Protein AF-A0A951K9M2-F1 (afdb_monomer_lite)

Secondary structure (DSSP, 8-state):
------------------------SHHHHHHHHTSSPPPP-------PPP---SSPP--TTPPPPPPTT-EEEEEEEEEEEEETTTTEEEEEEEEEETTEEEEEEETTSPPPEEEEEEE-TTSEE-PPEEESB--S--TTHHHHHHHTTEEEEEEEEEESS-HHHHHHHHHHHT-SSEEEEEEEHHHHHHHTT--TTSPPPHHHHHHHHHHHHHHHHTT---EEE-TTT-TT--HHHHHHHHHHHHHHT--EEE--S--SSSTT--HHHHHHHHHHHHHHH---EEETTGGGTT-TTTHHHHHHHHHHHHHTT--EEE---S-SEEEEETTSGGGSTTHHHHHT--GGGEE-TTS-B--HHHHHHHHHTT-EEEEE-S--

Sequence (380 aa):
MGSERPAPRRTGSVDRRRLLVGMGFTAANVALVRALPPLPSEGARRRRPTPVATEPVTVEGALGPPAPGHVHDVVVAGGRVMDPASGFDATADVGIDGHTVTAIRPRSGEPLQGRTDIDATGLVVAPGFVDILSYDPNPVGSWLKIADGVTTNLGMHGINSDPEPWFARWSNEGCPTHFGGAFDDPWARARMGIAPDQAATVDQVRQLADEAEAALAAGWMGIDVEPEYTPGIDAAEIDALGRVAAAAGVPLFFHGRYSDVEPPGTNAETLDEILGTARRTGAAVHVQHIVSTGGTFSMEQSLATLEAASDEGVDVTACTYPYDSWATYLGSPRFAAGWQERFRIDFGDLRLPGGEQLTARTFERYRAENRLAVADAIPE

Foldseek 3Di:
DDDDDDDDDDDDDDDDDDDDDDDDDVPVVVVVVVPDDDDDDDDDPPPDPDQPDPDDDDDVPQDPQDDPPDEAQEKEAQAQEAEPVNRRTAGWIWGHHDHDGNDTGHPVDDHHHYPYYHHQHVHYHYPFDADACAAQQDPPVLVVSVVVRHQEGENAQAYLDQLPVSVVVCVVVPRRHHYAYAHELVSLCVVVVNDLQAEDDPVSLVVSLVSRLVSVVSPHQEHEDECCQRVNYDLSSLLSRQLSQQVSVHEYEYQFNAFACDPPDHLVVRLCSQLVSCVNRVHQYEYEACLGRRQFVNVVVRVVSQVVSVVVVRNYYYDHDPDLKDKAWLLTSCVPPCNCVRLVHDQQQKAAVVGHGGDPVVSVVSNVVRGMIMGNRGDD

Structure (mmCIF, N/CA/C/O backbone):
data_AF-A0A951K9M2-F1
#
_entry.id   AF-A0A951K9M2-F1
#
loop_
_atom_site.group_PDB
_atom_site.id
_atom_site.type_symbol
_atom_site.label_atom_id
_atom_site.label_alt_id
_atom_site.label_comp_id
_atom_site.label_asym_id
_atom_site.label_entity_id
_atom_site.label_seq_id
_atom_site.pdbx_PDB_ins_code
_atom_site.Cartn_x
_atom_site.Cartn_y
_atom_site.Cartn_z
_atom_site.occupancy
_atom_site.B_iso_or_equiv
_atom_site.auth_seq_id
_atom_site.auth_comp_id
_atom_site.auth_asym_id
_atom_site.auth_atom_id
_atom_site.pdbx_PDB_model_num
ATOM 1 N N . MET A 1 1 ? 61.675 14.833 42.134 1.00 34.94 1 MET A N 1
ATOM 2 C CA . MET A 1 1 ? 61.315 15.328 43.481 1.00 34.94 1 MET A CA 1
ATOM 3 C C . MET A 1 1 ? 60.109 16.236 43.335 1.00 34.94 1 MET A C 1
ATOM 5 O O . MET A 1 1 ? 60.222 17.143 42.528 1.00 34.94 1 MET A O 1
ATOM 9 N N . GLY A 1 2 ? 59.032 15.970 44.089 1.00 33.62 2 GLY A N 1
ATOM 10 C CA . GLY A 1 2 ? 57.905 16.886 44.372 1.00 33.62 2 GLY A CA 1
ATOM 11 C C . GLY A 1 2 ? 56.994 17.193 43.181 1.00 33.62 2 GLY A C 1
ATOM 12 O O . GLY A 1 2 ? 57.473 17.655 42.160 1.00 33.62 2 GLY A O 1
ATOM 13 N N . SER A 1 3 ? 55.734 16.746 43.184 1.00 32.34 3 SER A N 1
ATOM 14 C CA . SER A 1 3 ? 54.574 17.452 43.778 1.00 32.34 3 SER A CA 1
ATOM 15 C C . SER A 1 3 ? 54.161 18.643 42.893 1.00 32.34 3 SER A C 1
ATOM 17 O O . SER A 1 3 ? 54.995 19.403 42.440 1.00 32.34 3 SER A O 1
ATOM 19 N N . GLU A 1 4 ? 52.906 18.866 42.518 1.00 34.34 4 GLU A N 1
ATOM 20 C CA . GLU A 1 4 ? 51.681 18.740 43.296 1.00 34.34 4 GLU A CA 1
ATOM 21 C C . GLU A 1 4 ? 50.490 18.950 42.341 1.00 34.34 4 GLU A C 1
ATOM 23 O O . GLU A 1 4 ? 50.546 19.782 41.434 1.00 34.34 4 GLU A O 1
ATOM 28 N N . ARG A 1 5 ? 49.390 18.220 42.551 1.00 38.84 5 ARG A N 1
ATOM 29 C CA . ARG A 1 5 ? 48.075 18.633 42.037 1.00 38.84 5 ARG A CA 1
ATOM 30 C C . ARG A 1 5 ? 47.585 19.843 42.835 1.00 38.84 5 ARG A C 1
ATOM 32 O O . ARG A 1 5 ? 47.837 19.909 44.036 1.00 38.84 5 ARG A O 1
ATOM 39 N N . PRO A 1 6 ? 46.675 20.626 42.244 1.00 34.34 6 PRO A N 1
ATOM 40 C CA . PRO A 1 6 ? 45.466 20.970 42.980 1.00 34.34 6 PRO A CA 1
ATOM 41 C C . PRO A 1 6 ? 44.194 20.656 42.178 1.00 34.34 6 PRO A C 1
ATOM 43 O O . PRO A 1 6 ? 44.057 20.990 41.005 1.00 34.34 6 PRO A O 1
ATOM 46 N N . ALA A 1 7 ? 43.235 20.035 42.859 1.00 32.62 7 ALA A N 1
ATOM 47 C CA . ALA A 1 7 ? 41.801 20.096 42.568 1.00 32.62 7 ALA A CA 1
ATOM 48 C C . ALA A 1 7 ? 41.136 20.912 43.702 1.00 32.62 7 ALA A C 1
ATOM 50 O O . ALA A 1 7 ? 41.796 21.147 44.714 1.00 32.62 7 ALA A O 1
ATOM 51 N N . PRO A 1 8 ? 39.823 21.201 43.694 1.00 40.47 8 PRO A N 1
ATOM 52 C CA . PRO A 1 8 ? 38.912 21.613 42.623 1.00 40.47 8 PRO A CA 1
ATOM 53 C C . PRO A 1 8 ? 38.312 23.016 42.925 1.00 40.47 8 PRO A C 1
ATOM 55 O O . PRO A 1 8 ? 38.377 23.501 44.054 1.00 40.47 8 PRO A O 1
ATOM 58 N N . ARG A 1 9 ? 37.638 23.666 41.964 1.00 30.02 9 ARG A N 1
ATOM 59 C CA . ARG A 1 9 ? 36.685 24.754 42.274 1.00 30.02 9 ARG A CA 1
ATOM 60 C C . ARG A 1 9 ? 35.261 24.307 41.967 1.00 30.02 9 ARG A C 1
ATOM 62 O O . ARG A 1 9 ? 34.961 23.860 40.867 1.00 30.02 9 ARG A O 1
ATOM 69 N N . ARG A 1 10 ? 34.417 24.400 42.996 1.00 30.66 10 ARG A N 1
ATOM 70 C CA . ARG A 1 10 ? 32.969 24.184 42.966 1.00 30.66 10 ARG A CA 1
ATOM 71 C C . ARG A 1 10 ? 32.227 25.430 42.449 1.00 30.66 10 ARG A C 1
ATOM 73 O O . ARG A 1 10 ? 32.760 26.533 42.478 1.00 30.66 10 ARG A O 1
ATOM 80 N N . THR A 1 11 ? 30.955 25.165 42.140 1.00 29.17 11 THR A N 1
ATOM 81 C CA . THR A 1 11 ? 29.754 26.023 42.148 1.00 29.17 11 THR A CA 1
ATOM 82 C C . THR A 1 11 ? 29.497 26.949 40.964 1.00 29.17 11 THR A C 1
ATOM 84 O O . THR A 1 11 ? 30.057 28.033 40.862 1.00 29.17 11 THR A O 1
ATOM 87 N N . GLY A 1 12 ? 28.498 26.552 40.177 1.00 27.23 12 GLY A N 1
ATOM 88 C CA . GLY A 1 12 ? 27.634 27.424 39.391 1.00 27.23 12 GLY A CA 1
ATOM 89 C C . GLY A 1 12 ? 26.417 26.616 38.948 1.00 27.23 12 GLY A C 1
ATOM 90 O O . GLY A 1 12 ? 26.535 25.764 38.076 1.00 27.23 12 GLY A O 1
ATOM 91 N N . SER A 1 13 ? 25.274 26.814 39.605 1.00 29.78 13 SER A N 1
ATOM 92 C CA . SER A 1 13 ? 23.979 26.291 39.168 1.00 29.78 13 SER A CA 1
ATOM 93 C C . SER A 1 13 ? 23.648 26.828 37.777 1.00 29.78 13 SER A C 1
ATOM 95 O O . SER A 1 13 ? 23.729 28.041 37.579 1.00 29.78 13 SER A O 1
ATOM 97 N N . VAL A 1 14 ? 23.228 25.970 36.848 1.00 27.61 14 VAL A N 1
ATOM 98 C CA . VAL A 1 14 ? 22.606 26.425 35.601 1.00 27.61 14 VAL A CA 1
ATOM 99 C C . VAL A 1 14 ? 21.131 26.061 35.624 1.00 27.61 14 VAL A C 1
ATOM 101 O O . VAL A 1 14 ? 20.731 24.931 35.902 1.00 27.61 14 VAL A O 1
ATOM 104 N N . ASP A 1 15 ? 20.375 27.125 35.424 1.00 26.52 15 ASP A N 1
ATOM 105 C CA . ASP A 1 15 ? 18.949 27.314 35.564 1.00 26.52 15 ASP A CA 1
ATOM 106 C C . ASP A 1 15 ? 18.143 26.610 34.460 1.00 26.52 15 ASP A C 1
ATOM 108 O O . ASP A 1 15 ? 18.647 26.250 33.395 1.00 26.52 15 ASP A O 1
ATOM 112 N N . ARG A 1 16 ? 16.856 26.425 34.745 1.00 27.92 16 ARG A N 1
ATOM 113 C CA . ARG A 1 16 ? 15.847 25.806 33.891 1.00 27.92 16 ARG A CA 1
ATOM 114 C C . ARG A 1 16 ? 15.504 26.701 32.687 1.00 27.92 16 ARG A C 1
ATOM 116 O O . ARG A 1 16 ? 15.467 27.920 32.794 1.00 27.92 16 ARG A O 1
ATOM 123 N N . ARG A 1 17 ? 15.014 26.032 31.631 1.00 27.03 17 ARG A N 1
ATOM 124 C CA . ARG A 1 17 ? 14.190 26.523 30.499 1.00 27.03 17 ARG A CA 1
ATOM 125 C C . ARG A 1 17 ? 14.940 27.103 29.295 1.00 27.03 17 ARG A C 1
ATOM 127 O O . ARG A 1 17 ? 15.498 28.189 29.357 1.00 27.03 17 ARG A O 1
ATOM 134 N N . ARG A 1 18 ? 14.726 26.452 28.144 1.00 24.77 18 ARG A N 1
ATOM 135 C CA . ARG A 1 18 ? 14.034 27.033 26.974 1.00 24.77 18 ARG A CA 1
ATOM 136 C C . ARG A 1 18 ? 13.592 25.904 26.034 1.00 24.77 18 ARG A C 1
ATOM 138 O O . ARG A 1 18 ? 14.338 25.460 25.175 1.00 24.77 18 ARG A O 1
ATOM 145 N N . LEU A 1 19 ? 12.366 25.437 26.264 1.00 23.84 19 LEU A N 1
ATOM 146 C CA . LEU A 1 19 ? 11.567 24.687 25.300 1.00 23.84 19 LEU A CA 1
ATOM 147 C C . LEU A 1 19 ? 10.991 25.731 24.329 1.00 23.84 19 LEU A C 1
ATOM 149 O O . LEU A 1 19 ? 10.254 26.618 24.760 1.00 23.84 19 LEU A O 1
ATOM 153 N N . LEU A 1 20 ? 11.384 25.685 23.060 1.00 22.14 20 LEU A N 1
ATOM 154 C CA . LEU A 1 20 ? 10.783 26.496 22.003 1.00 22.14 20 LEU A CA 1
ATOM 155 C C . LEU A 1 20 ? 9.567 25.730 21.478 1.00 22.14 20 LEU A C 1
ATOM 157 O O . LEU A 1 20 ? 9.701 24.769 20.731 1.00 22.14 20 LEU A O 1
ATOM 161 N N . VAL A 1 21 ? 8.383 26.141 21.931 1.00 25.50 21 VAL A N 1
ATOM 162 C CA . VAL A 1 21 ? 7.098 25.743 21.351 1.00 25.50 21 VAL A CA 1
ATOM 163 C C . VAL A 1 21 ? 6.870 26.634 20.133 1.00 25.50 21 VAL A C 1
ATOM 165 O O . VAL A 1 21 ? 6.657 27.838 20.278 1.00 25.50 21 VAL A O 1
ATOM 168 N N . GLY A 1 22 ? 6.951 26.059 18.935 1.00 25.05 22 GLY A N 1
ATOM 169 C CA . GLY A 1 22 ? 6.519 26.721 17.709 1.00 25.05 22 GLY A CA 1
ATOM 170 C C . GLY A 1 22 ? 4.997 26.684 17.611 1.00 25.05 22 GLY A C 1
ATOM 171 O O . GLY A 1 22 ? 4.427 25.667 17.237 1.00 25.05 22 GLY A O 1
ATOM 172 N N . MET A 1 23 ? 4.335 27.788 17.960 1.00 31.41 23 MET A N 1
ATOM 173 C CA . MET A 1 23 ? 2.969 28.065 17.516 1.00 31.41 23 MET A CA 1
ATOM 174 C C . MET A 1 23 ? 3.012 28.570 16.073 1.00 31.41 23 MET A C 1
ATOM 176 O O . MET A 1 23 ? 3.679 29.567 15.805 1.00 31.41 23 MET A O 1
ATOM 180 N N . GLY A 1 24 ? 2.227 27.955 15.186 1.00 28.59 24 GLY A N 1
ATOM 181 C CA . GLY A 1 24 ? 1.718 28.647 14.003 1.00 28.59 24 GLY A CA 1
ATOM 182 C C . GLY A 1 24 ? 1.664 27.818 12.729 1.00 28.59 24 GLY A C 1
ATOM 183 O O . GLY A 1 24 ? 2.568 27.939 11.924 1.00 28.59 24 GLY A O 1
ATOM 184 N N . PHE A 1 25 ? 0.566 27.084 12.512 1.00 33.12 25 PHE A N 1
ATOM 185 C CA . PHE A 1 25 ? 0.068 26.753 11.159 1.00 33.12 25 PHE A CA 1
ATOM 186 C C . PHE A 1 25 ? -1.468 26.597 11.077 1.00 33.12 25 PHE A C 1
ATOM 188 O O . PHE A 1 25 ? -2.033 26.564 9.989 1.00 33.12 25 PHE A O 1
ATOM 195 N N . THR A 1 26 ? -2.193 26.611 12.201 1.00 31.00 26 THR A N 1
ATOM 196 C CA . THR A 1 26 ? -3.646 26.349 12.236 1.00 31.00 26 THR A CA 1
ATOM 197 C C . THR A 1 26 ? -4.525 27.494 11.707 1.00 31.00 26 THR A C 1
ATOM 199 O O . THR A 1 26 ? -5.652 27.253 11.287 1.00 31.00 26 THR A O 1
ATOM 202 N N . ALA A 1 27 ? -4.040 28.741 11.6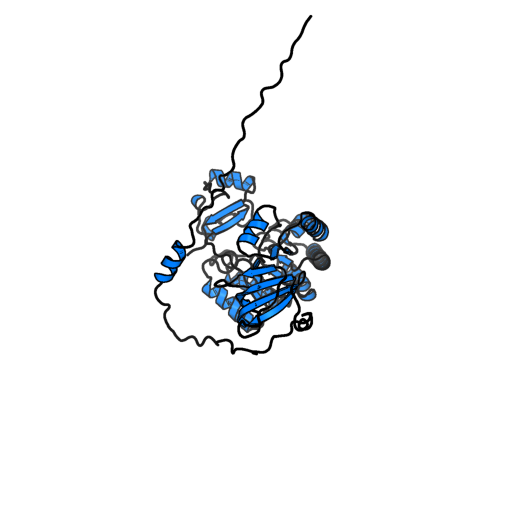82 1.00 32.38 27 ALA A N 1
ATOM 203 C CA . ALA A 1 27 ? -4.843 29.889 11.238 1.00 32.38 27 ALA A CA 1
ATOM 204 C C . ALA A 1 27 ? -4.837 30.110 9.710 1.00 32.38 27 ALA A C 1
ATOM 206 O O . ALA A 1 27 ? -5.791 30.676 9.177 1.00 32.38 27 ALA A O 1
ATOM 207 N N . ALA A 1 28 ? -3.803 29.648 8.996 1.00 30.78 28 ALA A N 1
ATOM 208 C CA . ALA A 1 28 ? -3.667 29.884 7.555 1.00 30.78 28 ALA A CA 1
ATOM 209 C C . ALA A 1 28 ? -4.644 29.033 6.719 1.00 30.78 28 ALA A C 1
ATOM 211 O O . ALA A 1 28 ? -5.197 29.520 5.735 1.00 30.78 28 ALA A O 1
ATOM 212 N N . ASN A 1 29 ? -4.960 27.812 7.164 1.00 32.88 29 ASN A N 1
ATOM 213 C CA . ASN A 1 29 ? -5.877 26.922 6.441 1.00 32.88 29 ASN A CA 1
ATOM 214 C C . ASN A 1 29 ? -7.357 27.326 6.577 1.00 32.88 29 ASN A C 1
ATOM 216 O O . ASN A 1 29 ? -8.136 27.149 5.644 1.00 32.88 29 ASN A O 1
ATOM 220 N N . VAL A 1 30 ? -7.758 27.954 7.690 1.00 37.50 30 VAL A N 1
ATOM 221 C CA . VAL A 1 30 ? -9.156 28.389 7.894 1.00 37.50 30 VAL A CA 1
ATOM 222 C C . VAL A 1 30 ? -9.529 29.571 6.986 1.00 37.50 30 VAL A C 1
ATOM 224 O O . VAL A 1 30 ? -10.687 29.703 6.585 1.00 37.50 30 VAL A O 1
ATOM 227 N N . ALA A 1 31 ? -8.562 30.420 6.628 1.00 33.81 31 ALA A N 1
ATOM 228 C CA . ALA A 1 31 ? -8.781 31.516 5.685 1.00 33.81 31 ALA A CA 1
ATOM 229 C C . ALA A 1 31 ? -8.879 31.021 4.231 1.00 33.81 31 ALA A C 1
ATOM 231 O O . ALA A 1 31 ? -9.696 31.541 3.473 1.00 33.81 31 ALA A O 1
ATOM 232 N N . LEU A 1 32 ? -8.117 29.982 3.867 1.00 33.66 32 LEU A N 1
ATOM 233 C CA . LEU A 1 32 ? -8.114 29.411 2.517 1.00 33.66 32 LEU A CA 1
ATOM 234 C C . LEU A 1 32 ? -9.422 28.663 2.204 1.00 33.66 32 LEU A C 1
ATOM 236 O O . LEU A 1 32 ? -9.993 28.841 1.133 1.00 33.66 32 LEU A O 1
ATOM 240 N N . VAL A 1 33 ? -9.981 27.937 3.180 1.00 41.78 33 VAL A N 1
ATOM 241 C CA . VAL A 1 33 ? -11.280 27.245 3.038 1.00 41.78 33 VAL A CA 1
ATOM 242 C C . VAL A 1 33 ? -12.455 28.224 2.875 1.00 41.78 33 VAL A C 1
ATOM 244 O O . VAL A 1 33 ? -13.465 27.884 2.266 1.00 41.78 33 VAL A O 1
ATOM 247 N N . ARG A 1 34 ? -12.336 29.467 3.365 1.00 40.38 34 ARG A N 1
ATOM 248 C CA . ARG A 1 34 ? -13.371 30.510 3.209 1.00 40.38 34 ARG A CA 1
ATOM 249 C C . ARG A 1 34 ? -13.309 31.264 1.877 1.00 40.38 34 ARG A C 1
ATOM 251 O O . ARG A 1 34 ? -14.253 31.988 1.573 1.00 40.38 34 ARG A O 1
ATOM 258 N N . ALA A 1 35 ? -12.221 31.123 1.119 1.00 40.59 35 ALA A N 1
ATOM 259 C CA . ALA A 1 35 ? -12.009 31.814 -0.153 1.00 40.59 35 ALA A CA 1
ATOM 260 C C . ALA A 1 35 ? -12.363 30.957 -1.384 1.00 40.59 35 ALA A C 1
ATOM 262 O O . ALA A 1 35 ? -12.320 31.462 -2.505 1.00 40.59 35 ALA A O 1
ATOM 263 N N . LEU A 1 36 ? -12.724 29.683 -1.189 1.00 38.44 36 LEU A N 1
ATOM 264 C CA . LEU A 1 36 ? -13.145 28.805 -2.277 1.00 38.44 36 LEU A CA 1
ATOM 265 C C . LEU A 1 36 ? -14.548 29.197 -2.777 1.00 38.44 36 LEU A C 1
ATOM 267 O O . LEU A 1 36 ? -15.454 29.399 -1.960 1.00 38.44 36 LEU A O 1
ATOM 271 N N . PRO A 1 37 ? -14.762 29.305 -4.101 1.00 38.06 37 PRO A N 1
ATOM 272 C CA . PRO A 1 37 ? -16.097 29.492 -4.651 1.00 38.06 37 PRO A CA 1
ATOM 273 C C . PRO A 1 37 ? -16.997 28.300 -4.275 1.00 38.06 37 PRO A C 1
ATOM 275 O O . PRO A 1 37 ? -16.512 27.171 -4.171 1.00 38.06 37 PRO A O 1
ATOM 278 N N . PRO A 1 38 ? -18.307 28.518 -4.060 1.00 40.38 38 PRO A N 1
ATOM 279 C CA . PRO A 1 38 ? -19.229 27.421 -3.800 1.00 40.38 38 PRO A CA 1
ATOM 280 C C . PRO A 1 38 ? -19.227 26.453 -4.988 1.00 40.38 38 PRO A C 1
ATOM 282 O O . PRO A 1 38 ? -19.303 26.877 -6.142 1.00 40.38 38 PRO A O 1
ATOM 285 N N . LEU A 1 39 ? -19.146 25.154 -4.691 1.00 38.38 39 LEU A N 1
ATOM 286 C CA . LEU A 1 39 ? -19.226 24.097 -5.698 1.00 38.38 39 LEU A CA 1
ATOM 287 C C . LEU A 1 39 ? -20.531 24.235 -6.509 1.00 38.38 39 LEU A C 1
ATOM 289 O O . LEU A 1 39 ? -21.582 24.504 -5.912 1.00 38.38 39 LEU A O 1
ATOM 293 N N . PRO A 1 40 ? -20.497 24.039 -7.840 1.00 33.19 40 PRO A N 1
ATOM 294 C CA . PRO A 1 40 ? -21.701 24.079 -8.652 1.00 33.19 40 PRO A CA 1
ATOM 295 C C . PRO A 1 40 ? -22.691 23.007 -8.187 1.00 33.19 40 PRO A C 1
ATOM 297 O O . PRO A 1 40 ? -22.362 21.828 -8.064 1.00 33.19 40 PRO A O 1
ATOM 300 N N . SER A 1 41 ? -23.925 23.423 -7.908 1.00 44.91 41 SER A N 1
ATOM 301 C CA . SER A 1 41 ? -25.008 22.520 -7.538 1.00 44.91 41 SER A CA 1
ATOM 302 C C . SER A 1 41 ? -25.616 21.889 -8.793 1.00 44.91 41 SER A C 1
ATOM 304 O O . SER A 1 41 ? -26.637 22.365 -9.288 1.00 44.91 41 SER A O 1
ATOM 306 N N . GLU A 1 42 ? -25.018 20.810 -9.296 1.00 36.66 42 GLU A N 1
ATOM 307 C CA . GLU A 1 42 ? -25.637 19.959 -10.318 1.00 36.66 42 GLU A CA 1
ATOM 308 C C . GLU A 1 42 ? -25.834 18.522 -9.818 1.00 36.66 42 GLU A C 1
ATOM 310 O O . GLU A 1 42 ? -24.909 17.735 -9.652 1.00 36.66 42 GLU A O 1
ATOM 315 N N . GLY A 1 43 ? -27.102 18.197 -9.555 1.00 38.06 43 GLY A N 1
ATOM 316 C CA . GLY A 1 43 ? -27.825 17.135 -10.264 1.00 38.06 43 GLY A CA 1
ATOM 317 C C . GLY A 1 43 ? -27.446 15.663 -10.088 1.00 38.06 43 GLY A C 1
ATOM 318 O O . GLY A 1 43 ? -28.261 14.820 -10.456 1.00 38.06 43 GLY A O 1
ATOM 319 N N . ALA A 1 44 ? -26.305 15.303 -9.508 1.00 33.03 44 ALA A N 1
ATOM 320 C CA . ALA A 1 44 ? -26.011 13.904 -9.223 1.00 33.03 44 ALA A CA 1
ATOM 321 C C . ALA A 1 44 ? -26.802 13.474 -7.982 1.00 33.03 44 ALA A C 1
ATOM 323 O O . ALA A 1 44 ? -26.530 13.918 -6.863 1.00 33.03 44 ALA A O 1
ATOM 324 N N . ARG A 1 45 ? -27.794 12.590 -8.157 1.00 36.50 45 ARG A N 1
ATOM 325 C CA . ARG A 1 45 ? -28.395 11.831 -7.053 1.00 36.50 45 ARG A CA 1
ATOM 326 C C . ARG A 1 45 ? -27.312 10.947 -6.425 1.00 36.50 45 ARG A C 1
ATOM 328 O O . ARG A 1 45 ? -27.279 9.744 -6.654 1.00 36.50 45 ARG A O 1
ATOM 335 N N . ARG A 1 46 ? -26.447 11.528 -5.589 1.00 38.00 46 ARG A N 1
ATOM 336 C CA . ARG A 1 46 ? -25.696 10.769 -4.594 1.00 38.00 46 ARG A CA 1
ATOM 337 C C . ARG A 1 46 ? -26.748 10.083 -3.738 1.00 38.00 46 ARG A C 1
ATOM 339 O O . ARG A 1 46 ? -27.538 10.752 -3.067 1.00 38.00 46 ARG A O 1
ATOM 346 N N . ARG A 1 47 ? -26.809 8.752 -3.800 1.00 32.91 47 ARG A N 1
ATOM 347 C CA . ARG A 1 47 ? -27.494 7.967 -2.777 1.00 32.91 47 ARG A CA 1
ATOM 348 C C . ARG A 1 47 ? -26.871 8.391 -1.450 1.00 32.91 47 ARG A C 1
ATOM 350 O O . ARG A 1 47 ? -25.748 8.011 -1.144 1.00 32.91 47 ARG A O 1
ATOM 357 N N . ARG A 1 48 ? -27.573 9.232 -0.684 1.00 32.97 48 ARG A N 1
ATOM 358 C CA . ARG A 1 48 ? -27.284 9.367 0.743 1.00 32.97 48 ARG A CA 1
ATOM 359 C C . ARG A 1 48 ? -27.362 7.945 1.303 1.00 32.97 48 ARG A C 1
ATOM 361 O O . ARG A 1 48 ? -28.384 7.296 1.046 1.00 32.97 48 ARG A O 1
ATOM 368 N N . PRO A 1 49 ? -26.333 7.454 2.014 1.00 32.00 49 PRO A N 1
ATOM 369 C CA . PRO A 1 49 ? -26.486 6.229 2.773 1.00 32.00 49 PRO A CA 1
ATOM 370 C C . PRO A 1 49 ? -27.739 6.410 3.626 1.00 32.00 49 PRO A C 1
ATOM 372 O O . PRO A 1 49 ? -27.913 7.430 4.299 1.00 32.00 49 PRO A O 1
ATOM 375 N N . THR A 1 50 ? -28.680 5.483 3.491 1.00 34.69 50 THR A N 1
ATOM 376 C CA . THR A 1 50 ? -29.811 5.443 4.417 1.00 34.69 50 THR A CA 1
ATOM 377 C C . THR A 1 50 ? -29.191 5.153 5.782 1.00 34.69 50 THR A C 1
ATOM 379 O O . THR A 1 50 ? -28.359 4.250 5.825 1.00 34.69 50 THR A O 1
ATOM 382 N N . PRO A 1 51 ? -29.499 5.894 6.863 1.00 33.66 51 PRO A N 1
ATOM 383 C CA . PRO A 1 51 ? -28.996 5.543 8.185 1.00 33.66 51 PRO A CA 1
ATOM 384 C C . PRO A 1 51 ? -29.457 4.116 8.485 1.00 33.66 51 PRO A C 1
ATOM 386 O O . PRO A 1 51 ? -30.652 3.873 8.665 1.00 33.66 51 PRO A O 1
ATOM 389 N N . VAL A 1 52 ? -28.532 3.162 8.427 1.00 40.41 52 VAL A N 1
ATOM 390 C CA . VAL A 1 52 ? -28.796 1.780 8.803 1.00 40.41 52 VAL A CA 1
ATOM 391 C C . VAL A 1 52 ? -28.552 1.705 10.301 1.00 40.41 52 VAL A C 1
ATOM 393 O O . VAL A 1 52 ? -27.466 2.020 10.760 1.00 40.41 52 VAL A O 1
ATOM 396 N N . ALA A 1 53 ? -29.610 1.320 11.015 1.00 35.78 53 ALA A N 1
ATOM 397 C CA . ALA A 1 53 ? -29.668 0.966 12.429 1.00 35.78 53 ALA A CA 1
ATOM 398 C C . ALA A 1 53 ? -29.157 2.017 13.441 1.00 35.78 53 ALA A C 1
ATOM 400 O O . ALA A 1 53 ? -27.977 2.290 13.594 1.00 35.78 53 ALA A O 1
ATOM 401 N N . THR A 1 54 ? -30.078 2.509 14.270 1.00 41.19 54 THR A N 1
ATOM 402 C CA . THR A 1 54 ? -29.772 3.127 15.575 1.00 41.19 54 THR A CA 1
ATOM 403 C C . THR A 1 54 ? -29.374 2.094 16.637 1.00 41.19 54 THR A C 1
ATOM 405 O O . THR A 1 54 ? -29.269 2.436 17.813 1.00 41.19 54 THR A O 1
ATOM 408 N N . GLU A 1 55 ? -29.216 0.827 16.249 1.00 38.56 55 GLU A N 1
ATOM 409 C CA . GLU A 1 55 ? -28.774 -0.245 17.132 1.00 38.56 55 GLU A CA 1
ATOM 410 C C . GLU A 1 55 ? -27.291 -0.537 16.880 1.00 38.56 55 GLU A C 1
ATOM 412 O O . GLU A 1 55 ? -26.881 -0.614 15.720 1.00 38.56 55 GLU A O 1
ATOM 417 N N . PRO A 1 56 ? -26.476 -0.675 17.940 1.00 37.94 56 PRO A N 1
ATOM 418 C CA . PRO A 1 56 ? -25.055 -0.947 17.799 1.00 37.94 56 PRO A CA 1
ATOM 419 C C . PRO A 1 56 ? -24.844 -2.271 17.060 1.00 37.94 56 PRO A C 1
ATOM 421 O O . PRO A 1 56 ? -25.297 -3.328 17.506 1.00 37.94 56 PRO A O 1
ATOM 424 N N . VAL A 1 57 ? -24.134 -2.208 15.933 1.00 39.28 57 VAL A N 1
ATOM 425 C CA . VAL A 1 57 ? -23.656 -3.396 15.224 1.00 39.28 57 VAL A CA 1
ATOM 426 C C . VAL A 1 57 ? -22.719 -4.150 16.165 1.00 39.28 57 VAL A C 1
ATOM 428 O O . VAL A 1 57 ? -21.733 -3.604 16.658 1.00 39.28 57 VAL A O 1
ATOM 431 N N . THR A 1 58 ? -23.049 -5.405 16.449 1.00 34.62 58 THR A N 1
ATOM 432 C CA . THR A 1 58 ? -22.192 -6.301 17.224 1.00 34.62 58 THR A CA 1
ATOM 433 C C . THR A 1 58 ? -21.128 -6.846 16.280 1.00 34.62 58 THR A C 1
ATOM 435 O O . THR A 1 58 ? -21.420 -7.668 15.417 1.00 34.62 58 THR A O 1
ATOM 438 N N . VAL A 1 59 ? -19.899 -6.349 16.407 1.00 38.16 59 VAL A N 1
ATOM 439 C CA . VAL A 1 59 ? -18.732 -6.920 15.722 1.00 38.16 59 VAL A CA 1
ATOM 440 C C . VAL A 1 59 ? -18.503 -8.324 16.291 1.00 38.16 59 VAL A C 1
ATOM 442 O O . VAL A 1 59 ? -18.541 -8.506 17.508 1.00 38.16 59 VAL A O 1
ATOM 445 N N . GLU A 1 60 ? -18.298 -9.334 15.446 1.00 32.44 60 GLU A N 1
ATOM 446 C CA . GLU A 1 60 ? -17.945 -10.685 15.900 1.00 32.44 60 GLU A CA 1
ATOM 447 C C . GLU A 1 60 ? -16.635 -10.616 16.707 1.00 32.44 60 GLU A C 1
ATOM 449 O O . GLU A 1 60 ? -15.604 -10.180 16.202 1.00 32.44 60 GLU A O 1
ATOM 454 N N . GLY A 1 61 ? -16.693 -10.959 17.999 1.00 42.06 61 GLY A N 1
ATOM 455 C CA . GLY A 1 61 ? -15.581 -10.778 18.944 1.00 42.06 61 GLY A CA 1
ATOM 456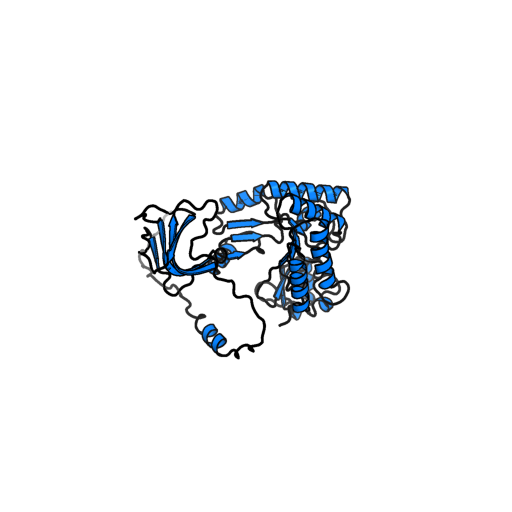 C C . GLY A 1 61 ? -15.648 -9.510 19.806 1.00 42.06 61 GLY A C 1
ATOM 457 O O . GLY A 1 61 ? -14.835 -9.366 20.719 1.00 42.06 61 GLY A O 1
ATOM 458 N N . ALA A 1 62 ? -16.634 -8.628 19.604 1.00 41.94 62 ALA A N 1
ATOM 459 C CA . ALA A 1 62 ? -16.961 -7.609 20.593 1.00 41.94 62 ALA A CA 1
ATOM 460 C C . ALA A 1 62 ? -17.362 -8.318 21.891 1.00 41.94 62 ALA A C 1
ATOM 462 O O . ALA A 1 62 ? -18.344 -9.067 21.938 1.00 41.94 62 ALA A O 1
ATOM 463 N N . LEU A 1 63 ? -16.571 -8.104 22.944 1.00 48.34 63 LEU A N 1
ATOM 464 C CA . LEU A 1 63 ? -16.950 -8.469 24.302 1.00 48.34 63 LEU A CA 1
ATOM 465 C C . LEU A 1 63 ? -18.381 -7.968 24.535 1.00 48.34 63 LEU A C 1
ATOM 467 O O . LEU A 1 63 ? -18.721 -6.850 24.141 1.00 48.34 63 LEU A O 1
ATOM 471 N N . GLY A 1 64 ? -19.228 -8.815 25.129 1.00 55.50 64 GLY A N 1
ATOM 472 C CA . GLY A 1 64 ? -20.588 -8.418 25.486 1.00 55.50 64 GLY A CA 1
ATOM 473 C C . GLY A 1 64 ? -20.578 -7.079 26.237 1.00 55.50 64 GLY A C 1
ATOM 474 O O . GLY A 1 64 ? -19.575 -6.756 26.880 1.00 55.50 64 GLY A O 1
ATOM 475 N N . PRO A 1 65 ? -21.662 -6.288 26.151 1.00 63.50 65 PRO A N 1
ATOM 476 C CA . PRO A 1 65 ? -21.680 -4.942 26.705 1.00 63.50 65 PRO A CA 1
ATOM 477 C C . PRO A 1 65 ? -21.214 -4.966 28.169 1.00 63.50 65 PRO A C 1
ATOM 479 O O . PRO A 1 65 ? -21.659 -5.836 28.929 1.00 63.50 65 PRO A O 1
ATOM 482 N N . PRO A 1 66 ? -20.315 -4.052 28.574 1.00 70.81 66 PRO A N 1
ATOM 483 C CA . PRO A 1 66 ? -19.780 -4.041 29.926 1.00 70.81 66 PRO A CA 1
ATOM 484 C C . PRO A 1 66 ? -20.911 -3.904 30.949 1.00 70.81 66 PRO A C 1
ATOM 486 O O . PRO A 1 66 ? -21.952 -3.294 30.682 1.00 70.81 66 PRO A O 1
ATOM 489 N N . ALA A 1 67 ? -20.709 -4.490 32.131 1.00 77.00 67 ALA A N 1
ATOM 490 C CA . ALA A 1 67 ? -21.708 -4.473 33.191 1.00 77.00 67 ALA A CA 1
ATOM 491 C C . ALA A 1 67 ? -22.105 -3.027 33.568 1.00 77.00 67 ALA A C 1
ATOM 493 O O . ALA A 1 67 ? -21.282 -2.110 33.474 1.00 77.00 67 ALA A O 1
ATOM 494 N N . PRO A 1 68 ? -23.346 -2.792 34.032 1.00 76.25 68 PRO A N 1
ATOM 495 C CA . PRO A 1 68 ? -23.744 -1.483 34.540 1.00 76.25 68 PRO A CA 1
ATOM 496 C C . PRO A 1 68 ? -22.776 -0.987 35.623 1.00 76.25 68 PRO A C 1
ATOM 498 O O . PRO A 1 68 ? -22.461 -1.720 36.559 1.00 76.25 68 PRO A O 1
ATOM 501 N N . GLY A 1 69 ? -22.306 0.256 35.495 1.00 81.06 69 GLY A N 1
ATOM 502 C CA . GLY A 1 69 ? -21.335 0.847 36.423 1.00 81.06 69 GLY A CA 1
ATOM 503 C C . GLY A 1 69 ? -19.883 0.387 36.236 1.00 81.06 69 GLY A C 1
ATOM 504 O O . GLY A 1 69 ? -19.061 0.656 37.109 1.00 81.06 69 GLY A O 1
ATOM 505 N N . HIS A 1 70 ? -19.556 -0.299 35.135 1.00 91.25 70 HIS A N 1
ATOM 506 C CA . HIS A 1 70 ? -18.171 -0.623 34.779 1.00 91.25 70 HIS A CA 1
ATOM 507 C C . HIS A 1 70 ? -17.312 0.643 34.657 1.00 91.25 70 HIS A C 1
ATOM 509 O O . HIS A 1 70 ? -17.738 1.638 34.067 1.00 91.25 70 HIS A O 1
ATOM 515 N N . VAL A 1 71 ? -16.102 0.581 35.215 1.00 95.31 71 VAL A N 1
ATOM 516 C CA . VAL A 1 71 ? -15.100 1.648 35.135 1.00 95.31 71 VAL A CA 1
ATOM 517 C C . VAL A 1 71 ? -14.021 1.200 34.162 1.00 95.31 71 VAL A C 1
ATOM 519 O O . VAL A 1 71 ? -13.301 0.241 34.446 1.00 95.31 71 VAL A O 1
ATOM 522 N N . HIS A 1 72 ? -13.919 1.905 33.042 1.00 95.62 72 HIS A N 1
ATOM 523 C CA . HIS A 1 72 ? -12.988 1.604 31.965 1.00 95.62 72 HIS A CA 1
ATOM 524 C C . HIS A 1 72 ? -11.549 2.006 32.310 1.00 95.62 72 HIS A C 1
ATOM 526 O O . HIS A 1 72 ? -11.332 2.905 33.126 1.00 95.62 72 HIS A O 1
ATOM 532 N N . ASP A 1 73 ? -10.549 1.399 31.670 1.00 97.12 73 ASP A N 1
ATOM 533 C CA . ASP A 1 73 ? -9.153 1.837 31.823 1.00 97.12 73 ASP A CA 1
ATOM 534 C C . ASP A 1 73 ? -8.937 3.256 31.270 1.00 97.12 73 ASP A C 1
ATOM 536 O O . ASP A 1 73 ? -8.343 4.105 31.945 1.00 97.12 73 ASP A O 1
ATOM 540 N N . VAL A 1 74 ? -9.467 3.531 30.075 1.00 98.12 74 VAL A N 1
ATOM 541 C CA . VAL A 1 74 ? -9.445 4.855 29.438 1.00 98.12 74 VAL A CA 1
ATOM 542 C C . VAL A 1 74 ? -10.833 5.202 28.907 1.00 98.12 74 VAL A C 1
ATOM 544 O O . VAL A 1 74 ? -11.494 4.366 28.292 1.00 98.12 74 VAL A O 1
ATOM 547 N N . VAL A 1 75 ? -11.259 6.449 29.099 1.00 97.56 75 VAL A N 1
ATOM 548 C CA . VAL A 1 75 ? -12.411 7.030 28.404 1.00 97.56 75 VAL A CA 1
ATOM 549 C C . VAL A 1 75 ? -11.956 8.220 27.570 1.00 97.56 75 VAL A C 1
ATOM 551 O O . VAL A 1 75 ? -11.372 9.166 28.091 1.00 97.56 75 VAL A O 1
ATOM 554 N N . VAL A 1 76 ? -12.259 8.202 26.273 1.00 97.75 76 VAL A N 1
ATOM 555 C CA . VAL A 1 76 ? -12.179 9.387 25.408 1.00 97.75 76 VAL A CA 1
ATOM 556 C C . VAL A 1 76 ? -13.553 10.048 25.403 1.00 97.75 76 VAL A C 1
ATOM 558 O O . VAL A 1 76 ? -14.494 9.512 24.824 1.00 97.75 76 VAL A O 1
ATOM 561 N N . ALA A 1 77 ? -13.693 11.179 26.088 1.00 96.38 77 ALA A N 1
ATOM 562 C CA . ALA A 1 77 ? -14.980 11.775 26.428 1.00 96.38 77 ALA A CA 1
ATOM 563 C C . ALA A 1 77 ? -15.372 12.931 25.497 1.00 96.38 77 ALA A C 1
ATOM 565 O O . ALA A 1 77 ? -14.580 13.830 25.225 1.00 96.38 77 ALA A O 1
ATOM 566 N N . GLY A 1 78 ? -16.644 12.970 25.092 1.00 94.81 78 GLY A N 1
ATOM 567 C CA . GLY A 1 78 ? -17.281 14.139 24.474 1.00 94.81 78 GLY A CA 1
ATOM 568 C C . GLY A 1 78 ? -16.828 14.509 23.059 1.00 94.81 78 GLY A C 1
ATOM 569 O O . GLY A 1 78 ? -17.206 15.579 22.576 1.00 94.81 78 GLY A O 1
ATOM 570 N N . GLY A 1 79 ? -16.051 13.658 22.390 1.00 97.06 79 GLY A N 1
ATOM 571 C CA . GLY A 1 79 ? -15.643 13.867 21.001 1.00 97.06 79 GLY A CA 1
ATOM 572 C C . GLY A 1 79 ? -16.750 13.527 20.005 1.00 97.06 79 GLY A C 1
ATOM 573 O O . GLY A 1 79 ? -17.697 12.807 20.327 1.00 97.06 79 GLY A O 1
ATOM 574 N N . ARG A 1 80 ? -16.640 14.030 18.769 1.00 97.44 80 ARG A N 1
ATOM 575 C CA . ARG A 1 80 ? -17.428 13.514 17.638 1.00 97.44 80 ARG A CA 1
ATOM 576 C C . ARG A 1 80 ? -16.796 12.198 17.193 1.00 97.44 80 ARG A C 1
ATOM 578 O O . ARG A 1 80 ? -15.770 12.214 16.518 1.00 97.44 80 ARG A O 1
ATOM 585 N N . VAL A 1 81 ? -17.380 11.085 17.618 1.00 97.44 81 VAL A N 1
ATOM 586 C CA . VAL A 1 81 ? -16.896 9.744 17.289 1.00 97.44 81 VAL A CA 1
ATOM 587 C C . VAL A 1 81 ? -17.415 9.367 15.907 1.00 97.44 81 VAL A C 1
ATOM 589 O O . VAL A 1 81 ? -18.619 9.453 15.662 1.00 97.44 81 VAL A O 1
ATOM 592 N N . MET A 1 82 ? -16.503 8.975 15.022 1.00 95.56 82 MET A N 1
ATOM 593 C CA . MET A 1 82 ? -16.788 8.541 13.658 1.00 95.56 82 MET A CA 1
ATOM 594 C C . MET A 1 82 ? -16.304 7.103 13.476 1.00 95.56 82 MET A C 1
ATOM 596 O O . MET A 1 82 ? -15.103 6.857 13.525 1.00 95.56 82 MET A O 1
ATOM 600 N N . ASP A 1 83 ? -17.224 6.173 13.238 1.00 91.19 83 ASP A N 1
ATOM 601 C CA . ASP A 1 83 ? -16.921 4.798 12.837 1.00 91.19 83 ASP A CA 1
ATOM 602 C C . ASP A 1 83 ? -17.490 4.550 11.430 1.00 91.19 83 ASP A C 1
ATOM 604 O O . ASP A 1 83 ? -18.700 4.353 11.274 1.00 91.19 83 ASP A O 1
ATOM 608 N N . PRO A 1 84 ? -16.637 4.569 10.390 1.00 87.69 84 PRO A N 1
ATOM 609 C CA . PRO A 1 84 ? -17.069 4.356 9.014 1.00 87.69 84 PRO A CA 1
ATOM 610 C C . PRO A 1 84 ? -17.718 2.991 8.767 1.00 87.69 84 PRO A C 1
ATOM 612 O O . PRO A 1 84 ? -18.576 2.897 7.893 1.00 87.69 84 PRO A O 1
ATOM 615 N N . ALA A 1 85 ? -17.334 1.949 9.515 1.00 85.81 85 ALA A N 1
ATOM 616 C CA . ALA A 1 85 ? -17.823 0.592 9.283 1.00 85.81 85 ALA A CA 1
ATOM 617 C C . ALA A 1 85 ? -19.290 0.438 9.706 1.00 85.81 85 ALA A C 1
ATOM 619 O O . ALA A 1 85 ? -20.086 -0.158 8.981 1.00 85.81 85 ALA A O 1
ATOM 620 N N . SER A 1 86 ? -19.667 1.014 10.852 1.00 87.38 86 SER A N 1
ATOM 621 C CA . SER A 1 86 ? -21.066 1.051 11.304 1.00 87.38 86 SER A CA 1
ATOM 622 C C . SER A 1 86 ? -21.850 2.262 10.786 1.00 87.38 86 SER A C 1
ATOM 624 O O . SER A 1 86 ? -23.077 2.282 10.867 1.00 87.38 86 SER A O 1
ATOM 626 N N . GLY A 1 87 ? -21.166 3.286 10.265 1.00 90.38 87 GLY A N 1
ATOM 627 C CA . GLY A 1 87 ? -21.766 4.574 9.911 1.00 90.38 87 GLY A CA 1
ATOM 628 C C . GLY A 1 87 ? -22.091 5.455 11.122 1.00 90.38 87 GLY A C 1
ATOM 629 O O . GLY A 1 87 ? -22.811 6.447 10.977 1.00 90.38 87 GLY A O 1
ATOM 630 N N . PHE A 1 88 ? -21.589 5.111 12.313 1.00 91.81 88 PHE A N 1
ATOM 631 C CA . PHE A 1 88 ? -21.772 5.913 13.516 1.00 91.81 88 PHE A CA 1
ATOM 632 C C . PHE A 1 88 ? -21.055 7.260 13.378 1.00 91.81 88 PHE A C 1
ATOM 634 O O . PHE A 1 88 ? -19.858 7.319 13.105 1.00 91.81 88 PHE A O 1
ATOM 641 N N . ASP A 1 89 ? -21.790 8.347 13.603 1.00 95.25 89 ASP A N 1
ATOM 642 C CA . ASP A 1 89 ? -21.272 9.713 13.562 1.00 95.25 89 ASP A CA 1
ATOM 643 C C . ASP A 1 89 ? -22.069 10.591 14.536 1.00 95.25 89 ASP A C 1
ATOM 645 O O . ASP A 1 89 ? -23.130 11.132 14.207 1.00 95.25 89 ASP A O 1
ATOM 649 N N . ALA A 1 90 ? -21.594 10.675 15.779 1.00 95.38 90 ALA A N 1
ATOM 650 C CA . ALA A 1 90 ? -22.249 11.446 16.831 1.00 95.38 90 ALA A CA 1
ATOM 651 C C . ALA A 1 90 ? -21.275 11.844 17.942 1.00 95.38 90 ALA A C 1
ATOM 653 O O . ALA A 1 90 ? -20.199 11.271 18.104 1.00 95.38 90 ALA A O 1
ATOM 654 N N . THR A 1 91 ? -21.674 12.817 18.764 1.00 96.62 91 THR A N 1
ATOM 655 C CA . THR A 1 91 ? -20.948 13.112 20.002 1.00 96.62 91 THR A CA 1
ATOM 656 C C . THR A 1 91 ? -21.141 11.978 21.006 1.00 96.62 91 THR A C 1
ATOM 658 O O . THR A 1 91 ? -22.271 11.684 21.414 1.00 96.62 91 THR A O 1
ATOM 661 N N . ALA A 1 92 ? -20.042 11.361 21.423 1.00 95.94 92 ALA A N 1
ATOM 662 C CA . ALA A 1 92 ? -20.045 10.183 22.273 1.00 95.94 92 ALA A CA 1
ATOM 663 C C . ALA A 1 92 ? -18.787 10.107 23.146 1.00 95.94 92 ALA A C 1
ATOM 665 O O . ALA A 1 92 ? -17.801 10.806 22.912 1.00 95.94 92 ALA A O 1
ATOM 666 N N . ASP A 1 93 ? -18.851 9.236 24.145 1.00 95.38 93 ASP A N 1
ATOM 667 C CA . ASP A 1 93 ? -17.699 8.778 24.905 1.00 95.38 93 ASP A CA 1
ATOM 668 C C . ASP A 1 93 ? -17.276 7.391 24.380 1.00 95.38 93 ASP A C 1
ATOM 670 O O . ASP A 1 93 ? -18.132 6.564 24.045 1.00 95.38 93 ASP A O 1
ATOM 674 N N . VAL A 1 94 ? -15.971 7.126 24.322 1.00 96.00 94 VAL A N 1
ATOM 675 C CA . VAL A 1 94 ? -15.396 5.826 23.934 1.00 96.00 94 VAL A CA 1
ATOM 676 C C . VAL A 1 94 ? -14.683 5.219 25.134 1.00 96.00 94 VAL A C 1
ATOM 678 O O . VAL A 1 94 ? -13.733 5.811 25.639 1.00 96.00 94 VAL A O 1
ATOM 681 N N . GLY A 1 95 ? -15.142 4.054 25.587 1.00 95.69 95 GLY A N 1
ATOM 682 C CA . GLY A 1 95 ? -14.532 3.278 26.666 1.00 95.69 95 GLY A CA 1
ATOM 683 C C . GLY A 1 95 ? -13.568 2.231 26.115 1.00 95.69 95 GLY A C 1
ATOM 684 O O . GLY A 1 95 ? -13.912 1.492 25.188 1.00 95.69 95 GLY A O 1
ATOM 685 N N . ILE A 1 96 ? -12.366 2.180 26.684 1.00 96.00 96 ILE A N 1
ATOM 686 C CA . ILE A 1 96 ? -11.276 1.292 26.276 1.00 96.00 96 ILE A CA 1
ATOM 687 C C . ILE A 1 96 ? -10.781 0.529 27.503 1.00 96.00 96 ILE A C 1
ATOM 689 O O . ILE A 1 96 ? -10.492 1.136 28.536 1.00 96.00 96 ILE A O 1
ATOM 693 N N . ASP A 1 97 ? -10.648 -0.789 27.360 1.00 94.44 97 ASP A N 1
ATOM 694 C CA . ASP A 1 97 ? -10.086 -1.690 28.368 1.00 94.44 97 ASP A CA 1
ATOM 695 C C . ASP A 1 97 ? -8.961 -2.518 27.739 1.00 94.44 97 ASP A C 1
ATOM 697 O O . ASP A 1 97 ? -9.161 -3.201 26.729 1.00 94.44 97 ASP A O 1
ATOM 701 N N . GLY A 1 98 ? -7.757 -2.444 28.313 1.00 93.44 98 GLY A N 1
ATOM 702 C CA . GLY A 1 98 ? -6.559 -3.036 27.713 1.00 93.44 98 GLY A CA 1
ATOM 703 C C . GLY A 1 98 ? -6.325 -2.580 26.263 1.00 93.44 98 GLY A C 1
ATOM 704 O O . GLY A 1 98 ? -5.970 -1.430 26.015 1.00 93.44 98 GLY A O 1
ATOM 705 N N . HIS A 1 99 ? -6.509 -3.496 25.308 1.00 91.00 99 HIS A N 1
ATOM 706 C CA . HIS A 1 99 ? -6.288 -3.274 23.870 1.00 91.00 99 HIS A CA 1
ATOM 707 C C . HIS A 1 99 ? -7.588 -3.203 23.057 1.00 91.00 99 HIS A C 1
ATOM 709 O O . HIS A 1 99 ? -7.558 -3.297 21.831 1.00 91.00 99 HIS A O 1
ATOM 715 N N . THR A 1 100 ? -8.741 -3.087 23.717 1.00 91.88 100 THR A N 1
ATOM 716 C CA . THR A 1 100 ? -10.043 -3.231 23.063 1.00 91.88 100 THR A CA 1
ATOM 717 C C . THR A 1 100 ? -10.948 -2.052 23.382 1.00 91.88 100 THR A C 1
ATOM 719 O O . THR A 1 100 ? -11.056 -1.621 24.529 1.00 91.88 100 THR A O 1
ATOM 722 N N . VAL A 1 101 ? -11.641 -1.549 22.359 1.00 92.88 101 VAL A N 1
ATOM 723 C CA . VAL A 1 101 ? -12.782 -0.646 22.542 1.00 92.88 101 VAL A CA 1
ATOM 724 C C . VAL A 1 101 ? -13.957 -1.477 23.052 1.00 92.88 101 VAL A C 1
ATOM 726 O O . VAL A 1 101 ? -14.439 -2.363 22.350 1.00 92.88 101 VAL A O 1
ATOM 729 N N . THR A 1 102 ? -14.411 -1.212 24.274 1.00 92.56 102 THR A N 1
ATOM 730 C CA . THR A 1 102 ? -15.462 -1.998 24.944 1.00 92.56 102 THR A CA 1
ATOM 731 C C . THR A 1 102 ? -16.801 -1.273 25.016 1.00 92.56 102 THR A C 1
ATOM 733 O O . THR A 1 102 ? -17.826 -1.900 25.283 1.00 92.56 102 THR A O 1
ATOM 736 N N . ALA A 1 103 ? -16.831 0.038 24.758 1.00 91.00 103 ALA A N 1
ATOM 737 C CA . ALA A 1 103 ? -18.072 0.799 24.674 1.00 91.00 103 ALA A CA 1
ATOM 738 C C . ALA A 1 103 ? -17.941 2.036 23.776 1.00 91.00 103 ALA A C 1
ATOM 740 O O . ALA A 1 103 ? -16.951 2.757 23.835 1.00 91.00 103 ALA A O 1
ATOM 741 N N . ILE A 1 104 ? -19.003 2.337 23.027 1.00 92.31 104 ILE A N 1
ATOM 742 C CA . ILE A 1 104 ? -19.249 3.654 22.429 1.00 92.31 104 ILE A CA 1
ATOM 743 C C . ILE A 1 104 ? -20.604 4.121 22.951 1.00 92.31 104 ILE A C 1
ATOM 745 O O . ILE A 1 104 ? -21.608 3.422 22.792 1.00 92.31 104 ILE A O 1
ATOM 749 N N . ARG A 1 105 ? -20.645 5.276 23.619 1.00 90.62 105 ARG A N 1
ATOM 750 C CA . ARG A 1 105 ? -21.857 5.772 24.279 1.00 90.62 105 ARG A CA 1
ATOM 751 C C . ARG A 1 105 ? -22.200 7.191 23.839 1.00 90.62 105 ARG A C 1
ATOM 753 O O . ARG A 1 105 ? -21.472 8.116 24.192 1.00 90.62 105 ARG A O 1
ATOM 760 N N . PRO A 1 106 ? -23.319 7.404 23.124 1.00 91.06 106 PRO A N 1
ATOM 761 C CA . PRO A 1 106 ? -23.787 8.746 22.798 1.00 91.06 106 PRO A CA 1
ATOM 762 C C . PRO A 1 106 ? -23.975 9.608 24.050 1.00 91.06 106 PRO A C 1
ATOM 764 O O . PRO A 1 106 ? -24.505 9.139 25.059 1.00 91.06 106 PRO A O 1
ATOM 767 N N . ARG A 1 107 ? -23.629 10.898 23.958 1.00 80.44 107 ARG A N 1
ATOM 768 C CA . ARG A 1 107 ? -23.741 11.873 25.065 1.00 80.44 107 ARG A CA 1
ATOM 769 C C . ARG A 1 107 ? -25.165 12.093 25.593 1.00 80.44 107 ARG A C 1
ATOM 771 O O . ARG A 1 107 ? -25.330 12.737 26.621 1.00 80.44 107 ARG A O 1
ATOM 778 N N . SER A 1 108 ? -26.194 11.591 24.907 1.00 78.94 108 SER A N 1
ATOM 779 C CA . SER A 1 108 ? -27.572 11.573 25.412 1.00 78.94 108 SER A CA 1
ATOM 780 C C . SER A 1 108 ? -27.788 10.578 26.563 1.00 78.94 108 SER A C 1
ATOM 782 O O . SER A 1 108 ? -28.830 10.635 27.210 1.00 78.94 108 SER A O 1
ATOM 784 N N . GLY A 1 109 ? -26.850 9.652 26.789 1.00 76.25 109 GLY A N 1
ATOM 785 C CA . GLY A 1 109 ? -26.850 8.721 27.918 1.00 76.25 109 GLY A CA 1
ATOM 786 C C . GLY A 1 109 ? -26.014 9.203 29.108 1.00 76.25 109 GLY A C 1
ATOM 787 O O . GLY A 1 109 ? -25.432 10.286 29.089 1.00 76.25 109 GLY A O 1
ATOM 788 N N . GLU A 1 110 ? -25.938 8.376 30.154 1.00 84.00 110 GLU A N 1
ATOM 789 C CA . GLU A 1 110 ? -25.020 8.611 31.275 1.00 84.00 110 GLU A CA 1
ATOM 790 C C . GLU A 1 110 ? -23.555 8.523 30.804 1.00 84.00 110 GLU A C 1
ATOM 792 O O . GLU A 1 110 ? -23.230 7.574 30.078 1.00 84.00 110 GLU A O 1
ATOM 797 N N . PRO A 1 111 ? -22.672 9.458 31.218 1.00 88.00 111 PRO A N 1
ATOM 798 C CA . PRO A 1 111 ? -21.259 9.433 30.847 1.00 88.00 111 PRO A CA 1
ATOM 799 C C . PRO A 1 111 ? -20.574 8.119 31.225 1.00 88.00 111 PRO A C 1
ATOM 801 O O . PRO A 1 111 ? -20.892 7.511 32.254 1.00 88.00 111 PRO A O 1
ATOM 804 N N . LEU A 1 112 ? -19.609 7.693 30.409 1.00 93.00 112 LEU A N 1
ATOM 805 C CA . LEU A 1 112 ? -18.729 6.587 30.789 1.00 93.00 112 LEU A CA 1
ATOM 806 C C . LEU A 1 112 ? -17.800 7.016 31.929 1.00 93.00 112 LEU A C 1
ATOM 808 O O . LEU A 1 112 ? -17.439 8.184 32.048 1.00 93.00 112 LEU A O 1
ATOM 812 N N . GLN A 1 113 ? -17.416 6.059 32.771 1.00 93.50 113 GLN A N 1
ATOM 813 C CA . GLN A 1 113 ? -16.457 6.281 33.851 1.00 93.50 113 GLN A CA 1
ATOM 814 C C . GLN A 1 113 ? -15.122 5.660 33.457 1.00 93.50 113 GLN A C 1
ATOM 816 O O . GLN A 1 113 ? -15.077 4.464 33.170 1.00 93.50 113 GLN A O 1
ATOM 821 N N . GLY A 1 114 ? -14.054 6.457 33.441 1.00 95.62 114 GLY A N 1
ATOM 822 C CA . GLY A 1 114 ? -12.693 6.000 33.184 1.00 95.62 114 GLY A CA 1
ATOM 823 C C . GLY A 1 114 ? -11.806 6.097 34.422 1.00 95.62 114 GLY A C 1
ATOM 824 O O . GLY A 1 114 ? -12.004 6.936 35.299 1.00 95.62 114 GLY A O 1
ATOM 825 N N . ARG A 1 115 ? -10.782 5.243 34.498 1.00 97.81 115 ARG A N 1
ATOM 826 C CA . ARG A 1 115 ? -9.626 5.456 35.387 1.00 97.81 115 ARG A CA 1
ATOM 827 C C . ARG A 1 115 ? -8.767 6.612 34.882 1.00 97.81 115 ARG A C 1
ATOM 829 O O . ARG A 1 115 ? -8.175 7.331 35.683 1.00 97.81 115 ARG A O 1
ATOM 836 N N . THR A 1 116 ? -8.709 6.765 33.561 1.00 98.06 116 THR A N 1
ATOM 837 C CA . THR A 1 116 ? -8.096 7.889 32.855 1.00 98.06 116 THR A CA 1
ATOM 838 C C . THR A 1 116 ? -9.115 8.483 31.893 1.00 98.06 116 THR A C 1
ATOM 840 O O . THR A 1 116 ? -9.596 7.779 31.009 1.00 98.06 116 THR A O 1
ATOM 843 N N . ASP A 1 117 ? -9.393 9.777 32.027 1.00 96.56 117 ASP A N 1
ATOM 844 C CA . ASP A 1 117 ? -10.290 10.497 31.123 1.00 96.56 117 ASP A CA 1
ATOM 845 C C . ASP A 1 117 ? -9.488 11.408 30.184 1.00 96.56 117 ASP A C 1
ATOM 847 O O . ASP A 1 117 ? -8.636 12.189 30.619 1.00 96.56 117 ASP A O 1
ATOM 851 N N . ILE A 1 118 ? -9.782 11.323 28.889 1.00 97.81 118 ILE A N 1
ATOM 852 C CA . ILE A 1 118 ? -9.248 12.181 27.832 1.00 97.81 118 ILE A CA 1
ATOM 853 C C . ILE A 1 118 ? -10.401 13.046 27.321 1.00 97.81 118 ILE A C 1
ATOM 855 O O . ILE A 1 118 ? -11.338 12.534 26.715 1.00 97.81 118 ILE A O 1
ATOM 859 N N . ASP A 1 119 ? -10.343 14.359 27.549 1.00 97.06 119 ASP A N 1
ATOM 860 C CA . ASP A 1 119 ? -11.347 15.293 27.030 1.00 97.06 119 ASP A CA 1
ATOM 861 C C . ASP A 1 119 ? -11.122 15.553 25.534 1.00 97.06 119 ASP A C 1
ATOM 863 O O . ASP A 1 119 ? -10.153 16.202 25.138 1.00 97.06 119 ASP A O 1
ATOM 867 N N . ALA A 1 120 ? -12.031 15.041 24.705 1.00 97.88 120 ALA A N 1
ATOM 868 C CA . ALA A 1 120 ? -12.045 15.227 23.259 1.00 97.88 120 ALA A CA 1
ATOM 869 C C . ALA A 1 120 ? -13.124 16.229 22.810 1.00 97.88 120 ALA A C 1
ATOM 871 O O . ALA A 1 120 ? -13.498 16.257 21.635 1.00 97.88 120 ALA A O 1
ATOM 872 N N . THR A 1 121 ? -13.645 17.060 23.719 1.00 96.69 121 THR A N 1
ATOM 873 C CA . THR A 1 121 ? -14.672 18.057 23.394 1.00 96.69 121 THR A CA 1
ATOM 874 C C . THR A 1 121 ? -14.206 18.981 22.266 1.00 96.69 121 THR A C 1
ATOM 876 O O . THR A 1 121 ? -13.165 19.629 22.344 1.00 96.69 121 THR A O 1
ATOM 879 N N . GLY A 1 122 ? -15.008 19.069 21.201 1.00 97.06 122 GLY A N 1
ATOM 880 C CA . GLY A 1 122 ? -14.689 19.874 20.016 1.00 97.06 122 GLY A CA 1
ATOM 881 C C . GLY A 1 122 ? -13.686 19.228 19.052 1.00 97.06 122 GLY A C 1
ATOM 882 O O . GLY A 1 122 ? -13.334 19.856 18.055 1.00 97.06 122 GLY A O 1
ATOM 883 N N . LEU A 1 123 ? -13.260 17.989 19.317 1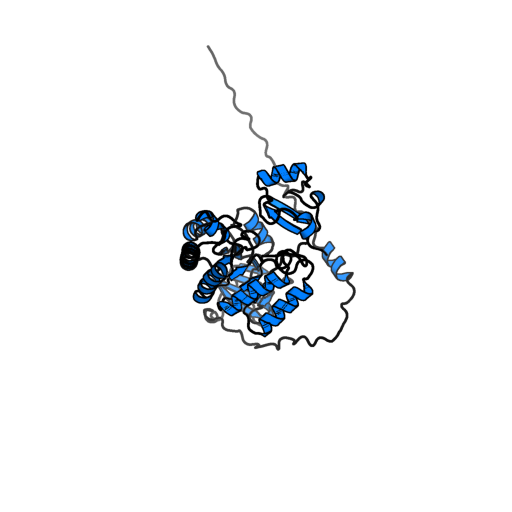.00 98.25 123 LEU A N 1
ATOM 884 C CA . LEU A 1 123 ? -12.386 17.191 18.458 1.00 98.25 123 LEU A CA 1
ATOM 885 C C . LEU A 1 123 ? -13.148 16.020 17.818 1.00 98.25 123 LEU A C 1
ATOM 887 O O . LEU A 1 123 ? -14.276 15.686 18.198 1.00 98.25 123 LEU A O 1
ATOM 891 N N . VAL A 1 124 ? -12.510 15.402 16.827 1.00 97.62 124 VAL A N 1
ATOM 892 C CA . VAL A 1 124 ? -12.960 14.153 16.201 1.00 97.62 124 VAL A CA 1
ATOM 893 C C . VAL A 1 124 ? -12.226 12.983 16.846 1.00 97.62 124 VAL A C 1
ATOM 895 O O . VAL A 1 124 ? -11.031 13.074 17.119 1.00 97.62 124 VAL A O 1
ATOM 898 N N . VAL A 1 125 ? -12.946 11.887 17.063 1.00 97.62 125 VAL A N 1
ATOM 899 C CA . VAL A 1 125 ? -12.399 10.598 17.491 1.00 97.62 125 VAL A CA 1
ATOM 900 C C . VAL A 1 125 ? -12.707 9.596 16.383 1.00 97.62 125 VAL A C 1
ATOM 902 O O . VAL A 1 125 ? -13.869 9.381 16.055 1.00 97.62 125 VAL A O 1
ATOM 905 N N . ALA A 1 126 ? -11.679 9.011 15.783 1.00 96.75 126 ALA A N 1
ATOM 906 C CA . ALA A 1 126 ? -11.800 8.070 14.673 1.00 96.75 126 ALA A CA 1
ATOM 907 C C . ALA A 1 126 ? -10.907 6.844 14.929 1.00 96.75 126 ALA A C 1
ATOM 909 O O . ALA A 1 126 ? -10.009 6.922 15.777 1.00 96.75 126 ALA A O 1
ATOM 910 N N . PRO A 1 127 ? -11.111 5.726 14.208 1.00 96.38 127 PRO A N 1
ATOM 911 C CA . PRO A 1 127 ? -10.098 4.688 14.100 1.00 96.38 127 PRO A CA 1
ATOM 912 C C . PRO A 1 127 ? -8.757 5.297 13.682 1.00 96.38 127 PRO A C 1
ATOM 914 O O . PRO A 1 127 ? -8.716 6.240 12.888 1.00 96.38 127 PRO A O 1
ATOM 917 N N . GLY A 1 128 ? -7.663 4.756 14.214 1.00 96.94 128 GLY A N 1
ATOM 918 C CA . GLY A 1 128 ? -6.332 5.167 13.781 1.00 96.94 128 GLY A CA 1
ATOM 919 C C . GLY A 1 128 ? -6.126 4.881 12.294 1.00 96.94 128 GLY A C 1
ATOM 920 O O . GLY A 1 128 ? -6.651 3.894 11.772 1.00 96.94 128 GLY A O 1
ATOM 921 N N . PHE A 1 129 ? -5.386 5.748 11.606 1.00 97.00 129 PHE A N 1
ATOM 922 C CA . PHE A 1 129 ? -5.197 5.601 10.168 1.00 97.00 129 PHE A CA 1
ATOM 923 C C . PHE A 1 129 ? -4.303 4.398 9.852 1.00 97.00 129 PHE A C 1
ATOM 925 O O . PHE A 1 129 ? -3.325 4.119 10.556 1.00 97.00 129 PHE A O 1
ATOM 932 N N . VAL A 1 130 ? -4.658 3.690 8.780 1.00 96.56 130 VAL A N 1
ATOM 933 C CA . VAL A 1 130 ? -3.892 2.568 8.238 1.00 96.56 130 VAL A CA 1
ATOM 934 C C . VAL A 1 130 ? -3.166 3.065 7.002 1.00 96.56 130 VAL A C 1
ATOM 936 O O . VAL A 1 130 ? -3.792 3.370 5.989 1.00 96.56 130 VAL A O 1
ATOM 939 N N . ASP A 1 131 ? -1.847 3.160 7.100 1.00 96.69 131 ASP A N 1
ATOM 940 C CA . ASP A 1 131 ? -0.993 3.480 5.969 1.00 96.69 131 ASP A CA 1
ATOM 941 C C . ASP A 1 131 ? -0.563 2.178 5.297 1.00 96.69 131 ASP A C 1
ATOM 943 O O . ASP A 1 131 ? 0.241 1.421 5.848 1.00 96.69 131 ASP A O 1
ATOM 947 N N . ILE A 1 132 ? -1.161 1.895 4.140 1.00 95.56 132 ILE A N 1
ATOM 948 C CA . ILE A 1 132 ? -0.953 0.639 3.417 1.00 95.56 132 ILE A CA 1
ATOM 949 C C . ILE A 1 132 ? 0.291 0.647 2.526 1.00 95.56 132 ILE A C 1
ATOM 951 O O . ILE A 1 132 ? 0.721 -0.416 2.097 1.00 95.56 132 ILE A O 1
ATOM 955 N N . LEU A 1 133 ? 0.841 1.822 2.210 1.00 93.00 133 LEU A N 1
ATOM 956 C CA . LEU A 1 133 ? 1.893 1.975 1.206 1.00 93.00 133 LEU A CA 1
ATOM 957 C C . LEU A 1 133 ? 3.128 2.640 1.811 1.00 93.00 133 LEU A C 1
ATOM 959 O O . LEU A 1 133 ? 3.591 3.704 1.400 1.00 93.00 133 LEU A O 1
ATOM 963 N N . SER A 1 134 ? 3.622 1.997 2.859 1.00 90.00 134 SER A N 1
ATOM 964 C CA . SER A 1 134 ? 4.744 2.461 3.652 1.00 90.00 134 SER A CA 1
ATOM 965 C C . SER A 1 134 ? 6.017 1.658 3.374 1.00 90.00 134 SER A C 1
ATOM 967 O O . SER A 1 134 ? 6.086 0.843 2.463 1.00 90.00 134 SER A O 1
ATOM 969 N N . TYR A 1 135 ? 7.036 1.902 4.189 1.00 85.00 135 TYR A N 1
ATOM 970 C CA . TYR A 1 135 ? 8.323 1.221 4.176 1.00 85.00 135 TYR A CA 1
ATOM 971 C C . TYR A 1 135 ? 8.543 0.506 5.511 1.00 85.00 135 TYR A C 1
ATOM 973 O O . TYR A 1 135 ? 7.718 0.599 6.434 1.00 85.00 135 TYR A O 1
ATOM 981 N N . ASP A 1 136 ? 9.703 -0.137 5.635 1.00 91.25 136 ASP A N 1
ATOM 982 C CA . ASP A 1 136 ? 10.226 -0.605 6.913 1.00 91.25 136 ASP A CA 1
ATOM 983 C C . ASP A 1 136 ? 10.014 0.445 8.019 1.00 91.25 136 ASP A C 1
ATOM 985 O O . ASP A 1 136 ? 10.353 1.631 7.839 1.00 91.25 136 ASP A O 1
ATOM 989 N N . PRO A 1 137 ? 9.489 0.030 9.189 1.00 91.88 137 PRO A N 1
ATOM 990 C CA . PRO A 1 137 ? 9.491 0.884 10.358 1.00 91.88 137 PRO A CA 1
ATOM 991 C C . PRO A 1 137 ? 10.881 1.467 10.601 1.00 91.88 137 PRO A C 1
ATOM 993 O O . PRO A 1 137 ? 11.909 0.885 10.273 1.00 91.88 137 PRO A O 1
ATOM 996 N N . ASN A 1 138 ? 10.942 2.663 11.171 1.00 89.88 138 ASN A N 1
ATOM 997 C CA . ASN A 1 138 ? 12.223 3.235 11.569 1.00 89.88 138 ASN A CA 1
ATOM 998 C C . ASN A 1 138 ? 12.061 4.221 12.732 1.00 89.88 138 ASN A C 1
ATOM 1000 O O . ASN A 1 138 ? 10.951 4.723 12.962 1.00 89.88 138 ASN A O 1
ATOM 1004 N N . PRO A 1 139 ? 13.148 4.534 13.465 1.00 86.38 139 PRO A N 1
ATOM 1005 C CA . PRO A 1 139 ? 13.068 5.313 14.700 1.00 86.38 139 PRO A CA 1
ATOM 1006 C C . PRO A 1 139 ? 12.553 6.746 14.545 1.00 86.38 139 PRO A C 1
ATOM 1008 O O . PRO A 1 139 ? 12.215 7.361 15.548 1.00 86.38 139 PRO A O 1
ATOM 1011 N N . VAL A 1 140 ? 12.518 7.305 13.331 1.00 88.69 140 VAL A N 1
ATOM 1012 C CA . VAL A 1 140 ? 12.035 8.675 13.085 1.00 88.69 140 VAL A CA 1
ATOM 1013 C C . VAL A 1 140 ? 10.671 8.647 12.401 1.00 88.69 140 VAL A C 1
ATOM 1015 O O . VAL A 1 140 ? 9.716 9.239 12.897 1.00 88.69 140 VAL A O 1
ATOM 1018 N N . GLY A 1 141 ? 10.563 7.918 11.291 1.00 89.62 141 GLY A N 1
ATOM 1019 C CA . GLY A 1 141 ? 9.363 7.827 10.466 1.00 89.62 141 GLY A CA 1
ATOM 1020 C C . GLY A 1 141 ? 8.153 7.287 11.220 1.00 89.62 141 GLY A C 1
ATOM 1021 O O . GLY A 1 141 ? 7.067 7.831 11.060 1.00 89.62 141 GLY A O 1
ATOM 1022 N N . SER A 1 142 ? 8.332 6.301 12.106 1.00 91.69 142 SER A N 1
ATOM 1023 C CA . SER A 1 142 ? 7.208 5.738 12.877 1.00 91.69 142 SER A CA 1
ATOM 10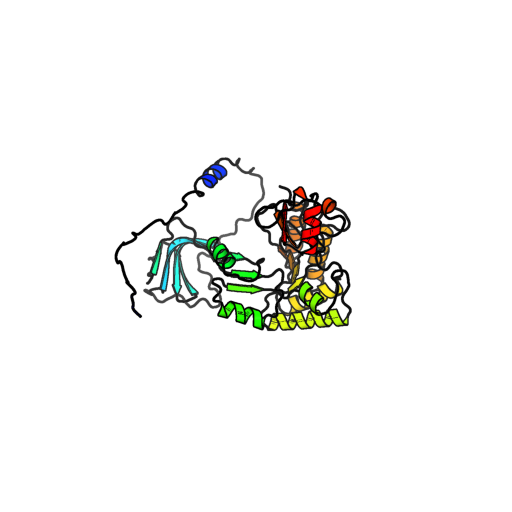24 C C . SER A 1 142 ? 6.562 6.783 13.796 1.00 91.69 142 SER A C 1
ATOM 1026 O O . SER A 1 142 ? 5.345 6.830 13.929 1.00 91.69 142 SER A O 1
ATOM 1028 N N . TRP A 1 143 ? 7.360 7.675 14.394 1.00 93.12 143 TRP A N 1
ATOM 1029 C CA . TRP A 1 143 ? 6.834 8.747 15.244 1.00 93.12 143 TRP A CA 1
ATOM 1030 C C . TRP A 1 143 ? 6.196 9.883 14.446 1.00 93.12 143 TRP A C 1
ATOM 1032 O O . TRP A 1 143 ? 5.220 10.466 14.912 1.00 93.12 143 TRP A O 1
ATOM 1042 N N . LEU A 1 144 ? 6.711 10.184 13.250 1.00 93.75 144 LEU A N 1
ATOM 1043 C CA . LEU A 1 144 ? 6.066 11.137 12.341 1.00 93.75 144 LEU A CA 1
ATOM 1044 C C . LEU A 1 144 ? 4.699 10.615 11.884 1.00 93.75 144 LEU A C 1
ATOM 1046 O O . LEU A 1 144 ? 3.718 11.342 11.959 1.00 93.75 144 LEU A O 1
ATOM 1050 N N . LYS A 1 145 ? 4.609 9.325 11.549 1.00 94.38 145 LYS A N 1
ATOM 1051 C CA . LYS A 1 145 ? 3.343 8.653 11.234 1.00 94.38 145 LYS A CA 1
ATOM 1052 C C . LYS A 1 145 ? 2.332 8.756 12.376 1.00 94.38 145 LYS A C 1
ATOM 1054 O O . LYS A 1 145 ? 1.186 9.130 12.149 1.00 94.38 145 LYS A O 1
ATOM 1059 N N . ILE A 1 146 ? 2.761 8.513 13.614 1.00 95.50 146 ILE A N 1
ATOM 1060 C CA . ILE A 1 146 ? 1.898 8.697 14.792 1.00 95.50 146 ILE A CA 1
ATOM 1061 C C . ILE A 1 146 ? 1.434 10.150 14.929 1.00 95.50 146 ILE A C 1
ATOM 1063 O O . ILE A 1 146 ? 0.279 10.386 15.279 1.00 95.50 146 ILE A O 1
ATOM 1067 N N . ALA A 1 147 ? 2.302 11.126 14.644 1.00 96.00 147 ALA A N 1
ATOM 1068 C CA . ALA A 1 147 ? 1.929 12.540 14.671 1.00 96.00 147 ALA A CA 1
ATOM 1069 C C . ALA A 1 147 ? 0.860 12.891 13.617 1.00 96.00 147 ALA A C 1
ATOM 1071 O O . ALA A 1 147 ? 0.040 13.772 13.872 1.00 96.00 147 ALA A O 1
ATOM 1072 N N . ASP A 1 148 ? 0.822 12.159 12.501 1.00 95.19 148 ASP A N 1
ATOM 1073 C CA . ASP A 1 148 ? -0.216 12.253 11.467 1.00 95.19 148 ASP A CA 1
ATOM 1074 C C . ASP A 1 148 ? -1.475 11.415 11.784 1.00 95.19 148 ASP A C 1
ATOM 1076 O O . ASP A 1 148 ? -2.453 11.450 11.039 1.00 95.19 148 ASP A O 1
ATOM 1080 N N . GLY A 1 149 ? -1.490 10.678 12.903 1.00 96.69 149 GLY A N 1
ATOM 1081 C CA . GLY A 1 149 ? -2.613 9.836 13.335 1.00 96.69 149 GLY A CA 1
ATOM 1082 C C . GLY A 1 149 ? -2.583 8.397 12.807 1.00 96.69 149 GLY A C 1
ATOM 1083 O O . GLY A 1 149 ? -3.551 7.655 12.993 1.00 96.69 149 GLY A O 1
ATOM 1084 N N . VAL A 1 150 ? -1.487 7.980 12.169 1.00 97.44 150 VAL A N 1
ATOM 1085 C CA . VAL A 1 150 ? -1.291 6.603 11.699 1.00 97.44 150 VAL A CA 1
ATOM 1086 C C . VAL A 1 150 ? -0.981 5.684 12.876 1.00 97.44 150 VAL A C 1
ATOM 1088 O O . VAL A 1 150 ? -0.066 5.935 13.662 1.00 97.44 150 VAL A O 1
ATOM 1091 N N . THR A 1 151 ? -1.722 4.582 12.968 1.00 97.12 151 THR A N 1
ATOM 1092 C CA . THR A 1 151 ? -1.514 3.536 13.982 1.00 97.12 151 THR A CA 1
ATOM 1093 C C . THR A 1 151 ? -1.053 2.215 13.385 1.00 97.12 151 THR A C 1
ATOM 1095 O O . THR A 1 151 ? -0.581 1.358 14.128 1.00 97.12 151 THR A O 1
ATOM 1098 N N . THR A 1 152 ? -1.161 2.041 12.065 1.00 97.31 152 THR A N 1
ATOM 1099 C CA . THR A 1 152 ? -0.765 0.817 11.357 1.00 97.31 152 THR A CA 1
ATOM 1100 C C . THR A 1 152 ? 0.058 1.167 10.121 1.00 97.31 152 THR A C 1
ATOM 1102 O O . THR A 1 152 ? -0.386 1.952 9.290 1.00 97.31 152 THR A O 1
ATOM 1105 N N . ASN A 1 153 ? 1.255 0.589 10.027 1.00 95.44 153 ASN A N 1
ATOM 1106 C CA . ASN A 1 153 ? 2.273 0.847 9.013 1.00 95.44 153 ASN A CA 1
ATOM 1107 C C . ASN A 1 153 ? 2.529 -0.413 8.183 1.00 95.44 153 ASN A C 1
ATOM 1109 O O . ASN A 1 153 ? 3.204 -1.327 8.660 1.00 95.44 153 ASN A O 1
ATOM 1113 N N . LEU A 1 154 ? 2.026 -0.468 6.954 1.00 97.00 154 LEU A N 1
ATOM 1114 C CA . LEU A 1 154 ? 2.167 -1.643 6.099 1.00 97.00 154 LEU A CA 1
ATOM 1115 C C . LEU A 1 154 ? 3.042 -1.325 4.889 1.00 97.00 154 LEU A C 1
ATOM 1117 O O . LEU A 1 154 ? 2.787 -0.349 4.191 1.00 97.00 154 LEU A O 1
ATOM 1121 N N . GLY A 1 155 ? 4.060 -2.144 4.639 1.00 96.31 155 GLY A N 1
ATOM 1122 C CA . GLY A 1 155 ? 4.841 -2.089 3.403 1.00 96.31 155 GLY A CA 1
ATOM 1123 C C . GLY A 1 155 ? 4.254 -3.019 2.354 1.00 96.31 155 GLY A C 1
ATOM 1124 O O . GLY A 1 155 ? 4.722 -4.145 2.204 1.00 96.31 155 GLY A O 1
ATOM 1125 N N . MET A 1 156 ? 3.181 -2.582 1.688 1.00 97.44 156 MET A N 1
ATOM 1126 C CA . MET A 1 156 ? 2.537 -3.383 0.637 1.00 97.44 156 MET A CA 1
ATOM 1127 C C . MET A 1 156 ? 3.163 -3.199 -0.746 1.00 97.44 156 MET A C 1
ATOM 1129 O O . MET A 1 156 ? 2.802 -3.939 -1.650 1.00 97.44 156 MET A O 1
ATOM 1133 N N . HIS A 1 157 ? 4.106 -2.261 -0.889 1.00 95.81 157 HIS A N 1
ATOM 1134 C CA . HIS A 1 157 ? 5.029 -2.118 -2.030 1.00 95.81 157 HIS A CA 1
ATOM 1135 C C . HIS A 1 157 ? 6.230 -3.071 -1.875 1.00 95.81 157 HIS A C 1
ATOM 1137 O O . HIS A 1 157 ? 7.379 -2.684 -2.024 1.00 95.81 157 HIS A O 1
ATOM 1143 N N . GLY A 1 158 ? 5.951 -4.286 -1.392 1.00 96.75 158 GLY A N 1
ATOM 1144 C CA . GLY A 1 158 ? 6.966 -5.271 -1.040 1.00 96.75 158 GLY A CA 1
ATOM 1145 C C . GLY A 1 158 ? 7.801 -4.928 0.205 1.00 96.75 158 GLY A C 1
ATOM 1146 O O . GLY A 1 158 ? 8.011 -3.778 0.589 1.00 96.75 158 GLY A O 1
ATOM 1147 N N . ILE A 1 159 ? 8.291 -5.970 0.878 1.00 97.19 159 ILE A N 1
ATOM 1148 C CA . ILE A 1 159 ? 9.374 -5.872 1.859 1.00 97.19 159 ILE A CA 1
ATOM 1149 C C . ILE A 1 159 ? 10.518 -6.764 1.379 1.00 97.19 159 ILE A C 1
ATOM 1151 O O . ILE A 1 159 ? 10.358 -7.978 1.255 1.00 97.19 159 ILE A O 1
ATOM 1155 N N . ASN A 1 160 ? 11.702 -6.180 1.187 1.00 95.81 160 ASN A N 1
ATOM 1156 C CA . ASN A 1 160 ? 12.919 -6.868 0.735 1.00 95.81 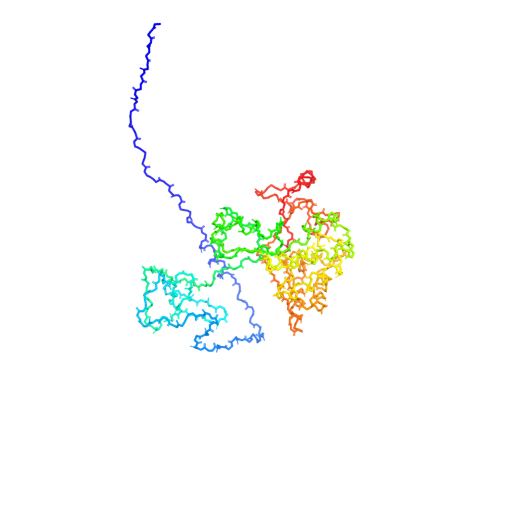160 ASN A CA 1
ATOM 1157 C C . ASN A 1 160 ? 13.559 -7.726 1.852 1.00 95.81 160 ASN A C 1
ATOM 1159 O O . ASN A 1 160 ? 14.750 -7.599 2.166 1.00 95.81 160 ASN A O 1
ATOM 1163 N N . SER A 1 161 ? 12.763 -8.561 2.517 1.00 96.12 161 SER A N 1
ATOM 1164 C CA . SER A 1 161 ? 13.165 -9.399 3.643 1.00 96.12 161 SER A CA 1
ATOM 1165 C C . SER A 1 161 ? 12.270 -10.630 3.766 1.00 96.12 161 SER A C 1
ATOM 1167 O O . SER A 1 161 ? 11.104 -10.607 3.376 1.00 96.12 161 SER A O 1
ATOM 1169 N N . ASP A 1 162 ? 12.799 -11.687 4.380 1.00 95.31 162 ASP A N 1
ATOM 1170 C CA . ASP A 1 162 ? 11.977 -12.825 4.785 1.00 95.31 162 ASP A CA 1
ATOM 1171 C C . ASP A 1 162 ? 11.093 -12.442 5.995 1.00 95.31 162 ASP A C 1
ATOM 1173 O O . ASP A 1 162 ? 11.560 -11.717 6.885 1.00 95.31 162 ASP A O 1
ATOM 1177 N N . PRO A 1 163 ? 9.848 -12.953 6.094 1.00 96.38 163 PRO A N 1
ATOM 1178 C CA . PRO A 1 163 ? 8.898 -12.535 7.129 1.00 96.38 163 PRO A CA 1
ATOM 1179 C C . PRO A 1 163 ? 9.402 -12.749 8.558 1.00 96.38 163 PRO A C 1
ATOM 1181 O O . PRO A 1 163 ? 9.363 -11.836 9.380 1.00 96.38 163 PRO A O 1
ATOM 1184 N N . GLU A 1 164 ? 9.899 -13.948 8.872 1.00 96.25 164 GLU A N 1
ATOM 1185 C CA . GLU A 1 164 ? 10.277 -14.326 10.239 1.00 96.25 164 GLU A CA 1
ATOM 1186 C C . GLU A 1 164 ? 11.351 -13.403 10.852 1.00 96.25 164 GLU A C 1
ATOM 1188 O O . GLU A 1 164 ? 11.093 -12.822 11.915 1.00 96.25 164 GLU A O 1
ATOM 1193 N N . PRO A 1 165 ? 12.532 -13.198 10.227 1.00 96.19 165 PRO A N 1
ATOM 1194 C CA . PRO A 1 165 ? 13.529 -12.282 10.778 1.00 96.19 165 PRO A CA 1
ATOM 1195 C C . PRO A 1 165 ? 13.038 -10.830 10.812 1.00 96.19 165 PRO A C 1
ATOM 1197 O O . PRO A 1 165 ? 13.410 -10.089 11.727 1.00 96.19 165 PRO A O 1
ATOM 1200 N N . TRP A 1 166 ? 12.190 -10.419 9.867 1.00 96.56 166 TRP A N 1
ATOM 1201 C CA . TRP A 1 166 ? 11.641 -9.068 9.827 1.00 96.56 166 TRP A CA 1
ATOM 1202 C C . TRP A 1 166 ? 10.660 -8.805 10.979 1.00 96.56 166 TRP A C 1
ATOM 1204 O O . TRP A 1 166 ? 10.834 -7.846 11.737 1.00 96.56 166 TRP A O 1
ATOM 1214 N N . PHE A 1 167 ? 9.684 -9.693 11.194 1.00 95.94 167 PHE A N 1
ATOM 1215 C CA . PHE A 1 167 ? 8.738 -9.587 12.308 1.00 95.94 167 PHE A CA 1
ATOM 1216 C C . PHE A 1 167 ? 9.452 -9.687 13.656 1.00 95.94 167 PHE A C 1
ATOM 1218 O O . PHE A 1 167 ? 9.149 -8.913 14.570 1.00 95.94 167 PHE A O 1
ATOM 1225 N N . ALA A 1 168 ? 10.434 -10.587 13.787 1.00 94.88 168 ALA A N 1
ATOM 1226 C CA . ALA A 1 168 ? 11.237 -10.708 15.000 1.00 94.88 168 ALA A CA 1
ATOM 1227 C C . ALA A 1 168 ? 11.997 -9.410 15.306 1.00 94.88 168 ALA A C 1
ATOM 1229 O O . ALA A 1 168 ? 12.037 -8.972 16.458 1.00 94.88 168 ALA A O 1
ATOM 1230 N N . ARG A 1 169 ? 12.574 -8.764 14.288 1.00 93.69 169 ARG A N 1
ATOM 1231 C CA . ARG A 1 169 ? 13.268 -7.485 14.448 1.00 93.69 169 ARG A CA 1
ATOM 1232 C C . ARG A 1 169 ? 12.333 -6.405 14.986 1.00 93.69 169 ARG A C 1
ATOM 1234 O O . ARG A 1 169 ? 12.607 -5.846 16.047 1.00 93.69 169 ARG A O 1
ATOM 1241 N N . TRP A 1 170 ? 11.227 -6.129 14.300 1.00 92.62 170 TRP A N 1
ATOM 1242 C CA . TRP A 1 170 ? 10.361 -4.998 14.655 1.00 92.62 170 TRP A CA 1
ATOM 1243 C C . TRP A 1 170 ? 9.546 -5.219 15.927 1.00 92.62 170 TRP A C 1
ATOM 1245 O O . TRP A 1 170 ? 9.273 -4.259 16.651 1.00 92.62 170 TRP A O 1
ATOM 1255 N N . SER A 1 171 ? 9.265 -6.479 16.266 1.00 91.75 171 SER A N 1
ATOM 1256 C CA . SER A 1 171 ? 8.708 -6.838 17.574 1.00 91.75 171 SER A CA 1
ATOM 1257 C C . SER A 1 171 ? 9.683 -6.516 18.712 1.00 91.75 171 SER A C 1
ATOM 1259 O O . SER A 1 171 ? 9.269 -6.022 19.758 1.00 91.75 171 SER A O 1
ATOM 1261 N N . ASN A 1 172 ? 10.984 -6.752 18.509 1.00 92.00 172 ASN A N 1
ATOM 1262 C CA . ASN A 1 172 ? 12.016 -6.507 19.521 1.00 92.00 172 ASN A CA 1
ATOM 1263 C C . ASN A 1 172 ? 12.443 -5.034 19.617 1.00 92.00 172 ASN A C 1
ATOM 1265 O O . ASN A 1 172 ? 12.816 -4.578 20.697 1.00 92.00 172 ASN A O 1
ATOM 1269 N N . GLU A 1 173 ? 12.397 -4.282 18.515 1.00 87.44 173 GLU A N 1
ATOM 1270 C CA . GLU A 1 173 ? 12.732 -2.850 18.501 1.00 87.44 173 GLU A CA 1
ATOM 1271 C C . GLU A 1 173 ? 11.634 -1.965 19.123 1.00 87.44 173 GLU A C 1
ATOM 1273 O O . GLU A 1 173 ? 11.870 -0.783 19.376 1.00 87.44 173 GLU A O 1
ATOM 1278 N N . GLY A 1 174 ? 10.456 -2.527 19.420 1.00 84.19 174 GLY A N 1
ATOM 1279 C CA . GLY A 1 174 ? 9.356 -1.800 20.052 1.00 84.19 174 GLY A CA 1
ATOM 1280 C C . GLY A 1 174 ? 8.734 -0.764 19.119 1.00 84.19 174 GLY A C 1
ATOM 1281 O O . GLY A 1 174 ? 8.549 0.389 19.516 1.00 84.19 174 GLY A O 1
ATOM 1282 N N . CYS A 1 175 ? 8.443 -1.160 17.872 1.00 89.88 175 CYS A N 1
ATOM 1283 C CA . CYS A 1 175 ? 7.754 -0.297 16.915 1.00 89.88 175 CYS A CA 1
ATOM 1284 C C . CYS A 1 175 ? 6.450 0.252 17.533 1.00 89.88 175 CYS A C 1
ATOM 1286 O O . CYS A 1 175 ? 5.648 -0.529 18.049 1.00 89.88 175 CYS A O 1
ATOM 1288 N N . PRO A 1 176 ? 6.227 1.581 17.519 1.00 92.38 176 PRO A N 1
ATOM 1289 C CA . PRO A 1 176 ? 5.092 2.179 18.217 1.00 92.38 176 PRO A CA 1
ATOM 1290 C C . PRO A 1 176 ? 3.771 2.095 17.425 1.00 92.38 176 PRO A C 1
ATOM 1292 O O . PRO A 1 176 ? 2.722 2.446 17.959 1.00 92.38 176 PRO A O 1
ATOM 1295 N N . THR A 1 177 ? 3.809 1.636 16.171 1.00 94.81 177 THR A N 1
ATOM 1296 C CA . THR A 1 177 ? 2.639 1.344 15.326 1.00 94.81 177 THR A CA 1
ATOM 1297 C C . THR A 1 177 ? 2.498 -0.165 15.133 1.00 94.81 177 THR A C 1
ATOM 1299 O O . THR A 1 177 ? 3.486 -0.890 15.231 1.00 94.81 177 THR A O 1
ATOM 1302 N N . HIS A 1 178 ? 1.310 -0.654 14.770 1.00 95.81 178 HIS A N 1
ATOM 1303 C CA . HIS A 1 178 ? 1.204 -1.978 14.154 1.00 95.81 178 HIS A CA 1
ATOM 1304 C C . HIS A 1 178 ? 1.994 -1.999 12.842 1.00 95.81 178 HIS A C 1
ATOM 1306 O O . HIS A 1 178 ? 2.149 -0.959 12.195 1.00 95.81 178 HIS A O 1
ATOM 1312 N N . PHE A 1 179 ? 2.488 -3.167 12.444 1.00 96.00 179 PHE A N 1
ATOM 1313 C CA . PHE A 1 179 ? 3.331 -3.298 11.263 1.00 96.00 179 PHE A CA 1
ATOM 1314 C C . PHE A 1 179 ? 3.096 -4.615 10.522 1.00 96.00 179 PHE A C 1
ATOM 1316 O O . PHE A 1 179 ? 2.711 -5.618 11.119 1.00 96.00 179 PHE A O 1
ATOM 1323 N N . GLY A 1 180 ? 3.343 -4.594 9.215 1.00 96.69 180 GLY A N 1
ATOM 1324 C CA . GLY A 1 180 ? 3.270 -5.751 8.327 1.00 96.69 180 GLY A CA 1
ATOM 1325 C C . GLY A 1 180 ? 3.738 -5.385 6.920 1.00 96.69 180 GLY A C 1
ATOM 1326 O O . GLY A 1 180 ? 4.151 -4.249 6.681 1.00 96.69 180 GLY A O 1
ATOM 1327 N N . GLY A 1 181 ? 3.655 -6.328 5.989 1.00 97.44 181 GLY A N 1
ATOM 1328 C CA . GLY A 1 181 ? 4.064 -6.100 4.608 1.00 97.44 181 GLY A CA 1
ATOM 1329 C C . GLY A 1 181 ? 3.622 -7.205 3.659 1.00 97.44 181 GLY A C 1
ATOM 1330 O O . GLY A 1 181 ? 2.877 -8.114 4.048 1.00 97.44 181 GLY A O 1
ATOM 1331 N N . ALA A 1 182 ? 4.085 -7.089 2.420 1.00 98.44 182 ALA A N 1
ATOM 1332 C CA . ALA A 1 182 ? 3.825 -8.023 1.336 1.00 98.44 182 ALA A CA 1
ATOM 1333 C C . ALA A 1 182 ? 5.104 -8.745 0.892 1.00 98.44 182 ALA A C 1
ATOM 1335 O O . ALA A 1 182 ? 6.220 -8.254 1.078 1.00 98.44 182 ALA A O 1
ATOM 1336 N N . PHE A 1 183 ? 4.922 -9.910 0.271 1.00 98.69 183 PHE A N 1
ATOM 1337 C CA . PHE A 1 183 ? 5.979 -10.554 -0.501 1.00 98.69 183 PHE A CA 1
ATOM 1338 C C . PHE A 1 183 ? 6.394 -9.646 -1.663 1.00 98.69 183 PHE A C 1
ATOM 1340 O O . PHE A 1 183 ? 5.533 -9.195 -2.410 1.00 98.69 183 PHE A O 1
ATOM 1347 N N . ASP A 1 184 ? 7.693 -9.408 -1.804 1.00 98.56 184 ASP A N 1
ATOM 1348 C CA . ASP A 1 184 ? 8.294 -8.579 -2.852 1.00 98.56 184 ASP A CA 1
ATOM 1349 C C . ASP A 1 184 ? 8.806 -9.475 -3.992 1.00 98.56 184 ASP A C 1
ATOM 1351 O O . ASP A 1 184 ? 9.846 -10.140 -3.862 1.00 98.56 184 ASP A O 1
ATOM 1355 N N . ASP A 1 185 ? 8.057 -9.521 -5.098 1.00 98.69 185 ASP A N 1
ATOM 1356 C CA . ASP A 1 185 ? 8.445 -10.278 -6.287 1.00 98.69 185 ASP A CA 1
ATOM 1357 C C . ASP A 1 185 ? 9.761 -9.773 -6.915 1.00 98.69 185 ASP A C 1
ATOM 1359 O O . ASP A 1 185 ? 10.663 -10.597 -7.107 1.00 98.69 185 ASP A O 1
ATOM 1363 N N . PRO A 1 186 ? 9.975 -8.465 -7.174 1.00 98.00 186 PRO A N 1
ATOM 1364 C CA . PRO A 1 186 ? 11.270 -7.955 -7.633 1.00 98.00 186 PRO A CA 1
ATOM 1365 C C . PRO A 1 186 ? 12.471 -8.409 -6.798 1.00 98.00 186 PRO A C 1
ATOM 1367 O O . PRO A 1 186 ? 13.505 -8.804 -7.354 1.00 98.00 186 PRO A O 1
ATOM 1370 N N . TRP A 1 187 ? 12.352 -8.406 -5.471 1.00 97.69 187 TRP A N 1
ATOM 1371 C CA . TRP A 1 187 ? 13.406 -8.897 -4.587 1.00 97.69 187 TRP A CA 1
ATOM 1372 C C . TRP A 1 187 ? 13.612 -10.407 -4.700 1.00 97.69 187 TRP A C 1
ATOM 1374 O O . TRP A 1 187 ? 14.760 -10.867 -4.755 1.00 97.69 187 TRP A O 1
ATOM 1384 N N . ALA A 1 188 ? 12.534 -11.189 -4.785 1.00 98.50 188 ALA A N 1
ATOM 1385 C CA . ALA A 1 188 ? 12.621 -12.630 -4.995 1.00 98.50 188 ALA A CA 1
ATOM 1386 C C . ALA A 1 188 ? 13.269 -12.976 -6.347 1.00 98.50 188 ALA A C 1
ATOM 1388 O O . ALA A 1 188 ? 14.213 -13.773 -6.400 1.00 98.50 188 ALA A O 1
ATOM 1389 N N . ARG A 1 189 ? 12.867 -12.294 -7.425 1.00 98.56 189 ARG A N 1
ATOM 1390 C CA . ARG A 1 189 ? 13.479 -12.391 -8.760 1.00 98.56 189 ARG A CA 1
ATOM 1391 C C . ARG A 1 189 ? 14.977 -12.108 -8.716 1.00 98.56 189 ARG A C 1
ATOM 1393 O O . ARG A 1 189 ? 15.774 -12.886 -9.252 1.00 98.56 189 ARG A O 1
ATOM 1400 N N . ALA A 1 190 ? 15.382 -11.042 -8.024 1.00 97.62 190 ALA A N 1
ATOM 1401 C CA . ALA A 1 190 ? 16.787 -10.672 -7.884 1.00 97.62 190 ALA A CA 1
ATOM 1402 C C . ALA A 1 190 ? 17.599 -11.740 -7.127 1.00 97.62 190 ALA A C 1
ATOM 1404 O O . ALA A 1 190 ? 18.707 -12.082 -7.553 1.00 97.62 190 ALA A O 1
ATOM 1405 N N . ARG A 1 191 ? 17.050 -12.329 -6.051 1.00 97.75 191 ARG A N 1
ATOM 1406 C CA . ARG A 1 191 ? 17.682 -13.451 -5.323 1.00 97.75 191 ARG A CA 1
ATOM 1407 C C . ARG A 1 191 ? 17.860 -14.698 -6.191 1.00 97.75 191 ARG A C 1
ATOM 1409 O O . ARG A 1 191 ? 18.825 -15.435 -5.997 1.00 97.75 191 ARG A O 1
ATOM 1416 N N . MET A 1 192 ? 16.974 -14.908 -7.164 1.00 97.81 192 MET A N 1
ATOM 1417 C CA . MET A 1 192 ? 17.063 -15.990 -8.152 1.00 97.81 192 MET A CA 1
ATOM 1418 C C . MET A 1 192 ? 17.966 -15.661 -9.353 1.00 97.81 192 MET A C 1
ATOM 1420 O O . MET A 1 192 ? 18.120 -16.491 -10.252 1.00 97.81 192 MET A O 1
ATOM 1424 N N . GLY A 1 193 ? 18.572 -14.470 -9.388 1.00 97.88 193 GLY A N 1
ATOM 1425 C CA . GLY A 1 193 ? 19.437 -14.029 -10.482 1.00 97.88 193 GLY A CA 1
ATOM 1426 C C . GLY A 1 193 ? 18.689 -13.694 -11.775 1.00 97.88 193 GLY A C 1
ATOM 1427 O O . GLY A 1 193 ? 19.291 -13.736 -12.847 1.00 97.88 193 GLY A O 1
ATOM 1428 N N . ILE A 1 194 ? 17.393 -13.386 -11.694 1.00 98.25 194 ILE A N 1
ATOM 1429 C CA . ILE A 1 194 ? 16.585 -12.949 -12.836 1.00 98.25 194 ILE A CA 1
ATOM 1430 C C . ILE A 1 194 ? 16.810 -11.447 -13.022 1.00 98.25 194 ILE A C 1
ATOM 1432 O O . ILE A 1 194 ? 16.538 -10.655 -12.120 1.00 98.25 194 ILE A O 1
ATOM 1436 N N . ALA A 1 195 ? 17.342 -11.047 -14.178 1.00 96.56 195 ALA A N 1
ATOM 1437 C CA . ALA A 1 195 ? 17.549 -9.633 -14.476 1.00 96.56 195 ALA A CA 1
ATOM 1438 C C . ALA A 1 195 ? 16.204 -8.891 -14.650 1.00 96.56 195 ALA A C 1
ATOM 1440 O O . ALA A 1 195 ? 15.218 -9.509 -15.061 1.00 96.56 195 ALA A O 1
ATOM 1441 N N . PRO A 1 196 ? 16.138 -7.569 -14.389 1.00 95.19 196 PRO A N 1
ATOM 1442 C CA . PRO A 1 196 ? 14.898 -6.799 -14.512 1.00 95.19 196 PRO A CA 1
ATOM 1443 C C . PRO A 1 196 ? 14.193 -6.935 -15.866 1.00 95.19 196 PRO A C 1
ATOM 1445 O O . PRO A 1 196 ? 12.971 -6.993 -15.910 1.00 95.19 196 PRO A O 1
ATOM 1448 N N . ASP A 1 197 ? 14.949 -7.015 -16.961 1.00 95.31 197 ASP A N 1
ATOM 1449 C CA . ASP A 1 197 ? 14.476 -7.130 -18.346 1.00 95.31 197 ASP A CA 1
ATOM 1450 C C . ASP A 1 197 ? 14.311 -8.581 -18.832 1.00 95.31 197 ASP A C 1
ATOM 1452 O O . ASP A 1 197 ? 13.969 -8.818 -19.991 1.00 95.31 197 ASP A O 1
ATOM 1456 N N . GLN A 1 198 ? 14.537 -9.562 -17.958 1.00 97.75 198 GLN A N 1
ATOM 1457 C CA . GLN A 1 198 ? 14.503 -10.979 -18.295 1.00 97.75 198 GLN A CA 1
ATOM 1458 C C . GLN A 1 198 ? 13.217 -11.642 -17.792 1.00 97.75 198 GLN A C 1
ATOM 1460 O O . GLN A 1 198 ? 12.882 -11.543 -16.617 1.00 97.75 198 GLN A O 1
ATOM 1465 N N . ALA A 1 199 ? 12.535 -12.403 -18.647 1.00 98.38 199 ALA A N 1
ATOM 1466 C CA . ALA A 1 199 ? 11.433 -13.259 -18.208 1.00 98.38 199 ALA A CA 1
ATOM 1467 C C . ALA A 1 199 ? 11.933 -14.426 -17.339 1.00 98.38 199 ALA A C 1
ATOM 1469 O O . ALA A 1 199 ? 12.972 -15.036 -17.629 1.00 98.38 199 ALA A O 1
ATOM 1470 N N . ALA A 1 200 ? 11.180 -14.761 -16.290 1.00 98.44 200 ALA A N 1
ATOM 1471 C CA . ALA A 1 200 ? 11.431 -15.959 -15.504 1.00 98.44 200 ALA A CA 1
ATOM 1472 C C . ALA A 1 200 ? 11.189 -17.216 -16.358 1.00 98.44 200 ALA A C 1
ATOM 1474 O O . ALA A 1 200 ? 10.277 -17.289 -17.181 1.00 98.44 200 ALA A O 1
ATOM 1475 N N . THR A 1 201 ? 12.008 -18.247 -16.167 1.00 98.62 201 THR A N 1
ATOM 1476 C CA . THR A 1 201 ? 11.717 -19.572 -16.732 1.00 98.62 201 THR A CA 1
ATOM 1477 C C . THR A 1 201 ? 10.513 -20.202 -16.033 1.00 98.62 201 THR A C 1
ATOM 1479 O O . THR A 1 201 ? 10.177 -19.844 -14.910 1.00 98.62 201 THR A O 1
ATOM 1482 N N . VAL A 1 202 ? 9.898 -21.215 -16.648 1.00 98.44 202 VAL A N 1
ATOM 1483 C CA . VAL A 1 202 ? 8.760 -21.937 -16.047 1.00 98.44 202 VAL A CA 1
ATOM 1484 C C . VAL A 1 202 ? 9.084 -22.483 -14.648 1.00 98.44 202 VAL A C 1
ATOM 1486 O O . VAL A 1 202 ? 8.223 -22.462 -13.773 1.00 98.44 202 VAL A O 1
ATOM 1489 N N . ASP A 1 203 ? 10.311 -22.958 -14.421 1.00 98.56 203 ASP A N 1
ATOM 1490 C CA . ASP A 1 203 ? 10.725 -23.458 -13.105 1.00 98.56 203 ASP A CA 1
ATOM 1491 C C . ASP A 1 203 ? 10.943 -22.321 -12.100 1.00 98.56 203 ASP A C 1
ATOM 1493 O O . ASP A 1 203 ? 10.575 -22.465 -10.938 1.00 98.56 203 ASP A O 1
ATOM 1497 N N . GLN A 1 204 ? 11.449 -21.168 -12.548 1.00 98.69 204 GLN A N 1
ATOM 1498 C CA . GLN A 1 204 ? 11.551 -19.972 -11.708 1.00 98.69 204 GLN A CA 1
ATOM 1499 C C . GLN A 1 204 ? 10.174 -19.412 -11.339 1.00 98.69 204 GLN A C 1
ATOM 1501 O O . GLN A 1 204 ? 9.966 -19.076 -10.183 1.00 98.69 204 GLN A O 1
ATOM 1506 N N . VAL A 1 205 ? 9.207 -19.389 -12.263 1.00 98.88 205 VAL A N 1
ATOM 1507 C CA . VAL A 1 205 ? 7.823 -18.977 -11.959 1.00 98.88 205 VAL A CA 1
ATOM 1508 C C . VAL A 1 205 ? 7.202 -19.875 -10.886 1.00 98.88 205 VAL A C 1
ATOM 1510 O O . VAL A 1 205 ? 6.534 -19.383 -9.981 1.00 98.88 205 VAL A O 1
ATOM 1513 N N . ARG A 1 206 ? 7.438 -21.193 -10.951 1.00 98.81 206 ARG A N 1
ATOM 1514 C CA . ARG A 1 206 ? 6.996 -22.120 -9.894 1.00 98.81 206 ARG A CA 1
ATOM 1515 C C . ARG A 1 206 ? 7.669 -21.804 -8.563 1.00 98.81 206 ARG A C 1
ATOM 1517 O O . ARG A 1 206 ? 6.982 -21.719 -7.558 1.00 98.81 206 ARG A O 1
ATOM 1524 N N . GLN A 1 207 ? 8.981 -21.577 -8.574 1.00 98.75 207 GLN A N 1
ATOM 1525 C CA . GLN A 1 207 ? 9.722 -21.242 -7.362 1.00 98.75 207 GLN A CA 1
ATOM 1526 C C . GLN A 1 207 ? 9.245 -19.921 -6.736 1.00 98.75 207 GLN A C 1
ATOM 1528 O O . GLN A 1 207 ? 9.117 -19.846 -5.521 1.00 98.75 207 GLN A O 1
ATOM 1533 N N . LEU A 1 208 ? 8.951 -18.897 -7.543 1.00 98.88 208 LEU A N 1
ATOM 1534 C CA . LEU A 1 208 ? 8.413 -17.620 -7.063 1.00 98.88 208 LEU A CA 1
ATOM 1535 C C . LEU A 1 208 ? 7.039 -17.802 -6.412 1.00 98.88 208 LEU A C 1
ATOM 1537 O O . LEU A 1 208 ? 6.800 -17.263 -5.336 1.00 98.88 208 LEU A O 1
ATOM 1541 N N . ALA A 1 209 ? 6.162 -18.608 -7.018 1.00 98.88 209 ALA A N 1
ATOM 1542 C CA . ALA A 1 209 ? 4.864 -18.936 -6.435 1.00 98.88 209 ALA A CA 1
ATOM 1543 C C . ALA A 1 209 ? 4.996 -19.708 -5.106 1.00 98.88 209 ALA A C 1
ATOM 1545 O O . ALA A 1 209 ? 4.313 -19.364 -4.142 1.00 98.88 209 ALA A O 1
ATOM 1546 N N . ASP A 1 210 ? 5.900 -20.692 -5.035 1.00 98.81 210 ASP A N 1
ATOM 1547 C CA . ASP A 1 210 ? 6.168 -21.462 -3.813 1.00 98.81 210 ASP A CA 1
ATOM 1548 C C . ASP A 1 210 ? 6.750 -20.567 -2.696 1.00 98.81 210 ASP A C 1
ATOM 1550 O O . ASP A 1 210 ? 6.358 -20.678 -1.532 1.00 98.81 210 ASP A O 1
ATOM 1554 N N . GLU A 1 211 ? 7.670 -19.651 -3.031 1.00 98.75 211 GLU A N 1
ATOM 1555 C CA . GLU A 1 211 ? 8.228 -18.682 -2.077 1.00 98.75 211 GLU A CA 1
ATOM 1556 C C . GLU A 1 211 ? 7.167 -17.685 -1.591 1.00 98.75 211 GLU A C 1
ATOM 1558 O O . GLU A 1 211 ? 7.121 -17.386 -0.396 1.00 98.75 211 GLU A O 1
ATOM 1563 N N . ALA A 1 212 ? 6.279 -17.220 -2.475 1.00 98.81 212 ALA A N 1
ATOM 1564 C CA . ALA A 1 212 ? 5.167 -16.353 -2.104 1.00 98.81 212 ALA A CA 1
ATOM 1565 C C . ALA A 1 212 ? 4.187 -17.062 -1.153 1.00 98.81 212 ALA A C 1
ATOM 1567 O O . ALA A 1 212 ? 3.831 -16.502 -0.116 1.00 98.81 212 ALA A O 1
ATOM 1568 N N . GLU A 1 213 ? 3.798 -18.309 -1.443 1.00 98.81 213 GLU A N 1
ATOM 1569 C CA . GLU A 1 213 ? 2.932 -19.107 -0.562 1.00 98.81 213 GLU A CA 1
ATOM 1570 C C . GLU A 1 213 ? 3.566 -19.298 0.825 1.00 98.81 213 GLU A C 1
ATOM 1572 O O . GLU A 1 213 ? 2.914 -19.078 1.851 1.00 98.81 213 GLU A O 1
ATOM 1577 N N . ALA A 1 214 ? 4.858 -19.639 0.869 1.00 98.62 214 ALA A N 1
ATOM 1578 C CA . ALA A 1 214 ? 5.591 -19.791 2.122 1.00 98.62 214 ALA A CA 1
ATOM 1579 C C . ALA A 1 214 ? 5.669 -18.473 2.911 1.00 98.62 214 ALA A C 1
ATOM 1581 O O . ALA A 1 214 ? 5.536 -18.474 4.137 1.00 98.62 214 ALA A O 1
ATOM 1582 N N . ALA A 1 215 ? 5.849 -17.346 2.221 1.00 98.50 215 ALA A N 1
ATOM 1583 C CA . ALA A 1 215 ? 5.936 -16.037 2.850 1.00 98.50 215 ALA A CA 1
ATOM 1584 C C . ALA A 1 215 ? 4.588 -15.577 3.435 1.00 98.50 215 ALA A C 1
ATOM 1586 O O . ALA A 1 215 ? 4.553 -15.047 4.549 1.00 98.50 215 ALA A O 1
ATOM 1587 N N . LEU A 1 216 ? 3.474 -15.848 2.743 1.00 98.62 216 LEU A N 1
ATOM 1588 C CA . LEU A 1 216 ? 2.124 -15.624 3.271 1.00 98.62 216 LEU A CA 1
ATOM 1589 C C . LEU A 1 216 ? 1.857 -16.491 4.509 1.00 98.62 216 LEU A C 1
ATOM 1591 O O . LEU A 1 216 ? 1.396 -15.987 5.533 1.00 98.62 216 LEU A O 1
ATOM 1595 N N . ALA A 1 217 ? 2.222 -17.777 4.466 1.00 97.94 217 ALA A N 1
ATOM 1596 C CA . ALA A 1 217 ? 2.096 -18.675 5.618 1.00 97.94 217 ALA A CA 1
ATOM 1597 C C . ALA A 1 217 ? 2.931 -18.217 6.831 1.00 97.94 217 ALA A C 1
ATOM 1599 O O . ALA A 1 217 ? 2.575 -18.502 7.976 1.00 97.94 217 ALA A O 1
ATOM 1600 N N . ALA A 1 218 ? 4.024 -17.490 6.587 1.00 97.19 218 ALA A N 1
ATOM 1601 C CA . ALA A 1 218 ? 4.889 -16.908 7.608 1.00 97.19 218 ALA A CA 1
ATOM 1602 C C . ALA A 1 218 ? 4.487 -15.479 8.040 1.00 97.19 218 ALA A C 1
ATOM 1604 O O . ALA A 1 218 ? 5.150 -14.900 8.901 1.00 97.19 218 ALA A O 1
ATOM 1605 N N . GLY A 1 219 ? 3.387 -14.930 7.509 1.00 96.94 219 GLY A N 1
ATOM 1606 C CA . GLY A 1 219 ? 2.733 -13.728 8.035 1.00 96.94 219 GLY A CA 1
ATOM 1607 C C . GLY A 1 219 ? 2.663 -12.528 7.091 1.00 96.94 219 GLY A C 1
ATOM 1608 O O . GLY A 1 219 ? 2.103 -11.503 7.485 1.00 96.94 219 GLY A O 1
ATOM 1609 N N . TRP A 1 220 ? 3.196 -12.611 5.867 1.00 97.88 220 TRP A N 1
ATOM 1610 C CA . TRP A 1 220 ? 2.910 -11.586 4.858 1.00 97.88 220 TRP A CA 1
ATOM 1611 C C . TRP A 1 220 ? 1.423 -11.534 4.519 1.00 97.88 220 TRP A C 1
ATOM 1613 O O . TRP A 1 220 ? 0.725 -12.544 4.517 1.00 97.88 220 TRP A O 1
ATOM 1623 N N . MET A 1 221 ? 0.937 -10.320 4.267 1.00 97.38 221 MET A N 1
ATOM 1624 C CA . MET A 1 221 ? -0.494 -10.017 4.142 1.00 97.38 221 MET A CA 1
ATOM 1625 C C . MET A 1 221 ? -0.916 -9.723 2.699 1.00 97.38 221 MET A C 1
ATOM 1627 O O . MET A 1 221 ? -2.039 -9.290 2.454 1.00 97.38 221 MET A O 1
ATOM 1631 N N . GLY A 1 222 ? -0.008 -9.932 1.752 1.00 98.25 222 GLY A N 1
ATOM 1632 C CA . GLY A 1 222 ? -0.212 -9.691 0.336 1.00 98.25 222 GLY A CA 1
ATOM 1633 C C . GLY A 1 222 ? 1.009 -10.098 -0.471 1.00 98.25 222 GLY A C 1
ATOM 1634 O O . GLY A 1 222 ? 2.054 -10.456 0.080 1.00 98.25 222 GLY A O 1
ATOM 1635 N N . ILE A 1 223 ? 0.853 -10.029 -1.783 1.00 98.88 223 ILE A N 1
ATOM 1636 C CA . ILE A 1 223 ? 1.927 -10.215 -2.756 1.00 98.88 223 ILE A CA 1
ATOM 1637 C C . ILE A 1 223 ? 2.018 -8.930 -3.563 1.00 98.88 223 ILE A C 1
ATOM 1639 O O . ILE A 1 223 ? 0.984 -8.389 -3.940 1.00 98.88 223 ILE A O 1
ATOM 1643 N N . ASP A 1 224 ? 3.223 -8.447 -3.810 1.00 98.75 224 ASP A N 1
ATOM 1644 C CA . ASP A 1 224 ? 3.483 -7.260 -4.608 1.00 98.75 224 ASP A CA 1
ATOM 1645 C C . ASP A 1 224 ? 4.230 -7.623 -5.887 1.00 98.75 224 ASP A C 1
ATOM 1647 O O . ASP A 1 224 ? 5.132 -8.464 -5.873 1.00 98.75 224 ASP A O 1
ATOM 1651 N N . VAL A 1 225 ? 3.834 -6.992 -6.991 1.00 98.81 225 VAL A N 1
ATOM 1652 C CA . VAL A 1 225 ? 4.533 -7.057 -8.273 1.00 98.81 225 VAL A CA 1
ATOM 1653 C C . VAL A 1 225 ? 4.767 -5.652 -8.805 1.00 98.81 225 VAL A C 1
ATOM 1655 O O . VAL A 1 225 ? 3.889 -4.785 -8.764 1.00 98.81 225 VAL A O 1
ATOM 1658 N N . GLU A 1 226 ? 5.939 -5.452 -9.402 1.00 97.94 226 GLU A N 1
ATOM 1659 C CA . GLU A 1 226 ? 6.338 -4.137 -9.893 1.00 97.94 226 GLU A CA 1
ATOM 1660 C C . GLU A 1 226 ? 6.808 -4.139 -11.360 1.00 97.94 226 GLU A C 1
ATOM 1662 O O . GLU A 1 226 ? 7.983 -3.878 -11.642 1.00 97.94 226 GLU A O 1
ATOM 1667 N N . PRO A 1 227 ? 5.915 -4.402 -12.337 1.00 97.56 227 PRO A N 1
ATOM 1668 C CA . PRO A 1 227 ? 6.286 -4.468 -13.750 1.00 97.56 227 PRO A CA 1
ATOM 1669 C C . PRO A 1 227 ? 7.046 -3.270 -14.339 1.00 97.56 227 PRO A C 1
ATOM 1671 O O . PRO A 1 227 ? 7.729 -3.444 -15.348 1.00 97.56 227 PRO A O 1
ATOM 1674 N N . GLU A 1 228 ? 6.963 -2.065 -13.762 1.00 95.44 228 GLU A N 1
ATOM 1675 C CA . GLU A 1 228 ? 7.803 -0.941 -14.214 1.00 95.44 228 GLU A CA 1
ATOM 1676 C C . GLU A 1 228 ? 9.286 -1.144 -13.851 1.00 95.44 228 GLU A C 1
ATOM 1678 O O . GLU A 1 228 ? 10.178 -0.794 -14.630 1.00 95.44 228 GLU A O 1
ATOM 1683 N N . TYR A 1 229 ? 9.565 -1.739 -12.688 1.00 96.00 229 TYR A N 1
ATOM 1684 C CA . TYR A 1 229 ? 10.919 -2.003 -12.198 1.00 96.00 229 TYR A CA 1
ATOM 1685 C C . TYR A 1 229 ? 11.453 -3.377 -12.609 1.00 96.00 229 TYR A C 1
ATOM 1687 O O . TYR A 1 229 ? 12.670 -3.566 -12.659 1.00 96.00 229 TYR A O 1
ATOM 1695 N N . THR A 1 230 ? 10.580 -4.315 -12.973 1.00 97.19 230 THR A N 1
ATOM 1696 C CA . THR A 1 230 ? 10.933 -5.617 -13.554 1.00 97.19 230 THR A CA 1
ATOM 1697 C C . THR A 1 230 ? 10.265 -5.807 -14.919 1.00 97.19 230 THR A C 1
ATOM 1699 O O . THR A 1 230 ? 9.470 -6.725 -15.090 1.00 97.19 230 THR A O 1
ATOM 1702 N N . PRO A 1 231 ? 10.589 -4.994 -15.946 1.00 95.50 231 PRO A N 1
ATOM 1703 C CA . PRO A 1 231 ? 9.876 -5.003 -17.232 1.00 95.50 231 PRO A CA 1
ATOM 1704 C C . PRO A 1 231 ? 9.859 -6.353 -17.967 1.00 95.50 231 PRO A C 1
ATOM 1706 O O . PRO A 1 231 ? 9.023 -6.549 -18.847 1.00 95.50 231 PRO A O 1
ATOM 1709 N N . GLY A 1 232 ? 10.754 -7.281 -17.617 1.00 96.94 232 GLY A N 1
ATOM 1710 C CA . GLY A 1 232 ? 10.772 -8.656 -18.111 1.00 96.94 232 GLY A CA 1
ATOM 1711 C C . GLY A 1 232 ? 9.708 -9.580 -17.508 1.00 96.94 232 GLY A C 1
ATOM 1712 O O . GLY A 1 232 ? 9.515 -10.664 -18.051 1.00 96.94 232 GLY A O 1
ATOM 1713 N N . ILE A 1 233 ? 9.025 -9.191 -16.423 1.00 98.38 233 ILE A N 1
ATOM 1714 C CA . ILE A 1 233 ? 7.911 -9.959 -15.850 1.00 98.38 233 ILE A CA 1
ATOM 1715 C C . ILE A 1 233 ? 6.784 -10.096 -16.877 1.00 98.38 233 ILE A C 1
ATOM 1717 O O . ILE A 1 233 ? 6.379 -9.112 -17.512 1.00 98.38 233 ILE A O 1
ATOM 1721 N N . ASP A 1 234 ? 6.267 -11.312 -17.037 1.00 97.81 234 ASP A N 1
ATOM 1722 C CA . ASP A 1 234 ? 5.215 -11.623 -18.000 1.00 97.81 234 ASP A CA 1
ATOM 1723 C C . ASP A 1 234 ? 3.899 -12.050 -17.330 1.00 97.81 234 ASP A C 1
ATOM 1725 O O . ASP A 1 234 ? 3.793 -12.213 -16.112 1.00 97.81 234 ASP A O 1
ATOM 1729 N N . ALA A 1 235 ? 2.863 -12.230 -18.151 1.00 98.12 235 ALA A N 1
ATOM 1730 C CA . ALA A 1 235 ? 1.540 -12.610 -17.674 1.00 98.12 235 ALA A CA 1
ATOM 1731 C C . ALA A 1 235 ? 1.509 -13.997 -17.008 1.00 98.12 235 ALA A C 1
ATOM 1733 O O . ALA A 1 235 ? 0.648 -14.237 -16.167 1.00 98.12 235 ALA A O 1
ATOM 1734 N N . ALA A 1 236 ? 2.407 -14.923 -17.368 1.00 98.25 236 ALA A N 1
ATOM 1735 C CA . ALA A 1 236 ? 2.418 -16.255 -16.768 1.00 98.25 236 ALA A CA 1
ATOM 1736 C C . ALA A 1 236 ? 2.899 -16.197 -15.314 1.00 98.25 236 ALA A C 1
ATOM 1738 O O . ALA A 1 236 ? 2.337 -16.887 -14.459 1.00 98.25 236 ALA A O 1
ATOM 1739 N N . GLU A 1 237 ? 3.898 -15.358 -15.048 1.00 98.81 237 GLU A N 1
ATOM 1740 C CA . GLU A 1 237 ? 4.416 -15.077 -13.712 1.00 98.81 237 GLU A CA 1
ATOM 1741 C C . GLU A 1 237 ? 3.398 -14.323 -12.850 1.00 98.81 237 GLU A C 1
ATOM 1743 O O . GLU A 1 237 ? 3.020 -14.813 -11.783 1.00 98.81 237 GLU A O 1
ATOM 1748 N N . ILE A 1 238 ? 2.855 -13.212 -13.362 1.00 98.88 238 ILE A N 1
ATOM 1749 C CA . ILE A 1 238 ? 1.819 -12.425 -12.673 1.00 98.88 238 ILE A CA 1
ATOM 1750 C C . ILE A 1 238 ? 0.597 -13.297 -12.351 1.00 98.88 238 ILE A C 1
ATOM 1752 O O . ILE A 1 238 ? 0.101 -13.288 -11.225 1.00 98.88 238 ILE A O 1
ATOM 1756 N N . ASP A 1 239 ? 0.125 -14.107 -13.304 1.00 98.88 239 ASP A N 1
ATOM 1757 C CA . ASP A 1 239 ? -1.029 -14.975 -13.075 1.00 98.88 239 ASP A CA 1
ATOM 1758 C C . ASP A 1 239 ? -0.726 -16.101 -12.067 1.00 98.88 239 ASP A C 1
ATOM 1760 O O . ASP A 1 239 ? -1.641 -16.595 -11.404 1.00 98.88 239 ASP A O 1
ATOM 1764 N N . ALA A 1 240 ? 0.528 -16.560 -11.960 1.00 98.88 240 ALA A N 1
ATOM 1765 C CA . ALA A 1 240 ? 0.922 -17.550 -10.957 1.00 98.88 240 ALA A CA 1
ATOM 1766 C C . ALA A 1 240 ? 0.846 -16.964 -9.546 1.00 98.88 240 ALA A C 1
ATOM 1768 O O . ALA A 1 240 ? 0.186 -17.553 -8.690 1.00 98.88 240 ALA A O 1
ATOM 1769 N N . LEU A 1 241 ? 1.419 -15.778 -9.345 1.00 98.94 241 LEU A N 1
ATOM 1770 C CA . LEU A 1 241 ? 1.345 -15.043 -8.083 1.00 98.94 241 LEU A CA 1
ATOM 1771 C C . LEU A 1 241 ? -0.094 -14.637 -7.739 1.00 98.94 241 LEU A C 1
ATOM 1773 O O . LEU A 1 241 ? -0.529 -14.806 -6.602 1.00 98.94 241 LEU A O 1
ATOM 1777 N N . GLY A 1 242 ? -0.883 -14.213 -8.731 1.00 98.88 242 GLY A N 1
ATOM 1778 C CA . GLY A 1 242 ? -2.303 -13.912 -8.548 1.00 98.88 242 GLY A CA 1
ATOM 1779 C C . GLY A 1 242 ? -3.114 -15.121 -8.083 1.00 98.88 242 GLY A C 1
ATOM 1780 O O . GLY A 1 242 ? -3.959 -14.995 -7.202 1.00 98.88 242 GLY A O 1
ATOM 1781 N N . ARG A 1 243 ? -2.833 -16.329 -8.592 1.00 98.88 243 ARG A N 1
ATOM 1782 C CA . ARG A 1 243 ? -3.487 -17.552 -8.088 1.00 98.88 243 ARG A CA 1
ATOM 1783 C C . ARG A 1 243 ? -3.110 -17.871 -6.641 1.00 98.88 243 ARG A C 1
ATOM 1785 O O . ARG A 1 243 ? -3.978 -18.335 -5.905 1.00 98.88 243 ARG A O 1
ATOM 1792 N N . VAL A 1 244 ? -1.864 -17.616 -6.232 1.00 98.94 244 VAL A N 1
ATOM 1793 C CA . VAL A 1 244 ? -1.442 -17.758 -4.826 1.00 98.94 244 VAL A CA 1
ATOM 1794 C C . VAL A 1 244 ? -2.193 -16.753 -3.948 1.00 98.94 244 VAL A C 1
ATOM 1796 O O . VAL A 1 244 ? -2.799 -17.151 -2.954 1.00 98.94 244 VAL A O 1
ATOM 1799 N N . ALA A 1 245 ? -2.241 -15.481 -4.356 1.00 98.88 245 ALA A N 1
ATOM 1800 C CA . ALA A 1 245 ? -2.969 -14.426 -3.648 1.00 98.88 245 ALA A CA 1
ATOM 1801 C C . ALA A 1 245 ? -4.459 -14.780 -3.473 1.00 98.88 245 ALA A C 1
ATOM 1803 O O . ALA A 1 245 ? -4.987 -14.760 -2.359 1.00 98.88 245 ALA A O 1
ATOM 1804 N N . ALA A 1 246 ? -5.114 -15.208 -4.558 1.00 98.81 246 ALA A N 1
ATOM 1805 C CA . ALA A 1 246 ? -6.514 -15.625 -4.554 1.00 98.81 246 ALA A CA 1
ATOM 1806 C C . ALA A 1 246 ? -6.770 -16.826 -3.628 1.00 98.81 246 ALA A C 1
ATOM 1808 O O . ALA A 1 246 ? -7.736 -16.822 -2.867 1.00 98.81 246 ALA A O 1
ATOM 1809 N N . ALA A 1 247 ? -5.903 -17.845 -3.663 1.00 98.75 247 ALA A N 1
ATOM 1810 C CA . ALA A 1 247 ? -6.034 -19.029 -2.815 1.00 98.75 247 ALA A CA 1
ATOM 1811 C C . ALA A 1 247 ? -5.875 -18.705 -1.320 1.00 98.75 247 ALA A C 1
ATOM 1813 O O . ALA A 1 247 ? -6.553 -19.309 -0.489 1.00 98.75 247 ALA A O 1
ATOM 1814 N N . ALA A 1 248 ? -5.014 -17.741 -0.986 1.00 98.44 248 ALA A N 1
ATOM 1815 C CA . ALA A 1 248 ? -4.789 -17.280 0.381 1.00 98.44 248 ALA A CA 1
ATOM 1816 C C . ALA A 1 248 ? -5.801 -16.216 0.855 1.00 98.44 248 ALA A C 1
ATOM 1818 O O . ALA A 1 248 ? -5.832 -15.899 2.043 1.00 98.44 248 ALA A O 1
ATOM 1819 N N . GLY A 1 249 ? -6.635 -15.674 -0.040 1.00 98.19 249 GLY A N 1
ATOM 1820 C CA . GLY A 1 249 ? -7.588 -14.610 0.290 1.00 98.19 249 GLY A CA 1
ATOM 1821 C C . GLY A 1 249 ? -6.916 -13.273 0.616 1.00 98.19 249 GLY A C 1
ATOM 1822 O O . GLY A 1 249 ? -7.426 -12.523 1.447 1.00 98.19 249 GLY A O 1
ATOM 1823 N N . VAL A 1 250 ? -5.771 -12.989 -0.011 1.00 98.38 250 VAL A N 1
ATOM 1824 C CA . VAL A 1 250 ? -5.011 -11.739 0.150 1.00 98.38 250 VAL A CA 1
ATOM 1825 C C . VAL A 1 250 ? -4.929 -10.978 -1.180 1.00 98.38 250 VAL A C 1
ATOM 1827 O O . VAL A 1 250 ? -5.023 -11.598 -2.242 1.00 98.38 250 VAL A O 1
ATOM 1830 N N . PRO A 1 251 ? -4.760 -9.645 -1.160 1.00 98.19 251 PRO A N 1
ATOM 1831 C CA . PRO A 1 251 ? -4.620 -8.865 -2.385 1.00 98.19 251 PRO A CA 1
ATOM 1832 C C . PRO A 1 251 ? -3.262 -9.066 -3.078 1.00 98.19 251 PRO A C 1
ATOM 1834 O O . PRO A 1 251 ? -2.226 -9.250 -2.431 1.00 98.19 251 PRO A O 1
ATOM 1837 N N . LEU A 1 252 ? -3.289 -8.967 -4.409 1.00 98.88 252 LEU A N 1
ATOM 1838 C CA . LEU A 1 252 ? -2.122 -8.766 -5.264 1.00 98.88 252 LEU A CA 1
ATOM 1839 C C . LEU A 1 252 ? -1.967 -7.263 -5.546 1.00 98.88 252 LEU A C 1
ATOM 1841 O O . LEU A 1 252 ? -2.828 -6.636 -6.170 1.00 98.88 252 LEU A O 1
ATOM 1845 N N . PHE A 1 253 ? -0.882 -6.678 -5.063 1.00 98.75 253 PHE A N 1
ATOM 1846 C CA . PHE A 1 253 ? -0.550 -5.275 -5.239 1.00 98.75 253 PHE A CA 1
ATOM 1847 C C . PHE A 1 253 ? 0.262 -5.057 -6.516 1.00 98.75 253 PHE A C 1
ATOM 1849 O O . PHE A 1 253 ? 1.074 -5.897 -6.896 1.00 98.75 253 PHE A O 1
ATOM 1856 N N . PHE A 1 254 ? 0.001 -3.935 -7.187 1.00 98.56 254 PHE A N 1
ATOM 1857 C CA . PHE A 1 254 ? 0.656 -3.570 -8.435 1.00 98.56 254 PHE A CA 1
ATOM 1858 C C . PHE A 1 254 ? 1.253 -2.171 -8.376 1.00 98.56 254 PHE A C 1
ATOM 1860 O O . PHE A 1 254 ? 0.514 -1.176 -8.357 1.00 98.56 254 PHE A O 1
ATOM 1867 N N . HIS A 1 255 ? 2.571 -2.100 -8.534 1.00 97.88 255 HIS A N 1
ATOM 1868 C CA . HIS A 1 255 ? 3.214 -0.949 -9.150 1.00 97.88 255 HIS A CA 1
ATOM 1869 C C . HIS A 1 255 ? 3.135 -1.139 -10.667 1.00 97.88 255 HIS A C 1
ATOM 1871 O O . HIS A 1 255 ? 3.939 -1.852 -11.265 1.00 97.88 255 HIS A O 1
ATOM 1877 N N . GLY A 1 256 ? 2.114 -0.536 -11.278 1.00 96.56 256 GLY A N 1
ATOM 1878 C CA . GLY A 1 256 ? 1.750 -0.738 -12.681 1.00 96.56 256 GLY A CA 1
ATOM 1879 C C . GLY A 1 256 ? 2.890 -0.528 -13.687 1.00 96.56 256 GLY A C 1
ATOM 1880 O O . GLY A 1 256 ? 3.834 0.211 -13.434 1.00 96.56 256 GLY A O 1
ATOM 1881 N N . ARG A 1 257 ? 2.794 -1.191 -14.847 1.00 95.44 257 ARG A N 1
ATOM 1882 C CA . ARG A 1 257 ? 3.865 -1.279 -15.858 1.00 95.44 257 ARG A CA 1
ATOM 1883 C C . ARG A 1 257 ? 4.197 0.042 -16.545 1.00 95.44 257 ARG A C 1
ATOM 1885 O O . ARG A 1 257 ? 5.362 0.313 -16.837 1.00 95.44 257 ARG A O 1
ATOM 1892 N N . TYR A 1 258 ? 3.168 0.820 -16.854 1.00 93.19 258 TYR A N 1
ATOM 1893 C CA . TYR A 1 258 ? 3.274 2.091 -17.557 1.00 93.19 258 TYR A CA 1
ATOM 1894 C C . TYR A 1 258 ? 2.562 3.198 -16.792 1.00 93.19 258 TYR A C 1
ATOM 1896 O O . TYR A 1 258 ? 1.489 2.991 -16.224 1.00 93.19 258 TYR A O 1
ATOM 1904 N N . SER A 1 259 ? 3.156 4.384 -16.877 1.00 90.50 259 SER A N 1
ATOM 1905 C CA . SER A 1 259 ? 2.795 5.576 -16.110 1.00 90.50 259 SER A CA 1
ATOM 1906 C C . SER A 1 259 ? 2.641 6.793 -17.037 1.00 90.50 259 SER A C 1
ATOM 1908 O O . SER A 1 259 ? 3.129 7.881 -16.736 1.00 90.50 259 SER A O 1
ATOM 1910 N N . ASP A 1 260 ? 2.057 6.594 -18.224 1.00 90.06 260 ASP A N 1
ATOM 1911 C CA . ASP A 1 260 ? 1.957 7.603 -19.289 1.00 90.06 260 ASP A CA 1
ATOM 1912 C C . ASP A 1 260 ? 0.734 7.346 -20.193 1.00 90.06 260 ASP A C 1
ATOM 1914 O O . ASP A 1 260 ? 0.076 6.315 -20.108 1.00 90.06 260 ASP A O 1
ATOM 1918 N N . VAL A 1 261 ? 0.398 8.290 -21.064 1.00 89.81 261 VAL A N 1
ATOM 1919 C CA . VAL A 1 261 ? -0.661 8.192 -22.083 1.00 89.81 261 VAL A CA 1
ATOM 1920 C C . VAL A 1 261 ? -0.103 7.976 -23.493 1.00 89.81 261 VAL A C 1
ATOM 1922 O O . VAL A 1 261 ? -0.871 7.826 -24.442 1.00 89.81 261 VAL A O 1
ATOM 1925 N N . GLU A 1 262 ? 1.221 7.959 -23.637 1.00 88.25 262 GLU A N 1
ATOM 1926 C CA . GLU A 1 262 ? 1.931 7.799 -24.906 1.00 88.25 262 GLU A CA 1
ATOM 1927 C C . GLU A 1 262 ? 2.766 6.503 -24.941 1.00 88.25 262 GLU A C 1
ATOM 1929 O O . GLU A 1 262 ? 3.052 5.920 -23.896 1.00 88.25 262 GLU A O 1
ATOM 1934 N N . PRO A 1 263 ? 3.171 6.015 -26.132 1.00 84.56 263 PRO A N 1
ATOM 1935 C CA . PRO A 1 263 ? 4.062 4.861 -26.261 1.00 84.56 263 PRO A CA 1
ATOM 1936 C C . PRO A 1 263 ? 5.357 4.995 -25.431 1.00 84.56 263 PRO A C 1
ATOM 1938 O O . PRO A 1 263 ? 5.859 6.102 -25.247 1.00 84.56 263 PRO A O 1
ATOM 1941 N N . PRO A 1 264 ? 5.981 3.879 -25.000 1.00 86.19 264 PRO A N 1
ATOM 1942 C CA . PRO A 1 264 ? 5.802 2.511 -25.500 1.00 86.19 264 PRO A CA 1
ATOM 1943 C C . PRO A 1 264 ? 4.655 1.718 -24.860 1.00 86.19 264 PRO A C 1
ATOM 1945 O O . PRO A 1 264 ? 4.437 0.580 -25.264 1.00 86.19 264 PRO A O 1
ATOM 1948 N N . GLY A 1 265 ? 3.945 2.298 -23.898 1.00 90.06 265 GLY A N 1
ATOM 1949 C CA . GLY A 1 265 ? 2.765 1.709 -23.284 1.00 90.06 265 GLY A CA 1
ATOM 1950 C C . GLY A 1 265 ? 2.058 2.730 -22.402 1.00 90.06 265 GLY A C 1
ATOM 1951 O O . GLY A 1 265 ? 2.657 3.720 -21.986 1.00 90.06 265 GLY A O 1
ATOM 1952 N N . THR A 1 266 ? 0.779 2.503 -22.147 1.00 94.94 266 THR A N 1
ATOM 1953 C CA . THR A 1 266 ? -0.142 3.500 -21.605 1.00 94.94 266 THR A CA 1
ATOM 1954 C C . THR A 1 266 ? -0.766 3.064 -20.284 1.00 94.94 266 THR A C 1
ATOM 1956 O O . THR A 1 266 ? -0.856 1.876 -19.981 1.00 94.94 266 THR A O 1
ATOM 1959 N N . ASN A 1 267 ? -1.290 4.022 -19.519 1.00 95.69 267 ASN A N 1
ATOM 1960 C CA . ASN A 1 267 ? -2.082 3.767 -18.316 1.00 95.69 267 ASN A CA 1
ATOM 1961 C C . ASN A 1 267 ? -3.268 2.834 -18.603 1.00 95.69 267 ASN A C 1
ATOM 1963 O O . ASN A 1 267 ? -3.589 1.984 -17.782 1.00 95.69 267 ASN A O 1
ATOM 1967 N N . ALA A 1 268 ? -3.896 2.952 -19.779 1.00 96.94 268 ALA A N 1
ATOM 1968 C CA . ALA A 1 268 ? -4.984 2.065 -20.181 1.00 96.94 268 ALA A CA 1
ATOM 1969 C C . ALA A 1 268 ? -4.509 0.608 -20.301 1.00 96.94 268 ALA A C 1
ATOM 1971 O O . ALA A 1 268 ? -5.151 -0.288 -19.766 1.00 96.94 268 ALA A O 1
ATOM 1972 N N . GLU A 1 269 ? -3.353 0.376 -20.928 1.00 97.44 269 GLU A N 1
ATOM 1973 C CA . GLU A 1 269 ? -2.756 -0.963 -21.024 1.00 97.44 269 GLU A CA 1
ATOM 1974 C C . GLU A 1 269 ? -2.330 -1.499 -19.650 1.00 97.44 269 GLU A C 1
ATOM 1976 O O . GLU A 1 269 ? -2.525 -2.681 -19.372 1.00 97.44 269 GLU A O 1
ATOM 1981 N N . THR A 1 270 ? -1.816 -0.637 -18.766 1.00 97.81 270 THR A N 1
ATOM 1982 C CA . THR A 1 270 ? -1.527 -0.997 -17.370 1.00 97.81 270 THR A CA 1
ATOM 1983 C C . THR A 1 270 ? -2.784 -1.465 -16.638 1.00 97.81 270 THR A C 1
ATOM 1985 O O . THR A 1 270 ? -2.782 -2.524 -16.011 1.00 97.81 270 THR A O 1
ATOM 1988 N N . LEU A 1 271 ? -3.877 -0.700 -16.710 1.00 98.44 271 LEU A N 1
ATOM 1989 C CA . LEU A 1 271 ? -5.129 -1.069 -16.050 1.00 98.44 271 LEU A CA 1
ATOM 1990 C C . LEU A 1 271 ? -5.736 -2.335 -16.668 1.00 98.44 271 LEU A C 1
ATOM 1992 O O . LEU A 1 271 ? -6.224 -3.189 -15.929 1.00 98.44 271 LEU A O 1
ATOM 1996 N N . ASP A 1 272 ? -5.648 -2.512 -17.986 1.00 98.31 272 ASP A N 1
ATOM 1997 C CA . ASP A 1 272 ? -6.087 -3.736 -18.662 1.00 98.31 272 ASP A CA 1
ATOM 1998 C C . ASP A 1 272 ? -5.284 -4.967 -18.210 1.00 98.31 272 ASP A C 1
ATOM 2000 O O . ASP A 1 272 ? -5.863 -6.040 -18.010 1.00 98.31 272 ASP A O 1
ATOM 2004 N N . GLU A 1 273 ? -3.971 -4.833 -17.995 1.00 98.62 273 GLU A N 1
ATOM 2005 C CA . GLU A 1 273 ? -3.122 -5.899 -17.449 1.00 98.62 273 GLU A CA 1
ATOM 2006 C C . GLU A 1 273 ? -3.548 -6.284 -16.023 1.00 98.62 273 GLU A C 1
ATOM 2008 O O . GLU A 1 273 ? -3.764 -7.469 -15.735 1.00 98.62 273 GLU A O 1
ATOM 2013 N N . ILE A 1 274 ? -3.733 -5.293 -15.146 1.00 98.69 274 ILE A N 1
ATOM 2014 C CA . ILE A 1 274 ? -4.107 -5.494 -13.738 1.00 98.69 274 ILE A CA 1
ATOM 2015 C C . ILE A 1 274 ? -5.509 -6.111 -13.632 1.00 98.69 274 ILE A C 1
ATOM 2017 O O . ILE A 1 274 ? -5.697 -7.169 -13.025 1.00 98.69 274 ILE A O 1
ATOM 2021 N N . LEU A 1 275 ? -6.502 -5.496 -14.277 1.00 98.75 275 LEU A N 1
ATOM 2022 C CA . LEU A 1 275 ? -7.888 -5.969 -14.259 1.00 98.75 275 LEU A CA 1
ATOM 2023 C C . LEU A 1 275 ? -8.031 -7.310 -14.987 1.00 98.75 275 LEU A C 1
ATOM 2025 O O . LEU A 1 275 ? -8.820 -8.169 -14.588 1.00 98.75 275 LEU A O 1
ATOM 2029 N N . GLY A 1 276 ? -7.257 -7.525 -16.051 1.00 98.56 276 GLY A N 1
ATOM 2030 C CA . GLY A 1 276 ? -7.161 -8.812 -16.727 1.00 98.56 276 GLY A CA 1
ATOM 2031 C C . GLY A 1 276 ? -6.640 -9.908 -15.797 1.00 98.56 276 GLY A C 1
ATOM 2032 O O . GLY A 1 276 ? -7.186 -11.012 -15.801 1.00 98.56 276 GLY A O 1
ATOM 2033 N N . THR A 1 277 ? -5.637 -9.604 -14.971 1.00 98.75 277 THR A N 1
ATOM 2034 C CA . THR A 1 277 ? -5.095 -10.536 -13.970 1.00 98.75 277 THR A CA 1
ATOM 2035 C C . THR A 1 277 ? -6.152 -10.919 -12.942 1.00 98.75 277 THR A C 1
ATOM 2037 O O . THR A 1 277 ? -6.368 -12.113 -12.716 1.00 98.75 277 THR A O 1
ATOM 2040 N N . ALA A 1 278 ? -6.872 -9.942 -12.383 1.00 98.69 278 ALA A N 1
ATOM 2041 C CA . ALA A 1 278 ? -7.971 -10.200 -11.450 1.00 98.69 278 ALA A CA 1
ATOM 2042 C C . ALA A 1 278 ? -9.014 -11.151 -12.063 1.00 98.69 278 ALA A C 1
ATOM 2044 O O . ALA A 1 278 ? -9.376 -12.166 -11.471 1.00 98.69 278 ALA A O 1
ATOM 2045 N N . ARG A 1 279 ? -9.425 -10.895 -13.313 1.00 98.31 279 ARG A N 1
ATOM 2046 C CA . ARG A 1 279 ? -10.404 -11.727 -14.035 1.00 98.31 279 ARG A CA 1
ATOM 2047 C C . ARG A 1 279 ? -9.907 -13.149 -14.324 1.00 98.31 279 ARG A C 1
ATOM 2049 O O . ARG A 1 279 ? -10.705 -14.082 -14.298 1.00 98.31 279 ARG A O 1
ATOM 2056 N N . ARG A 1 280 ? -8.617 -13.335 -14.629 1.00 98.25 280 ARG A N 1
ATOM 2057 C CA . ARG A 1 280 ? -8.038 -14.659 -14.945 1.00 98.25 280 ARG A CA 1
ATOM 2058 C C . ARG A 1 280 ? -7.752 -15.503 -13.706 1.00 98.25 280 ARG A C 1
ATOM 2060 O O . ARG A 1 280 ? -7.820 -16.729 -13.785 1.00 98.25 280 ARG A O 1
ATOM 2067 N N . THR A 1 281 ? -7.397 -14.866 -12.594 1.00 98.69 281 THR A N 1
ATOM 2068 C CA . THR A 1 281 ? -6.911 -15.550 -11.384 1.00 98.69 281 THR A CA 1
ATOM 2069 C C . THR A 1 281 ? -7.937 -15.601 -10.257 1.00 98.69 281 THR A C 1
ATOM 2071 O O . THR A 1 281 ? -7.860 -16.495 -9.419 1.00 98.69 281 THR A O 1
ATOM 2074 N N . GLY A 1 282 ? -8.899 -14.675 -10.244 1.00 98.06 282 GLY A N 1
ATOM 2075 C CA . GLY A 1 282 ? -9.815 -14.462 -9.125 1.00 98.06 282 GLY A CA 1
ATOM 2076 C C . GLY A 1 282 ? -9.199 -13.684 -7.958 1.00 98.06 282 GLY A C 1
ATOM 2077 O O . GLY A 1 282 ? -9.829 -13.603 -6.909 1.00 98.06 282 GLY A O 1
ATOM 2078 N N . ALA A 1 283 ? -7.987 -13.141 -8.108 1.00 98.56 283 ALA A N 1
ATOM 2079 C CA . ALA A 1 283 ? -7.349 -12.336 -7.073 1.00 98.56 283 ALA A CA 1
ATOM 2080 C C . ALA A 1 283 ? -8.050 -10.984 -6.901 1.00 98.56 283 ALA A C 1
ATOM 2082 O O . ALA A 1 283 ? -8.416 -10.343 -7.890 1.00 98.56 283 ALA A O 1
ATOM 2083 N N . ALA A 1 284 ? -8.146 -10.524 -5.653 1.00 98.69 284 ALA A N 1
ATOM 2084 C CA . ALA A 1 284 ? -8.328 -9.107 -5.373 1.00 98.69 284 ALA A CA 1
ATOM 2085 C C . ALA A 1 284 ? -7.049 -8.360 -5.771 1.00 98.69 284 ALA A C 1
ATOM 2087 O O . ALA A 1 284 ? -5.947 -8.821 -5.462 1.00 98.69 284 ALA A O 1
ATOM 2088 N N . VAL A 1 285 ? -7.175 -7.224 -6.455 1.00 98.81 285 VAL A N 1
ATOM 2089 C CA . VAL A 1 285 ? -6.025 -6.449 -6.943 1.00 98.81 285 VAL A CA 1
ATOM 2090 C C . VAL A 1 285 ? -6.023 -5.025 -6.398 1.00 98.81 285 VAL A C 1
ATOM 2092 O O . VAL A 1 285 ? -7.071 -4.402 -6.220 1.00 98.81 285 VAL A O 1
ATOM 2095 N N . HIS A 1 286 ? -4.834 -4.485 -6.140 1.00 98.62 286 HIS A N 1
ATOM 2096 C CA . HIS A 1 286 ? -4.668 -3.114 -5.664 1.00 98.62 286 HIS A CA 1
ATOM 2097 C C . HIS A 1 286 ? -3.714 -2.324 -6.560 1.00 98.62 286 HIS A C 1
ATOM 2099 O O . HIS A 1 286 ? -2.533 -2.654 -6.658 1.00 98.62 286 HIS A O 1
ATOM 2105 N N . VAL A 1 287 ? -4.210 -1.246 -7.171 1.00 98.50 287 VAL A N 1
ATOM 2106 C CA . VAL A 1 287 ? -3.387 -0.295 -7.928 1.00 98.50 287 VAL A CA 1
ATOM 2107 C C . VAL A 1 287 ? -2.706 0.649 -6.943 1.00 98.50 287 VAL A C 1
ATOM 2109 O O . VAL A 1 287 ? -3.326 1.556 -6.379 1.00 98.50 287 VAL A O 1
ATOM 2112 N N . GLN A 1 288 ? -1.420 0.426 -6.709 1.00 97.50 288 GLN A N 1
ATOM 2113 C CA . GLN A 1 288 ? -0.644 1.248 -5.793 1.00 97.50 288 GLN A CA 1
ATOM 2114 C C . GLN A 1 288 ? -0.451 2.639 -6.380 1.00 97.50 288 GLN A C 1
ATOM 2116 O O . GLN A 1 288 ? -0.219 2.746 -7.580 1.00 97.50 288 GLN A O 1
ATOM 2121 N N . HIS A 1 289 ? -0.541 3.684 -5.547 1.00 95.19 289 HIS A N 1
ATOM 2122 C CA . HIS A 1 289 ? -0.284 5.092 -5.890 1.00 95.19 289 HIS A CA 1
ATOM 2123 C C . HIS A 1 289 ? -0.648 5.461 -7.342 1.00 95.19 289 HIS A C 1
ATOM 2125 O O . HIS A 1 289 ? 0.200 5.886 -8.123 1.00 95.19 289 HIS A O 1
ATOM 2131 N N . ILE A 1 290 ? -1.929 5.312 -7.701 1.00 95.31 290 ILE A N 1
ATOM 2132 C CA . ILE A 1 290 ? -2.441 5.415 -9.083 1.00 95.31 290 ILE A CA 1
ATOM 2133 C C . ILE A 1 290 ? -2.006 6.694 -9.809 1.00 95.31 290 ILE A C 1
ATOM 2135 O O . ILE A 1 290 ? -1.840 6.710 -11.028 1.00 95.31 290 ILE A O 1
ATOM 2139 N N . VAL A 1 291 ? -1.763 7.768 -9.058 1.00 91.44 291 VAL A N 1
ATOM 2140 C CA . VAL A 1 291 ? -1.237 9.039 -9.561 1.00 91.44 291 VAL A CA 1
ATOM 2141 C C . VAL A 1 291 ? 0.063 8.899 -10.366 1.00 91.44 291 VAL A C 1
ATOM 2143 O O . VAL A 1 291 ? 0.277 9.671 -11.302 1.00 91.44 291 VAL A O 1
ATOM 2146 N N . SER A 1 292 ? 0.898 7.901 -10.068 1.00 89.62 292 SER A N 1
ATOM 2147 C CA . SER A 1 292 ? 2.224 7.717 -10.670 1.00 89.62 292 SER A CA 1
ATOM 2148 C C . SER A 1 292 ? 2.440 6.384 -11.393 1.00 89.62 292 SER A C 1
ATOM 2150 O O . SER A 1 292 ? 3.558 6.178 -11.867 1.00 89.62 292 SER A O 1
ATOM 2152 N N . THR A 1 293 ? 1.425 5.513 -11.489 1.00 88.38 293 THR A N 1
ATOM 2153 C CA . THR A 1 293 ? 1.542 4.142 -12.051 1.00 88.38 293 THR A CA 1
ATOM 2154 C C . THR A 1 293 ? 0.312 3.626 -12.804 1.00 88.38 293 THR A C 1
ATOM 2156 O O . THR A 1 293 ? 0.243 2.449 -13.146 1.00 88.38 293 THR A O 1
ATOM 2159 N N . GLY A 1 294 ? -0.694 4.467 -13.041 1.00 88.44 294 GLY A N 1
ATOM 2160 C CA . GLY A 1 294 ? -1.906 4.025 -13.740 1.00 88.44 294 GLY A CA 1
ATOM 2161 C C . GLY A 1 294 ? -2.931 5.108 -14.045 1.00 88.44 294 GLY A C 1
ATOM 2162 O O . GLY A 1 294 ? -3.964 4.803 -14.622 1.00 88.44 294 GLY A O 1
ATOM 2163 N N . GLY A 1 295 ? -2.677 6.359 -13.660 1.00 91.00 295 GLY A N 1
ATOM 2164 C CA . GLY A 1 295 ? -3.543 7.497 -13.956 1.00 91.00 295 GLY A CA 1
ATOM 2165 C C . GLY A 1 295 ? -2.796 8.788 -14.272 1.00 91.00 295 GLY A C 1
ATOM 2166 O O . GLY A 1 295 ? -3.422 9.844 -14.384 1.00 91.00 295 GLY A O 1
ATOM 2167 N N . THR A 1 296 ? -1.472 8.743 -14.437 1.00 89.50 296 THR A N 1
ATOM 2168 C CA . THR A 1 296 ? -0.667 9.931 -14.755 1.00 89.50 296 THR A CA 1
ATOM 2169 C C . THR A 1 296 ? -1.167 10.559 -16.062 1.00 89.50 296 THR A C 1
ATOM 2171 O O . THR A 1 296 ? -1.335 9.870 -17.064 1.00 89.50 296 THR A O 1
ATOM 2174 N N . PHE A 1 297 ? -1.480 11.859 -16.059 1.00 90.94 297 PHE A N 1
ATOM 2175 C CA . PHE A 1 297 ? -2.089 12.590 -17.191 1.00 90.94 297 PHE A CA 1
ATOM 2176 C C . PHE A 1 297 ? -3.493 12.131 -17.648 1.00 90.94 297 PHE A C 1
ATOM 2178 O O . PHE A 1 297 ? -4.044 12.721 -18.573 1.00 90.94 297 PHE A O 1
ATOM 2185 N N . SER A 1 298 ? -4.088 11.103 -17.036 1.00 93.50 298 SER A N 1
ATOM 2186 C CA . SER A 1 298 ? -5.364 10.502 -17.475 1.00 93.50 298 SER A CA 1
ATOM 2187 C C . SER A 1 298 ? -6.230 10.032 -16.302 1.00 93.50 298 SER A C 1
ATOM 2189 O O . SER A 1 298 ? -6.959 9.043 -16.397 1.00 93.50 298 SER A O 1
ATOM 2191 N N . MET A 1 299 ? -6.154 10.747 -15.176 1.00 94.31 299 MET A N 1
ATOM 2192 C CA . MET A 1 299 ? -6.737 10.312 -13.905 1.00 94.31 299 MET A CA 1
ATOM 2193 C C . MET A 1 299 ? -8.248 10.080 -13.991 1.00 94.31 299 MET A C 1
ATOM 2195 O O . MET A 1 299 ? -8.727 9.045 -13.544 1.00 94.31 299 MET A O 1
ATOM 2199 N N . GLU A 1 300 ? -9.000 10.990 -14.617 1.00 95.50 300 GLU A N 1
ATOM 2200 C CA . GLU A 1 300 ? -10.458 10.852 -14.762 1.00 95.50 300 GLU A CA 1
ATOM 2201 C C . GLU A 1 300 ? -10.842 9.567 -15.511 1.00 95.50 300 GLU A C 1
ATOM 2203 O O . GLU A 1 300 ? -11.675 8.794 -15.039 1.00 95.50 300 GLU A O 1
ATOM 2208 N N . GLN A 1 301 ? -10.183 9.291 -16.640 1.00 96.88 301 GLN A N 1
ATOM 2209 C CA . GLN A 1 301 ? -10.413 8.071 -17.417 1.00 96.88 301 GLN A CA 1
ATOM 2210 C C . GLN A 1 301 ? -10.014 6.811 -16.635 1.00 96.88 301 GLN A C 1
ATOM 2212 O O . GLN A 1 301 ? -10.694 5.786 -16.706 1.00 96.88 301 GLN A O 1
ATOM 2217 N N . SER A 1 302 ? -8.918 6.888 -15.886 1.00 97.62 302 SER A N 1
ATOM 2218 C CA . SER A 1 302 ? -8.380 5.770 -15.109 1.00 97.62 302 SER A CA 1
ATOM 2219 C C . SER A 1 302 ? -9.300 5.406 -13.944 1.00 97.62 302 SER A C 1
ATOM 2221 O O . SER A 1 302 ? -9.632 4.237 -13.763 1.00 97.62 302 SER A O 1
ATOM 2223 N N . LEU A 1 303 ? -9.812 6.406 -13.220 1.00 97.69 303 LEU A N 1
ATOM 2224 C CA . LEU A 1 303 ? -10.818 6.211 -12.175 1.00 97.69 303 LEU A CA 1
ATOM 2225 C C . LEU A 1 303 ? -12.126 5.657 -12.746 1.00 97.69 303 LEU A C 1
ATOM 2227 O O . LEU A 1 303 ? -12.649 4.692 -12.200 1.00 97.69 303 LEU A O 1
ATOM 2231 N N . ALA A 1 304 ? -12.606 6.181 -13.880 1.00 98.25 304 ALA A N 1
ATOM 2232 C CA . ALA A 1 304 ? -13.800 5.649 -14.539 1.00 98.25 304 ALA A CA 1
ATOM 2233 C C . ALA A 1 304 ? -13.632 4.176 -14.961 1.00 98.25 304 ALA A C 1
ATOM 2235 O O . ALA A 1 304 ? -14.577 3.393 -14.884 1.00 98.25 304 ALA A O 1
ATOM 2236 N N . THR A 1 305 ? -12.423 3.782 -15.373 1.00 98.38 305 THR A N 1
ATOM 2237 C CA . THR A 1 305 ? -12.093 2.388 -15.713 1.00 98.38 305 THR A CA 1
ATOM 2238 C C . THR A 1 305 ? -12.145 1.484 -14.479 1.00 98.38 305 THR A C 1
ATOM 2240 O O . THR A 1 305 ? -12.726 0.400 -14.539 1.00 98.38 305 THR A O 1
ATOM 2243 N N . LEU A 1 306 ? -11.587 1.931 -13.348 1.00 98.31 306 LEU A N 1
ATOM 2244 C CA . LEU A 1 306 ? -11.642 1.185 -12.088 1.00 98.31 306 LEU A CA 1
ATOM 2245 C C . LEU A 1 306 ? -13.066 1.083 -11.528 1.00 98.31 306 LEU A C 1
ATOM 2247 O O . LEU A 1 306 ? -13.465 0.007 -11.089 1.00 98.31 306 LEU A O 1
ATOM 2251 N N . GLU A 1 307 ? -13.843 2.168 -11.580 1.00 98.31 307 GLU A N 1
ATOM 2252 C CA . GLU A 1 307 ? -15.251 2.181 -11.165 1.00 98.31 307 GLU A CA 1
ATOM 2253 C C . GLU A 1 307 ? -16.082 1.200 -12.000 1.00 98.31 307 GLU A C 1
ATOM 2255 O O . GLU A 1 307 ? -16.797 0.375 -11.437 1.00 98.31 307 GLU A O 1
ATOM 2260 N N . ALA A 1 308 ? -15.925 1.214 -13.329 1.00 98.50 308 ALA A N 1
ATOM 2261 C CA . ALA A 1 308 ? -16.620 0.280 -14.212 1.00 98.50 308 ALA A CA 1
ATOM 2262 C C . ALA A 1 308 ? -16.259 -1.184 -13.912 1.00 98.50 308 ALA A C 1
ATOM 2264 O O . ALA A 1 308 ? -17.139 -2.041 -13.866 1.00 98.50 308 ALA A O 1
ATOM 2265 N N . ALA A 1 309 ? -14.980 -1.481 -13.664 1.00 98.31 309 ALA A N 1
ATOM 2266 C CA . ALA A 1 309 ? -14.556 -2.828 -13.294 1.00 98.31 309 ALA A CA 1
ATOM 2267 C C . ALA A 1 309 ? -15.110 -3.260 -11.926 1.00 98.31 309 ALA A C 1
ATOM 2269 O O . ALA A 1 309 ? -15.527 -4.409 -11.766 1.00 98.31 309 ALA A O 1
ATOM 2270 N N . SER A 1 310 ? -15.159 -2.344 -10.954 1.00 98.00 310 SER A N 1
ATOM 2271 C CA . SER A 1 310 ? -15.772 -2.606 -9.649 1.00 98.00 310 SER A CA 1
ATOM 2272 C C . SER A 1 310 ? -17.273 -2.894 -9.777 1.00 98.00 310 SER A C 1
ATOM 2274 O O . SER A 1 310 ? -17.761 -3.866 -9.200 1.00 98.00 310 SER A O 1
ATOM 2276 N N . ASP A 1 311 ? -17.992 -2.129 -10.607 1.00 97.94 311 ASP A N 1
ATOM 2277 C CA . ASP A 1 311 ? -19.413 -2.348 -10.912 1.00 97.94 311 ASP A CA 1
ATOM 2278 C C . ASP A 1 311 ? -19.669 -3.703 -11.609 1.00 97.94 311 ASP A C 1
ATOM 2280 O O . ASP A 1 311 ? -20.733 -4.306 -11.438 1.00 97.94 311 ASP A O 1
ATOM 2284 N N . GLU A 1 312 ? -18.691 -4.218 -12.363 1.00 96.94 312 GLU A N 1
ATOM 2285 C CA . GLU A 1 312 ? -18.699 -5.566 -12.955 1.00 96.94 312 GLU A CA 1
ATOM 2286 C C . GLU A 1 312 ? -18.398 -6.688 -11.941 1.00 96.94 312 GLU A C 1
ATOM 2288 O O . GLU A 1 312 ? -18.521 -7.870 -12.275 1.00 96.94 312 GLU A O 1
ATOM 2293 N N . GLY A 1 313 ? -18.029 -6.345 -10.704 1.00 97.31 313 GLY A N 1
ATOM 2294 C CA . GLY A 1 313 ? -17.699 -7.291 -9.639 1.00 97.31 313 GLY A CA 1
ATOM 2295 C C . GLY A 1 313 ? -16.227 -7.700 -9.584 1.00 97.31 313 GLY A C 1
ATOM 2296 O O . GLY A 1 313 ? -15.906 -8.685 -8.920 1.00 97.31 313 GLY A O 1
ATOM 2297 N N . VAL A 1 314 ? -15.330 -6.977 -10.264 1.00 98.19 314 VAL A N 1
ATOM 2298 C CA . VAL A 1 314 ? -13.886 -7.136 -10.053 1.00 98.19 314 VAL A CA 1
ATOM 2299 C C . VAL A 1 314 ? -13.527 -6.541 -8.689 1.00 98.19 314 VAL A C 1
ATOM 2301 O O . VAL A 1 314 ? -13.837 -5.382 -8.415 1.00 98.19 314 VAL A O 1
ATOM 2304 N N . ASP A 1 315 ? -12.863 -7.323 -7.836 1.00 98.12 315 ASP A N 1
ATOM 2305 C CA . ASP A 1 315 ? -12.342 -6.839 -6.555 1.00 98.12 315 ASP A CA 1
ATOM 2306 C C . ASP A 1 315 ? -11.065 -6.028 -6.806 1.00 98.12 315 ASP A C 1
ATOM 2308 O O . ASP A 1 315 ? -9.962 -6.567 -6.926 1.00 98.12 315 ASP A O 1
ATOM 2312 N N . VAL A 1 316 ? -11.249 -4.723 -7.006 1.00 98.50 316 VAL A N 1
ATOM 2313 C CA . VAL A 1 316 ? -10.176 -3.778 -7.294 1.00 98.50 316 VAL A CA 1
ATOM 2314 C C . VAL A 1 316 ? -10.255 -2.571 -6.375 1.00 98.50 316 VAL A C 1
ATOM 2316 O O . VAL A 1 316 ? -11.311 -1.976 -6.164 1.00 98.50 316 VAL A O 1
ATOM 2319 N N . THR A 1 317 ? -9.099 -2.177 -5.856 1.00 97.88 317 THR A N 1
ATOM 2320 C CA . THR A 1 317 ? -8.923 -0.935 -5.103 1.00 97.88 317 THR A CA 1
ATOM 2321 C C . THR A 1 317 ? -7.713 -0.169 -5.626 1.00 97.88 317 THR A C 1
ATOM 2323 O O . THR A 1 317 ? -6.902 -0.695 -6.387 1.00 97.88 317 THR A O 1
ATOM 2326 N N . ALA A 1 318 ? -7.589 1.094 -5.233 1.00 97.62 318 ALA A N 1
ATOM 2327 C CA . ALA A 1 318 ? -6.421 1.907 -5.532 1.00 97.62 318 ALA A CA 1
ATOM 2328 C C . ALA A 1 318 ? -6.100 2.823 -4.352 1.00 97.62 318 ALA A C 1
ATOM 2330 O O . ALA A 1 318 ? -6.981 3.143 -3.548 1.00 97.62 318 ALA A O 1
ATOM 2331 N N . CYS A 1 319 ? -4.852 3.271 -4.258 1.00 96.25 319 CYS A N 1
ATOM 2332 C CA . CYS A 1 319 ? -4.451 4.305 -3.310 1.00 96.25 319 CYS A CA 1
ATOM 2333 C C . CYS A 1 319 ? -3.739 5.466 -3.999 1.00 96.25 319 CYS A C 1
ATOM 2335 O O . CYS A 1 319 ? -3.378 5.410 -5.174 1.00 96.25 319 CYS A O 1
ATOM 2337 N N . THR A 1 320 ? -3.571 6.555 -3.258 1.00 94.69 320 THR A N 1
ATOM 2338 C CA . THR A 1 320 ? -2.881 7.760 -3.710 1.00 94.69 320 THR A CA 1
ATOM 2339 C C . THR A 1 320 ? -2.170 8.413 -2.531 1.00 94.69 320 THR A C 1
ATOM 2341 O O . THR A 1 320 ? -2.526 8.172 -1.376 1.00 94.69 320 THR A O 1
ATOM 2344 N N . TYR A 1 321 ? -1.198 9.267 -2.827 1.00 92.44 321 TYR A N 1
ATOM 2345 C CA . TYR A 1 321 ? -0.613 10.202 -1.874 1.00 92.44 321 TYR A CA 1
ATOM 2346 C C . TYR A 1 321 ? -0.892 11.638 -2.348 1.00 92.44 321 TYR A C 1
ATOM 2348 O O . TYR A 1 321 ? -0.928 11.895 -3.552 1.00 92.44 321 TYR A O 1
ATOM 2356 N N . PRO A 1 322 ? -1.114 12.595 -1.432 1.00 91.44 322 PRO A N 1
ATOM 2357 C CA . PRO A 1 322 ? -1.572 13.938 -1.782 1.00 91.44 322 PRO A CA 1
ATOM 2358 C C . PRO A 1 322 ? -0.405 14.874 -2.149 1.00 91.44 322 PRO A C 1
ATOM 2360 O O . PRO A 1 322 ? -0.243 15.929 -1.537 1.00 91.44 322 PRO A O 1
ATOM 2363 N N . TYR A 1 323 ? 0.420 14.475 -3.121 1.00 90.69 323 TYR A N 1
ATOM 2364 C CA . TYR A 1 323 ? 1.576 15.246 -3.593 1.00 90.69 323 TYR A CA 1
ATOM 2365 C C . TYR A 1 323 ? 1.675 15.234 -5.120 1.00 90.69 323 TYR A C 1
ATOM 2367 O O . TYR A 1 323 ? 1.281 14.270 -5.773 1.00 90.69 32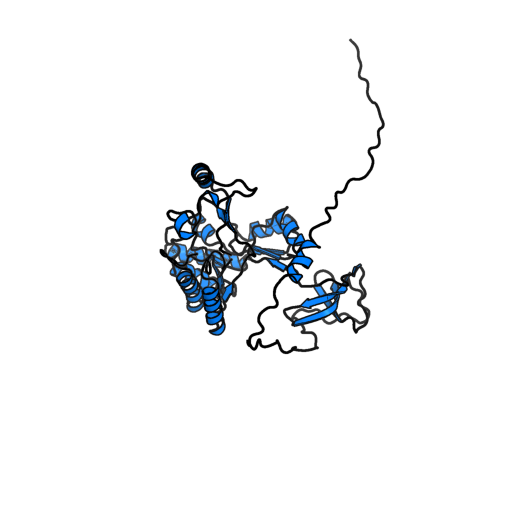3 TYR A O 1
ATOM 2375 N N . ASP A 1 324 ? 2.258 16.301 -5.654 1.00 89.25 324 ASP A N 1
ATOM 2376 C CA . ASP A 1 324 ? 2.619 16.507 -7.060 1.00 89.25 324 ASP A CA 1
ATOM 2377 C C . ASP A 1 324 ? 3.999 15.910 -7.427 1.00 89.25 324 ASP A C 1
ATOM 2379 O O . ASP A 1 324 ? 4.428 15.917 -8.585 1.00 89.25 324 ASP A O 1
ATOM 2383 N N . SER A 1 325 ? 4.695 15.334 -6.445 1.00 91.69 325 SER A N 1
ATOM 2384 C CA . SER A 1 325 ? 5.981 14.663 -6.633 1.00 91.69 325 SER A CA 1
ATOM 2385 C C . SER A 1 325 ? 5.898 13.162 -6.363 1.00 91.69 325 SER A C 1
ATOM 2387 O O . SER A 1 325 ? 5.164 12.703 -5.487 1.00 91.69 325 SER A O 1
ATOM 2389 N N . TRP A 1 326 ? 6.753 12.396 -7.036 1.00 92.62 326 TRP A N 1
ATOM 2390 C CA . TRP A 1 326 ? 7.077 11.012 -6.673 1.00 92.62 326 TRP A CA 1
ATOM 2391 C C . TRP A 1 326 ? 8.567 10.866 -6.375 1.00 92.62 326 TRP A C 1
ATOM 2393 O O . TRP A 1 326 ? 9.367 11.729 -6.726 1.00 92.62 326 TRP A O 1
ATOM 2403 N N . ALA A 1 327 ? 8.960 9.786 -5.701 1.00 93.75 327 ALA A N 1
ATOM 2404 C CA . ALA A 1 327 ? 10.359 9.523 -5.389 1.00 93.75 327 ALA A CA 1
ATOM 2405 C C . ALA A 1 327 ? 10.728 8.075 -5.701 1.00 93.75 327 ALA A C 1
ATOM 2407 O O . ALA A 1 327 ? 9.988 7.161 -5.355 1.00 93.75 327 ALA A O 1
ATOM 2408 N N . THR A 1 328 ? 11.881 7.871 -6.335 1.00 93.94 328 THR A N 1
ATOM 2409 C CA . THR A 1 328 ? 12.453 6.536 -6.550 1.00 93.94 328 THR A CA 1
ATOM 2410 C C . THR A 1 328 ? 13.967 6.610 -6.735 1.00 93.94 328 THR A C 1
ATOM 2412 O O . THR A 1 328 ? 14.568 7.689 -6.784 1.00 93.94 328 THR A O 1
ATOM 2415 N N . TYR A 1 329 ? 14.616 5.454 -6.785 1.00 95.25 329 TYR A N 1
ATOM 2416 C CA . TYR A 1 329 ? 16.055 5.342 -6.952 1.00 95.25 329 TYR A CA 1
ATOM 2417 C C . TYR A 1 329 ? 16.477 5.598 -8.404 1.00 95.25 329 TYR A C 1
ATOM 2419 O O . TYR A 1 329 ? 15.912 5.042 -9.346 1.00 95.25 329 TYR A O 1
ATOM 2427 N N . LEU A 1 330 ? 17.510 6.426 -8.591 1.00 96.19 330 LEU A N 1
ATOM 2428 C CA . LEU A 1 330 ? 17.987 6.862 -9.911 1.00 96.19 330 LEU A CA 1
ATOM 2429 C C . LEU A 1 330 ? 18.513 5.724 -10.799 1.00 96.19 330 LEU A C 1
ATOM 2431 O O . LEU A 1 330 ? 18.527 5.852 -12.023 1.00 96.19 330 LEU A O 1
ATOM 2435 N N . GLY A 1 331 ? 18.971 4.619 -10.207 1.00 93.62 331 GLY A N 1
ATOM 2436 C CA . GLY A 1 331 ? 19.436 3.438 -10.936 1.00 93.62 331 GLY A CA 1
ATOM 2437 C C . GLY A 1 331 ? 18.311 2.539 -11.453 1.00 93.62 331 GLY A C 1
ATOM 2438 O O . GLY A 1 331 ? 18.598 1.572 -12.154 1.00 93.62 331 GLY A O 1
ATOM 2439 N N . SER A 1 332 ? 17.053 2.842 -11.133 1.00 93.12 332 SER A N 1
ATOM 2440 C CA . SER A 1 332 ? 15.904 2.030 -11.534 1.00 93.12 332 SER A CA 1
ATOM 2441 C C . SER A 1 332 ? 15.586 2.124 -13.039 1.00 93.12 332 SER A C 1
ATOM 2443 O O . SER A 1 332 ? 15.933 3.119 -13.693 1.00 93.12 332 SER A O 1
ATOM 2445 N N . PRO A 1 333 ? 14.870 1.130 -13.606 1.00 91.56 333 PRO A N 1
ATOM 2446 C CA . PRO A 1 333 ? 14.360 1.195 -14.979 1.00 91.56 333 PRO A CA 1
ATOM 2447 C C . PRO A 1 333 ? 13.431 2.380 -15.266 1.00 91.56 333 PRO A C 1
ATOM 2449 O O . PRO A 1 333 ? 13.313 2.785 -16.424 1.00 91.56 333 PRO A O 1
ATOM 2452 N N . ARG A 1 334 ? 12.839 3.002 -14.236 1.00 91.31 334 ARG A N 1
ATOM 2453 C CA . ARG A 1 334 ? 12.054 4.234 -14.389 1.00 91.31 334 ARG A CA 1
ATOM 2454 C C . ARG A 1 334 ? 12.878 5.353 -15.041 1.00 91.31 334 ARG A C 1
ATOM 2456 O O . ARG A 1 334 ? 12.369 6.079 -15.884 1.00 91.31 334 ARG A O 1
ATOM 2463 N N . PHE A 1 335 ? 14.182 5.423 -14.760 1.00 93.44 335 PHE A N 1
ATOM 2464 C CA . PHE A 1 335 ? 15.126 6.364 -15.383 1.00 93.44 335 PHE A CA 1
ATOM 2465 C C . PHE A 1 335 ? 15.885 5.779 -16.594 1.00 93.44 335 PHE A C 1
ATOM 2467 O O . PHE A 1 335 ? 17.001 6.204 -16.917 1.00 93.44 335 PHE A O 1
ATOM 2474 N N . ALA A 1 336 ? 15.321 4.774 -17.271 1.00 91.06 336 ALA A N 1
ATOM 2475 C CA . ALA A 1 336 ? 15.855 4.269 -18.534 1.00 91.06 336 ALA A CA 1
ATOM 2476 C C . ALA A 1 336 ? 15.798 5.331 -19.652 1.00 91.06 336 ALA A C 1
ATOM 2478 O O . ALA A 1 336 ? 15.260 6.425 -19.489 1.00 91.06 336 ALA A O 1
ATOM 2479 N N . ALA A 1 337 ? 16.390 5.021 -20.809 1.00 90.06 337 ALA A N 1
ATOM 2480 C CA . ALA A 1 337 ? 16.388 5.932 -21.952 1.00 90.06 337 ALA A CA 1
ATOM 2481 C C . ALA A 1 337 ? 14.956 6.384 -22.311 1.00 90.06 337 ALA A C 1
ATOM 2483 O O . ALA A 1 337 ? 14.036 5.565 -22.352 1.00 90.06 337 ALA A O 1
ATOM 2484 N N . GLY A 1 338 ? 14.786 7.686 -22.564 1.00 89.56 338 GLY A N 1
ATOM 2485 C CA . GLY A 1 338 ? 13.485 8.297 -22.860 1.00 89.56 338 GLY A CA 1
ATOM 2486 C C . GLY A 1 338 ? 12.663 8.722 -21.634 1.00 89.56 338 GLY A C 1
ATOM 2487 O O . GLY A 1 338 ? 11.488 9.048 -21.782 1.00 89.56 338 GLY A O 1
ATOM 2488 N N . TRP A 1 339 ? 13.228 8.686 -20.417 1.00 91.62 339 TRP A N 1
ATOM 2489 C CA . TRP A 1 339 ? 12.504 9.082 -19.198 1.00 91.62 339 TRP A CA 1
ATOM 2490 C C . TRP A 1 339 ? 12.075 10.558 -19.204 1.00 91.62 339 TRP A C 1
ATOM 2492 O O . TRP A 1 339 ? 11.014 10.875 -18.673 1.00 91.62 339 TRP A O 1
ATOM 2502 N N . GLN A 1 340 ? 12.871 11.448 -19.809 1.00 93.56 340 GLN A N 1
ATOM 2503 C CA . GLN A 1 340 ? 12.569 12.882 -19.868 1.00 93.56 340 GLN A CA 1
ATOM 2504 C C . GLN A 1 340 ? 11.303 13.142 -20.678 1.00 93.56 340 GLN A C 1
ATOM 2506 O O . GLN A 1 340 ? 10.419 13.874 -20.245 1.00 93.56 340 GLN A O 1
ATOM 2511 N N . GLU A 1 341 ? 11.196 12.499 -21.838 1.00 90.75 341 GLU A N 1
ATOM 2512 C CA . GLU A 1 341 ? 10.038 12.599 -22.715 1.00 90.75 341 GLU A CA 1
ATOM 2513 C C . GLU A 1 341 ? 8.798 11.973 -22.067 1.00 90.75 341 GLU A C 1
ATOM 2515 O O . GLU A 1 341 ? 7.749 12.613 -22.031 1.00 90.75 341 GLU A O 1
ATOM 2520 N N . ARG A 1 342 ? 8.941 10.772 -21.487 1.00 87.50 342 ARG A N 1
ATOM 2521 C CA . ARG A 1 342 ? 7.851 10.030 -20.827 1.00 87.50 342 ARG A CA 1
ATOM 2522 C C . ARG A 1 342 ? 7.228 10.810 -19.669 1.00 87.50 342 ARG A C 1
ATOM 2524 O O . ARG A 1 342 ? 6.017 10.928 -19.542 1.00 87.50 342 ARG A O 1
ATOM 2531 N N . PHE A 1 343 ? 8.066 11.370 -18.802 1.00 89.25 343 PHE A N 1
ATOM 2532 C CA . PHE A 1 343 ? 7.591 12.077 -17.612 1.00 89.25 343 PHE A CA 1
ATOM 2533 C C . PHE A 1 343 ? 7.469 13.586 -17.810 1.00 89.25 343 PHE A C 1
ATOM 2535 O O . PHE A 1 343 ? 6.984 14.271 -16.915 1.00 89.25 343 PHE A O 1
ATOM 2542 N N . ARG A 1 344 ? 7.862 14.098 -18.982 1.00 91.31 344 ARG A N 1
ATOM 2543 C CA . ARG A 1 344 ? 7.809 15.522 -19.348 1.00 91.31 344 ARG A CA 1
ATOM 2544 C C . ARG A 1 344 ? 8.575 16.404 -18.357 1.00 91.31 344 ARG A C 1
ATOM 2546 O O . ARG A 1 344 ? 8.119 17.486 -18.003 1.00 91.31 344 ARG A O 1
ATOM 2553 N N . ILE A 1 345 ? 9.746 15.924 -17.945 1.00 93.31 345 ILE A N 1
ATOM 2554 C CA . ILE A 1 345 ? 10.646 16.559 -16.973 1.00 93.31 345 ILE A CA 1
ATOM 2555 C C . ILE A 1 345 ? 12.099 16.525 -17.461 1.00 93.31 345 ILE A C 1
ATOM 2557 O O . ILE A 1 345 ? 12.481 15.713 -18.305 1.00 93.31 345 ILE A O 1
ATOM 2561 N N . ASP A 1 346 ? 12.933 17.399 -16.911 1.00 96.00 346 ASP A N 1
ATOM 2562 C CA . ASP A 1 346 ? 14.376 17.469 -17.139 1.00 96.00 346 ASP A CA 1
ATOM 2563 C C . ASP A 1 346 ? 15.139 17.254 -15.815 1.00 96.00 346 ASP A C 1
ATOM 2565 O O . ASP A 1 346 ? 14.566 17.134 -14.733 1.00 96.00 346 ASP A O 1
ATOM 2569 N N . PHE A 1 347 ? 16.472 17.213 -15.858 1.00 96.50 347 PHE A N 1
ATOM 2570 C CA . PHE A 1 347 ? 17.318 17.087 -14.667 1.00 96.50 347 PHE A CA 1
ATOM 2571 C C . PHE A 1 347 ? 17.015 18.159 -13.613 1.00 96.50 347 PHE A C 1
ATOM 2573 O O . PHE A 1 347 ? 17.159 17.905 -12.418 1.00 96.50 347 PHE A O 1
ATOM 2580 N N . GLY A 1 348 ? 16.603 19.346 -14.069 1.00 95.62 348 GLY A N 1
ATOM 2581 C CA . GLY A 1 348 ? 16.228 20.476 -13.228 1.00 95.62 348 GLY A CA 1
ATOM 2582 C C . GLY A 1 348 ? 14.938 20.278 -12.435 1.00 95.62 348 GLY A C 1
ATOM 2583 O O . GLY A 1 348 ? 14.716 21.064 -11.526 1.00 95.62 348 GLY A O 1
ATOM 2584 N N . ASP A 1 349 ? 14.159 19.231 -12.716 1.00 95.38 349 ASP A N 1
ATOM 2585 C CA . ASP A 1 349 ? 12.930 18.860 -11.994 1.00 95.38 349 ASP A CA 1
ATOM 2586 C C . ASP A 1 349 ? 13.168 17.687 -11.024 1.00 95.38 349 ASP A C 1
ATOM 2588 O O . ASP A 1 349 ? 12.269 17.239 -10.313 1.00 95.38 349 ASP A O 1
ATOM 2592 N N . LEU A 1 350 ? 14.407 17.181 -10.972 1.00 97.06 350 LEU A N 1
ATOM 2593 C CA . LEU A 1 350 ? 14.830 16.149 -10.032 1.00 97.06 350 LEU A CA 1
ATOM 2594 C C . LEU A 1 350 ? 15.621 16.754 -8.877 1.00 97.06 350 LEU A C 1
ATOM 2596 O O . LEU A 1 350 ? 16.559 17.525 -9.094 1.00 97.06 350 LEU A O 1
ATOM 2600 N N . ARG A 1 351 ? 15.328 16.334 -7.648 1.00 96.62 351 ARG A N 1
ATOM 2601 C CA . ARG A 1 351 ? 16.051 16.761 -6.443 1.00 96.62 351 ARG A CA 1
ATOM 2602 C C . ARG A 1 351 ? 16.343 15.605 -5.502 1.00 96.62 351 ARG A C 1
ATOM 2604 O O . ARG A 1 351 ? 15.582 14.650 -5.399 1.00 96.62 351 ARG A O 1
ATOM 2611 N N . LEU A 1 352 ? 17.434 15.694 -4.755 1.00 95.38 352 LEU A N 1
ATOM 2612 C CA . LEU A 1 352 ? 17.705 14.757 -3.668 1.00 95.38 352 LEU A CA 1
ATOM 2613 C C . LEU A 1 352 ? 16.831 15.063 -2.444 1.00 95.38 352 LEU A C 1
ATOM 2615 O O . LEU A 1 352 ? 16.458 16.224 -2.224 1.00 95.38 352 LEU A O 1
ATOM 2619 N N . PRO A 1 353 ? 16.581 14.068 -1.574 1.00 88.19 353 PRO A N 1
ATOM 2620 C CA . PRO A 1 353 ? 16.106 14.329 -0.222 1.00 88.19 353 PRO A CA 1
ATOM 2621 C C . PRO A 1 353 ? 17.011 15.365 0.463 1.00 88.19 353 PRO A C 1
ATOM 2623 O O . PRO A 1 353 ? 18.228 15.192 0.527 1.00 88.19 353 PRO A O 1
ATOM 2626 N N . GLY A 1 354 ? 16.424 16.469 0.929 1.00 84.31 354 GLY A N 1
ATOM 2627 C CA . GLY A 1 354 ? 17.161 17.624 1.461 1.00 84.31 354 GLY A CA 1
ATOM 2628 C C . GLY A 1 354 ? 17.285 18.821 0.506 1.00 84.31 354 GLY A C 1
ATOM 2629 O O . GLY A 1 354 ? 17.729 19.878 0.944 1.00 84.31 354 GLY A O 1
ATOM 2630 N N . GLY A 1 355 ? 16.843 18.694 -0.752 1.00 88.75 355 GLY A N 1
ATOM 2631 C CA . GLY A 1 355 ? 16.576 19.829 -1.649 1.00 88.75 355 GLY A CA 1
ATOM 2632 C C . GLY A 1 355 ? 17.670 20.183 -2.663 1.00 88.75 355 GLY A C 1
ATOM 2633 O O . GLY A 1 355 ? 17.565 21.215 -3.316 1.00 88.75 355 GLY A O 1
ATOM 2634 N N . GLU A 1 356 ? 18.718 19.370 -2.821 1.00 93.88 356 GLU A N 1
ATOM 2635 C CA . GLU A 1 356 ? 19.707 19.581 -3.893 1.00 93.88 356 GLU A CA 1
ATOM 2636 C C . GLU A 1 356 ? 19.090 19.233 -5.256 1.00 93.88 356 GLU A C 1
ATOM 2638 O O . GLU A 1 356 ? 18.820 18.060 -5.509 1.00 93.88 356 GLU A O 1
ATOM 2643 N N . GLN A 1 357 ? 18.908 20.228 -6.131 1.00 96.81 357 GLN A N 1
ATOM 2644 C CA . GLN A 1 357 ? 18.467 20.016 -7.515 1.00 96.81 357 GLN A CA 1
ATOM 2645 C C . GLN A 1 357 ? 19.562 19.348 -8.358 1.00 96.81 357 GLN A C 1
ATOM 2647 O O . GLN A 1 357 ? 20.757 19.625 -8.198 1.00 96.81 357 GLN A O 1
ATOM 2652 N N . LEU A 1 358 ? 19.163 18.487 -9.287 1.00 97.06 358 LEU A N 1
ATOM 2653 C CA . LEU A 1 358 ? 20.070 17.777 -10.172 1.00 97.06 358 LEU A CA 1
ATOM 2654 C C . LEU A 1 358 ? 20.406 18.583 -11.436 1.00 97.06 358 LEU A C 1
ATOM 2656 O O . LEU A 1 358 ? 19.756 19.535 -11.850 1.00 97.06 358 LEU A O 1
ATOM 2660 N N . THR A 1 359 ? 21.506 18.165 -12.047 1.00 97.25 359 THR A N 1
ATOM 2661 C CA . THR A 1 359 ? 22.007 18.562 -13.363 1.00 97.25 359 THR A CA 1
ATOM 2662 C C . THR A 1 359 ? 22.351 17.275 -14.106 1.00 97.25 359 THR A C 1
ATOM 2664 O O . THR A 1 359 ? 22.570 16.255 -13.453 1.00 97.25 359 THR A O 1
ATOM 2667 N N . ALA A 1 360 ? 22.528 17.305 -15.429 1.00 96.44 360 ALA A N 1
ATOM 2668 C CA . ALA A 1 360 ? 22.966 16.120 -16.181 1.00 96.44 360 ALA A CA 1
ATOM 2669 C C . ALA A 1 360 ? 24.216 15.449 -15.566 1.00 96.44 360 ALA A C 1
ATOM 2671 O O . ALA A 1 360 ? 24.297 14.231 -15.428 1.00 96.44 360 ALA A O 1
ATOM 2672 N N . ARG A 1 361 ? 25.182 16.256 -15.101 1.00 96.75 361 ARG A N 1
ATOM 2673 C CA . ARG A 1 361 ? 26.405 15.753 -14.458 1.00 96.75 361 ARG A CA 1
ATOM 2674 C C . ARG A 1 361 ? 26.133 15.090 -13.107 1.00 96.75 361 ARG A C 1
ATOM 2676 O O . ARG A 1 361 ? 26.735 14.062 -12.804 1.00 96.75 361 ARG A O 1
ATOM 2683 N N . THR A 1 362 ? 25.328 15.721 -12.253 1.00 96.75 362 THR A N 1
ATOM 2684 C CA . THR A 1 362 ? 25.048 15.174 -10.918 1.00 96.75 362 THR A CA 1
ATOM 2685 C C . THR A 1 362 ? 24.101 13.984 -10.990 1.00 96.75 362 THR A C 1
ATOM 2687 O O . THR A 1 362 ? 24.290 13.052 -10.217 1.00 96.75 362 THR A O 1
ATOM 2690 N N . PHE A 1 363 ? 23.189 13.959 -11.963 1.00 96.75 363 PHE A N 1
ATOM 2691 C CA . PHE A 1 363 ? 22.340 12.815 -12.274 1.00 96.75 363 PHE A CA 1
ATOM 2692 C C . PHE A 1 363 ? 23.164 11.566 -12.580 1.00 96.75 363 PHE A C 1
ATOM 2694 O O . PHE A 1 363 ? 23.006 10.577 -11.879 1.00 96.75 363 PHE A O 1
ATOM 2701 N N . GLU A 1 364 ? 24.103 11.613 -13.532 1.00 95.81 364 GLU A N 1
ATOM 2702 C CA . GLU A 1 364 ? 24.918 10.434 -13.882 1.00 95.81 364 GLU A CA 1
ATOM 2703 C C . GLU A 1 364 ? 25.718 9.897 -12.688 1.00 95.81 364 GLU A C 1
ATOM 2705 O O . GLU A 1 364 ? 25.775 8.691 -12.443 1.00 95.81 364 GLU A O 1
ATOM 2710 N N . ARG A 1 365 ? 26.285 10.800 -11.877 1.00 96.25 365 ARG A N 1
ATOM 2711 C CA . ARG A 1 365 ? 26.975 10.417 -10.638 1.00 96.25 365 ARG A CA 1
ATOM 2712 C C . ARG A 1 365 ? 26.023 9.730 -9.655 1.00 96.25 365 ARG A C 1
ATOM 2714 O O . ARG A 1 365 ? 26.323 8.647 -9.167 1.00 96.25 365 ARG A O 1
ATOM 2721 N N . TYR A 1 366 ? 24.895 10.363 -9.347 1.00 96.56 366 TYR A N 1
ATOM 2722 C CA . TYR A 1 366 ? 23.958 9.872 -8.335 1.00 96.56 366 TYR A CA 1
ATOM 2723 C C . TYR A 1 366 ? 23.178 8.639 -8.792 1.00 96.56 366 TYR A C 1
ATOM 2725 O O . TYR A 1 366 ? 22.780 7.831 -7.957 1.00 96.56 366 TYR A O 1
ATOM 2733 N N . ARG A 1 367 ? 23.025 8.453 -10.103 1.00 95.56 367 ARG A N 1
ATOM 2734 C CA . ARG A 1 367 ? 22.524 7.230 -10.721 1.00 95.56 367 ARG A CA 1
ATOM 2735 C C . ARG A 1 367 ? 23.480 6.061 -10.522 1.00 95.56 367 ARG A C 1
ATOM 2737 O O . ARG A 1 367 ? 23.032 4.997 -10.115 1.00 95.56 367 ARG A O 1
ATOM 2744 N N . ALA A 1 368 ? 24.785 6.263 -10.716 1.00 94.56 368 ALA A N 1
ATOM 2745 C CA . ALA A 1 368 ? 25.790 5.235 -10.431 1.00 94.56 368 ALA A CA 1
ATOM 2746 C C . ALA A 1 368 ? 25.860 4.864 -8.935 1.00 94.56 368 ALA A C 1
ATOM 2748 O O . ALA A 1 368 ? 26.158 3.726 -8.587 1.00 94.56 368 ALA A O 1
ATOM 2749 N N . GLU A 1 369 ? 25.559 5.817 -8.051 1.00 95.75 369 GLU A N 1
ATOM 2750 C CA . GLU A 1 369 ? 25.432 5.609 -6.600 1.00 95.75 369 GLU A CA 1
ATOM 2751 C C . GLU A 1 369 ? 24.048 5.069 -6.184 1.00 95.75 369 GLU A C 1
ATOM 2753 O O . GLU A 1 369 ? 23.818 4.831 -5.000 1.00 95.75 369 GLU A O 1
ATOM 2758 N N . ASN A 1 370 ? 23.126 4.911 -7.140 1.00 95.50 370 ASN A N 1
ATOM 2759 C CA . ASN A 1 370 ? 21.728 4.542 -6.939 1.00 95.50 370 ASN A CA 1
ATOM 2760 C C . ASN A 1 370 ? 21.034 5.342 -5.821 1.00 95.50 370 ASN A C 1
ATOM 2762 O O . ASN A 1 370 ? 20.411 4.781 -4.923 1.00 95.50 370 ASN A O 1
ATOM 2766 N N . ARG A 1 371 ? 21.171 6.672 -5.831 1.00 96.12 371 ARG A N 1
ATOM 2767 C CA . ARG A 1 371 ? 20.544 7.534 -4.818 1.00 96.12 371 ARG A CA 1
ATOM 2768 C C . ARG A 1 371 ? 19.051 7.712 -5.081 1.00 96.12 371 ARG A C 1
ATOM 2770 O O . ARG A 1 371 ? 18.622 7.777 -6.231 1.00 96.12 371 ARG A O 1
ATOM 2777 N N . LEU A 1 372 ? 18.281 7.854 -4.001 1.00 95.25 372 LEU A N 1
ATOM 2778 C CA . LEU A 1 372 ? 16.881 8.272 -4.057 1.00 95.25 372 LEU A CA 1
ATOM 2779 C C . LEU A 1 372 ? 16.792 9.710 -4.586 1.00 95.25 372 LEU A C 1
ATOM 2781 O O . LEU A 1 372 ? 17.507 10.589 -4.094 1.00 95.25 372 LEU A O 1
ATOM 2785 N N . ALA A 1 373 ? 15.903 9.945 -5.544 1.00 96.56 373 ALA A N 1
ATOM 2786 C CA . ALA A 1 373 ? 15.560 11.264 -6.056 1.00 96.56 373 ALA A CA 1
ATOM 2787 C C . ALA A 1 373 ? 14.045 11.469 -6.015 1.00 96.56 373 ALA A C 1
ATOM 2789 O O . ALA A 1 373 ? 13.276 10.526 -6.178 1.00 96.56 373 ALA A O 1
ATOM 2790 N N . VAL A 1 374 ? 13.643 12.713 -5.791 1.00 96.00 374 VAL A N 1
ATOM 2791 C CA . VAL A 1 374 ? 12.271 13.198 -5.905 1.00 96.00 374 VAL A CA 1
ATOM 2792 C C . VAL A 1 374 ? 12.132 13.869 -7.266 1.00 96.00 374 VAL A C 1
ATOM 2794 O O . VAL A 1 374 ? 13.005 14.655 -7.636 1.00 96.00 374 VAL A O 1
ATOM 2797 N N . ALA A 1 375 ? 11.068 13.550 -7.989 1.00 94.00 375 ALA A N 1
ATOM 2798 C CA . ALA A 1 375 ? 10.717 14.139 -9.268 1.00 94.00 375 ALA A CA 1
ATOM 2799 C C . ALA A 1 375 ? 9.400 14.900 -9.132 1.00 94.00 375 ALA A C 1
ATOM 2801 O O . ALA A 1 375 ? 8.386 14.323 -8.729 1.00 94.00 375 ALA A O 1
ATOM 2802 N N . ASP A 1 376 ? 9.430 16.181 -9.475 1.00 89.31 376 ASP A N 1
ATOM 2803 C CA . ASP A 1 376 ? 8.254 17.045 -9.511 1.00 89.31 376 ASP A CA 1
ATOM 2804 C C . ASP A 1 376 ? 7.605 16.887 -10.900 1.00 89.31 376 ASP A C 1
ATOM 2806 O O . ASP A 1 376 ? 7.991 17.545 -11.861 1.00 89.31 376 ASP A O 1
ATOM 2810 N N . ALA A 1 377 ? 6.716 15.897 -11.039 1.00 84.19 377 ALA A N 1
ATOM 2811 C CA . ALA A 1 377 ? 6.327 15.352 -12.348 1.00 84.19 377 ALA A CA 1
ATOM 2812 C C . ALA A 1 377 ? 4.846 14.957 -12.468 1.00 84.19 377 ALA A C 1
ATOM 2814 O O . ALA A 1 377 ? 4.431 14.425 -13.499 1.00 84.19 377 ALA A O 1
ATOM 2815 N N . ILE A 1 378 ? 4.042 15.175 -11.427 1.00 80.69 378 ILE A N 1
ATOM 2816 C CA . ILE A 1 378 ? 2.593 14.988 -11.495 1.00 80.69 378 ILE A CA 1
ATOM 2817 C C . ILE A 1 378 ? 1.976 16.361 -11.810 1.00 80.69 378 ILE A C 1
ATOM 2819 O O . ILE A 1 378 ? 2.200 17.304 -11.055 1.00 80.69 378 ILE A O 1
ATOM 2823 N N . PRO A 1 379 ? 1.224 16.504 -12.916 1.00 73.62 379 PRO A N 1
ATOM 2824 C CA . PRO A 1 379 ? 0.525 17.749 -13.230 1.00 73.62 379 PRO A CA 1
ATOM 2825 C C . PRO A 1 379 ? -0.507 18.127 -12.168 1.00 73.62 379 PRO A C 1
ATOM 2827 O O . PRO A 1 379 ? -1.134 17.239 -11.587 1.00 73.62 379 PRO A O 1
ATOM 2830 N N . GLU A 1 380 ? -0.727 19.434 -12.005 1.00 61.56 380 GLU A N 1
ATOM 2831 C CA . GLU A 1 380 ? -1.849 19.997 -11.235 1.00 61.56 380 GLU A CA 1
ATOM 2832 C C . GLU A 1 380 ? -3.227 19.681 -11.835 1.00 61.56 380 GLU A C 1
ATOM 2834 O O . GLU A 1 380 ? -3.365 19.696 -13.085 1.00 61.56 380 GLU A O 1
#

pLDDT: mean 84.51, std 23.1, range [22.14, 98.94]

Radius of gyration: 26.34 Å; chains: 1; bounding box: 91×55×71 Å